Protein AF-A0A7K0LNY4-F1 (afdb_monomer_lite)

Structure (mmCIF, N/CA/C/O backbone):
data_AF-A0A7K0LNY4-F1
#
_entry.id   AF-A0A7K0LNY4-F1
#
loop_
_atom_site.group_PDB
_atom_site.id
_atom_site.type_symbol
_atom_site.label_atom_id
_atom_site.label_alt_id
_atom_site.label_comp_id
_atom_site.label_asym_id
_atom_site.label_entity_id
_atom_site.label_seq_id
_atom_site.pdbx_PDB_ins_code
_atom_site.Cartn_x
_atom_site.Cartn_y
_atom_site.Cartn_z
_atom_site.occupancy
_atom_site.B_iso_or_equiv
_atom_site.auth_seq_id
_atom_site.auth_comp_id
_atom_site.auth_asym_id
_atom_site.auth_atom_id
_atom_site.pdbx_PDB_model_num
ATOM 1 N N . MET A 1 1 ? 20.617 36.635 -4.696 1.00 41.81 1 MET A N 1
ATOM 2 C CA . MET A 1 1 ? 22.077 36.586 -4.424 1.00 41.81 1 MET A CA 1
ATOM 3 C C . MET A 1 1 ? 22.384 35.857 -3.123 1.00 41.81 1 MET A C 1
ATOM 5 O O . MET A 1 1 ? 22.746 34.709 -3.227 1.00 41.81 1 MET A O 1
ATOM 9 N N . ALA A 1 2 ? 22.179 36.406 -1.915 1.00 36.38 2 ALA A N 1
ATOM 10 C CA . ALA A 1 2 ? 22.476 35.639 -0.683 1.00 36.38 2 ALA A CA 1
ATOM 11 C C . ALA A 1 2 ? 21.431 34.554 -0.308 1.00 36.38 2 ALA A C 1
ATOM 13 O O . ALA A 1 2 ? 21.711 33.734 0.564 1.00 36.38 2 ALA A O 1
ATOM 14 N N . SER A 1 3 ? 20.233 34.570 -0.914 1.00 35.06 3 SER A N 1
ATOM 15 C CA . SER A 1 3 ? 19.216 33.512 -0.770 1.00 35.06 3 SER A CA 1
ATOM 16 C C . SER A 1 3 ? 19.394 32.392 -1.799 1.00 35.06 3 SER A C 1
ATOM 18 O O . SER A 1 3 ? 19.397 31.241 -1.390 1.00 35.06 3 SER A O 1
ATOM 20 N N . ASP A 1 4 ? 19.642 32.727 -3.074 1.00 43.00 4 ASP A N 1
ATOM 21 C CA . ASP A 1 4 ? 19.879 31.738 -4.147 1.00 43.00 4 ASP A CA 1
ATOM 22 C C . ASP A 1 4 ? 21.088 30.845 -3.851 1.00 43.00 4 ASP A C 1
ATOM 24 O O . ASP A 1 4 ? 21.010 29.633 -4.004 1.00 43.00 4 ASP A O 1
ATOM 28 N N . ASP A 1 5 ? 22.189 31.426 -3.355 1.00 40.75 5 ASP A N 1
ATOM 29 C CA . ASP A 1 5 ? 23.404 30.658 -3.050 1.00 40.75 5 ASP A CA 1
ATOM 30 C C . ASP A 1 5 ? 23.178 29.640 -1.910 1.00 40.75 5 ASP A C 1
ATOM 32 O O . ASP A 1 5 ? 23.828 28.603 -1.878 1.00 40.75 5 ASP A O 1
ATOM 36 N N . ARG A 1 6 ? 22.234 29.897 -0.984 1.00 42.84 6 ARG A N 1
ATOM 37 C CA . ARG A 1 6 ? 21.871 28.941 0.084 1.00 42.84 6 ARG A CA 1
ATOM 38 C C . ARG A 1 6 ? 20.938 27.833 -0.394 1.00 42.84 6 ARG A C 1
ATOM 40 O O . ARG A 1 6 ? 21.000 26.738 0.150 1.00 42.84 6 ARG A O 1
ATOM 47 N N . GLU A 1 7 ? 20.061 28.130 -1.346 1.00 50.31 7 GLU A N 1
ATOM 48 C CA . GLU A 1 7 ? 19.108 27.167 -1.910 1.00 50.31 7 GLU A CA 1
ATOM 49 C C . GLU A 1 7 ? 19.826 26.168 -2.832 1.00 50.31 7 GLU A C 1
ATOM 51 O O . GLU A 1 7 ? 19.581 24.966 -2.757 1.00 50.31 7 GLU A O 1
ATOM 56 N N . ILE A 1 8 ? 20.802 26.651 -3.611 1.00 56.41 8 ILE A N 1
ATOM 57 C CA . ILE A 1 8 ? 21.667 25.828 -4.471 1.00 56.41 8 ILE A CA 1
ATOM 58 C C . ILE A 1 8 ? 22.581 24.908 -3.636 1.00 56.41 8 ILE A C 1
ATOM 60 O O . ILE A 1 8 ? 22.734 23.730 -3.969 1.00 56.41 8 ILE A O 1
ATOM 64 N N . ASP A 1 9 ? 23.145 25.407 -2.527 1.00 58.12 9 ASP A N 1
ATOM 65 C CA . ASP A 1 9 ? 23.963 24.598 -1.606 1.00 58.12 9 ASP A CA 1
ATOM 66 C C . ASP A 1 9 ? 23.141 23.490 -0.904 1.00 58.12 9 ASP A C 1
ATOM 68 O O . ASP A 1 9 ? 23.674 22.412 -0.628 1.00 58.12 9 ASP A O 1
ATOM 72 N N . ASP A 1 10 ? 21.847 23.717 -0.641 1.00 68.56 10 ASP A N 1
ATOM 73 C CA . ASP A 1 10 ? 20.956 22.734 -0.002 1.00 68.56 10 ASP A CA 1
ATOM 74 C C . ASP A 1 10 ? 20.487 21.647 -0.988 1.00 68.56 10 ASP A C 1
ATOM 76 O O . ASP A 1 10 ? 20.479 20.462 -0.650 1.00 68.56 10 ASP A O 1
ATOM 80 N N . ALA A 1 11 ? 20.177 22.010 -2.239 1.00 66.75 11 ALA A N 1
ATOM 81 C CA . ALA A 1 11 ? 19.796 21.054 -3.283 1.00 66.75 11 ALA A CA 1
ATOM 82 C C . ALA A 1 11 ? 20.935 20.071 -3.616 1.00 66.75 11 ALA A C 1
ATOM 84 O O . ALA A 1 11 ? 20.737 18.853 -3.614 1.00 66.75 11 ALA A O 1
ATOM 85 N N . GLY A 1 12 ? 22.160 20.582 -3.794 1.00 75.00 12 GLY A N 1
ATOM 86 C CA . GLY A 1 12 ? 23.337 19.740 -4.025 1.00 75.00 12 GLY A CA 1
ATOM 87 C C . GLY A 1 12 ? 23.631 18.789 -2.858 1.00 75.00 12 GLY A C 1
ATOM 88 O O . GLY A 1 12 ? 23.997 17.632 -3.073 1.00 75.00 12 GLY A O 1
ATOM 89 N N . ALA A 1 13 ? 23.415 19.236 -1.616 1.00 80.38 13 ALA A N 1
ATOM 90 C CA . ALA A 1 13 ? 23.579 18.397 -0.430 1.00 80.38 13 ALA A CA 1
ATOM 91 C C . ALA A 1 13 ? 22.523 17.277 -0.343 1.00 80.38 13 ALA A C 1
ATOM 93 O O . ALA A 1 13 ? 22.855 16.154 0.051 1.00 80.38 13 ALA A O 1
ATOM 94 N N . ARG A 1 14 ? 21.271 17.548 -0.741 1.00 82.31 14 ARG A N 1
ATOM 95 C CA . ARG A 1 14 ? 20.189 16.546 -0.791 1.00 82.31 14 ARG A CA 1
ATOM 96 C C . ARG A 1 14 ? 20.435 15.477 -1.853 1.00 82.31 14 ARG A C 1
ATOM 98 O O . ARG A 1 14 ? 20.262 14.289 -1.561 1.00 82.31 14 ARG A O 1
ATOM 105 N N . LEU A 1 15 ? 20.884 15.875 -3.047 1.00 87.00 15 LEU A N 1
ATOM 106 C CA . LEU A 1 15 ? 21.253 14.933 -4.106 1.00 87.00 15 LEU A CA 1
ATOM 107 C C . LEU A 1 15 ? 22.398 14.021 -3.643 1.00 87.00 15 LEU A C 1
ATOM 109 O O . LEU A 1 15 ? 22.295 12.799 -3.736 1.00 87.00 15 LEU A O 1
ATOM 113 N N . GLU A 1 16 ? 23.458 14.593 -3.067 1.00 90.62 16 GLU A N 1
ATOM 114 C CA . GLU A 1 16 ? 24.615 13.827 -2.588 1.00 90.62 16 GLU A CA 1
ATOM 115 C C . GLU A 1 16 ? 24.240 12.841 -1.466 1.00 90.62 16 GLU A C 1
ATOM 117 O O . GLU A 1 16 ? 24.718 11.700 -1.447 1.00 90.62 16 GLU A O 1
ATOM 122 N N . ALA A 1 17 ? 23.355 13.240 -0.545 1.00 89.94 17 ALA A N 1
ATOM 123 C CA . ALA A 1 17 ? 22.839 12.361 0.503 1.00 89.94 17 ALA A CA 1
ATOM 124 C C . ALA A 1 17 ? 22.029 11.191 -0.081 1.00 89.94 17 ALA A C 1
ATOM 126 O O . ALA A 1 17 ? 22.263 10.033 0.285 1.00 89.94 17 ALA A O 1
ATOM 127 N N . SER A 1 18 ? 21.137 11.481 -1.033 1.00 90.94 18 SER A N 1
ATOM 128 C CA . SER A 1 18 ? 20.302 10.482 -1.710 1.00 90.94 18 SER A CA 1
ATOM 129 C C . SER A 1 18 ? 21.157 9.486 -2.490 1.00 90.94 18 SER A C 1
ATOM 131 O O . SER A 1 18 ? 21.061 8.279 -2.273 1.00 90.94 18 SER A O 1
ATOM 133 N N . VAL A 1 19 ? 22.089 9.977 -3.311 1.00 94.00 19 VAL A N 1
ATOM 134 C CA . VAL A 1 19 ? 23.031 9.142 -4.067 1.00 94.00 19 VAL A CA 1
ATOM 135 C C . VAL A 1 19 ? 23.892 8.288 -3.142 1.00 94.00 19 VAL A C 1
ATOM 137 O O . VAL A 1 19 ? 24.138 7.123 -3.436 1.00 94.00 19 VAL A O 1
ATOM 140 N N . THR A 1 20 ? 24.348 8.828 -2.012 1.00 94.56 20 THR A N 1
ATOM 141 C CA . THR A 1 20 ? 25.154 8.065 -1.049 1.00 94.56 20 THR A CA 1
ATOM 142 C C . THR A 1 20 ? 24.354 6.925 -0.421 1.00 94.56 20 THR A C 1
ATOM 144 O O . THR A 1 20 ? 24.873 5.813 -0.293 1.00 94.56 20 THR A O 1
ATOM 147 N N . SER A 1 21 ? 23.090 7.176 -0.073 1.00 94.44 21 SER A N 1
ATOM 148 C CA . SER A 1 21 ? 22.176 6.143 0.417 1.00 94.44 21 SER A CA 1
ATOM 149 C C . SER A 1 21 ? 21.944 5.061 -0.643 1.00 94.44 21 SER A C 1
ATOM 151 O O . SER A 1 21 ? 22.197 3.883 -0.394 1.00 94.44 21 SER A O 1
ATOM 153 N N . LEU A 1 22 ? 21.577 5.459 -1.865 1.00 95.50 22 LEU A N 1
ATOM 154 C CA . LEU A 1 22 ? 21.293 4.543 -2.972 1.00 95.50 22 LEU A CA 1
ATOM 155 C C . LEU A 1 22 ? 22.524 3.736 -3.392 1.00 95.50 22 LEU A C 1
ATOM 157 O O . LEU A 1 22 ? 22.427 2.529 -3.590 1.00 95.50 22 LEU A O 1
ATOM 161 N N . ALA A 1 23 ? 23.702 4.358 -3.455 1.00 96.19 23 ALA A N 1
ATOM 162 C CA . ALA A 1 23 ? 24.944 3.662 -3.773 1.00 96.19 23 ALA A CA 1
ATOM 163 C C . ALA A 1 23 ? 25.249 2.546 -2.768 1.00 96.19 23 ALA A C 1
ATOM 165 O O . ALA A 1 23 ? 25.721 1.480 -3.158 1.00 96.19 23 ALA A O 1
ATOM 166 N N . LYS A 1 24 ? 24.936 2.759 -1.485 1.00 96.19 24 LYS A N 1
ATOM 167 C CA . LYS A 1 24 ? 25.051 1.719 -0.462 1.00 96.19 24 LYS A CA 1
ATOM 168 C C . LYS A 1 24 ? 23.997 0.626 -0.653 1.00 96.19 24 LYS A C 1
ATOM 170 O O . LYS A 1 24 ? 24.351 -0.548 -0.589 1.00 96.19 24 LYS A O 1
ATOM 175 N N . THR A 1 25 ? 22.741 1.001 -0.886 1.00 96.19 25 THR A N 1
ATOM 176 C CA . THR A 1 25 ? 21.616 0.066 -1.058 1.00 96.19 25 THR A CA 1
ATOM 177 C C . THR A 1 25 ? 21.816 -0.865 -2.252 1.00 96.19 25 THR A C 1
ATOM 179 O O . THR A 1 25 ? 21.626 -2.069 -2.124 1.00 96.19 25 THR A O 1
ATOM 182 N N . PHE A 1 26 ? 22.260 -0.323 -3.386 1.00 95.62 26 PHE A N 1
ATOM 183 C CA . PHE A 1 26 ? 22.458 -1.067 -4.633 1.00 95.62 26 PHE A CA 1
ATOM 184 C C . PHE A 1 26 ? 23.891 -1.590 -4.818 1.00 95.62 26 PHE A C 1
ATOM 186 O O . PHE A 1 26 ? 24.197 -2.190 -5.843 1.00 95.62 26 PHE A O 1
ATOM 193 N N . GLY A 1 27 ? 24.787 -1.378 -3.846 1.00 96.94 27 GLY A N 1
ATOM 194 C CA . GLY A 1 27 ? 26.163 -1.880 -3.907 1.00 96.94 27 GLY A CA 1
ATOM 195 C C . GLY A 1 27 ? 27.003 -1.284 -5.043 1.00 96.94 27 GLY A C 1
ATOM 196 O O . GLY A 1 27 ? 27.849 -1.978 -5.605 1.00 96.94 27 GLY A O 1
ATOM 197 N N . LEU A 1 28 ? 26.779 -0.012 -5.384 1.00 97.50 28 LEU A N 1
ATOM 198 C CA . LEU A 1 28 ? 27.414 0.645 -6.527 1.00 97.50 28 LEU A CA 1
ATOM 199 C C . LEU A 1 28 ? 28.915 0.874 -6.305 1.00 97.50 28 LEU A C 1
ATOM 201 O O . LEU A 1 28 ? 29.365 1.307 -5.239 1.00 97.50 28 LEU A O 1
ATOM 205 N N . THR A 1 29 ? 29.700 0.657 -7.357 1.00 97.06 29 THR A N 1
ATOM 206 C CA . THR A 1 29 ? 31.109 1.060 -7.413 1.00 97.06 29 THR A CA 1
ATOM 207 C C . THR A 1 29 ? 31.252 2.591 -7.419 1.00 97.06 29 THR A C 1
ATOM 209 O O . THR A 1 29 ? 30.303 3.301 -7.761 1.00 97.06 29 THR A O 1
ATOM 212 N N . PRO A 1 30 ? 32.439 3.150 -7.102 1.00 96.06 30 PRO A N 1
ATOM 213 C CA . PRO A 1 30 ? 32.662 4.599 -7.176 1.00 96.06 30 PRO A CA 1
ATOM 214 C C . PRO A 1 30 ? 32.329 5.202 -8.551 1.00 96.06 30 PRO A C 1
ATOM 216 O O . PRO A 1 30 ? 31.693 6.244 -8.638 1.00 96.06 30 PRO A O 1
ATOM 219 N N . ASP A 1 31 ? 32.676 4.495 -9.624 1.00 95.00 31 ASP A N 1
ATOM 220 C CA . ASP A 1 31 ? 32.402 4.900 -11.004 1.00 95.00 31 ASP A CA 1
ATOM 221 C C . ASP A 1 31 ? 30.897 4.919 -11.342 1.00 95.00 31 ASP A C 1
ATOM 223 O O . ASP A 1 31 ? 30.429 5.761 -12.117 1.00 95.00 31 ASP A O 1
ATOM 227 N N . GLU A 1 32 ? 30.133 3.971 -10.797 1.00 96.50 32 GLU A N 1
ATOM 228 C CA . GLU A 1 32 ? 28.673 3.906 -10.938 1.00 96.50 32 GLU A CA 1
ATOM 229 C C . GLU A 1 32 ? 27.991 4.972 -10.087 1.00 96.50 32 GLU A C 1
ATOM 231 O O . GLU A 1 32 ? 27.069 5.624 -10.565 1.00 96.50 32 GLU A O 1
ATOM 236 N N . ARG A 1 33 ? 28.495 5.231 -8.878 1.00 96.56 33 ARG A N 1
ATOM 237 C CA . ARG A 1 33 ? 28.048 6.349 -8.044 1.00 96.56 33 ARG A CA 1
ATOM 238 C C . ARG A 1 33 ? 28.235 7.684 -8.764 1.00 96.56 33 ARG A C 1
ATOM 240 O O . ARG A 1 33 ? 27.285 8.451 -8.845 1.00 96.56 33 ARG A O 1
ATOM 247 N N . ASP A 1 34 ? 29.405 7.940 -9.349 1.00 94.94 34 ASP A N 1
ATOM 248 C CA . ASP A 1 34 ? 29.666 9.169 -10.117 1.00 94.94 34 ASP A CA 1
ATOM 249 C C . ASP A 1 34 ? 28.743 9.290 -11.341 1.00 94.94 34 ASP A C 1
ATOM 251 O O . ASP A 1 34 ? 28.334 10.383 -11.740 1.00 94.94 34 ASP A O 1
ATOM 255 N N . THR A 1 35 ? 28.390 8.149 -11.937 1.00 95.75 35 THR A N 1
ATOM 256 C CA . THR A 1 35 ? 27.412 8.077 -13.029 1.00 95.75 35 THR A CA 1
ATOM 257 C C . THR A 1 35 ? 26.011 8.435 -12.538 1.00 95.75 35 THR A C 1
ATOM 259 O O . THR A 1 35 ? 25.326 9.213 -13.197 1.00 95.75 35 THR A O 1
ATOM 262 N N . LEU A 1 36 ? 25.613 7.929 -11.369 1.00 96.75 36 LEU A N 1
ATOM 263 C CA . LEU A 1 36 ? 24.336 8.240 -10.736 1.00 96.75 36 LEU A CA 1
ATOM 264 C C . LEU A 1 36 ? 24.234 9.727 -10.364 1.00 96.75 36 LEU A C 1
ATOM 266 O O . LEU A 1 36 ? 23.225 10.344 -10.689 1.00 96.75 36 LEU A O 1
ATOM 270 N N . VAL A 1 37 ? 25.291 10.323 -9.787 1.00 95.88 37 VAL A N 1
ATOM 271 C CA . VAL A 1 37 ? 25.357 11.777 -9.527 1.00 95.88 37 VAL A CA 1
ATOM 272 C C . VAL A 1 37 ? 25.100 12.552 -10.815 1.00 95.88 37 VAL A C 1
ATOM 274 O O . VAL A 1 37 ? 24.251 13.435 -10.845 1.00 95.88 37 VAL A O 1
ATOM 277 N N . ARG A 1 38 ? 25.810 12.207 -11.898 1.00 95.56 38 ARG A N 1
ATOM 278 C CA . ARG A 1 38 ? 25.684 12.918 -13.175 1.00 95.56 38 ARG A CA 1
ATOM 279 C C . ARG A 1 38 ? 24.269 12.838 -13.746 1.00 95.56 38 ARG A C 1
ATOM 281 O O . ARG A 1 38 ? 23.778 13.840 -14.255 1.00 95.56 38 ARG A O 1
ATOM 288 N N . ILE A 1 39 ? 23.642 11.664 -13.680 1.00 95.56 39 ILE A N 1
ATOM 289 C CA . ILE A 1 39 ? 22.267 11.470 -14.152 1.00 95.56 39 ILE A CA 1
ATOM 290 C C . ILE A 1 39 ? 21.284 12.266 -13.294 1.00 95.56 39 ILE A C 1
ATOM 292 O O . ILE A 1 39 ? 20.425 12.927 -13.865 1.00 95.56 39 ILE A O 1
ATOM 296 N N . GLY A 1 40 ? 21.450 12.264 -11.968 1.00 93.50 40 GLY A N 1
ATOM 297 C CA . GLY A 1 40 ? 20.661 13.100 -11.061 1.00 93.50 40 GLY A CA 1
ATOM 298 C C . GLY A 1 40 ? 20.769 14.584 -11.404 1.00 93.50 40 GLY A C 1
ATOM 299 O O . GLY A 1 40 ? 19.758 15.239 -11.597 1.00 93.50 40 GLY A O 1
ATOM 300 N N . THR A 1 41 ? 21.986 15.089 -11.628 1.00 94.56 41 THR A N 1
ATOM 301 C CA . THR A 1 41 ? 22.183 16.485 -12.054 1.00 94.56 41 THR A CA 1
ATOM 302 C C . THR A 1 41 ? 21.486 16.798 -13.379 1.00 94.56 41 THR A C 1
ATOM 304 O O . THR A 1 41 ? 20.887 17.855 -13.512 1.00 94.56 41 THR A O 1
ATOM 307 N N . TRP A 1 42 ? 21.533 15.899 -14.369 1.00 95.12 42 TRP A N 1
ATOM 308 C CA . TRP A 1 42 ? 20.800 16.113 -15.623 1.00 95.12 42 TRP A CA 1
ATOM 309 C C . TRP A 1 42 ? 19.285 16.061 -15.442 1.00 95.12 42 TRP A C 1
ATOM 311 O O . TRP A 1 42 ? 18.568 16.742 -16.168 1.00 95.12 42 TRP A O 1
ATOM 321 N N . HIS A 1 43 ? 18.794 15.238 -14.517 1.00 93.44 43 HIS A N 1
ATOM 322 C CA . HIS A 1 43 ? 17.377 15.186 -14.179 1.00 93.44 43 HIS A CA 1
ATOM 323 C C . HIS A 1 43 ? 16.928 16.504 -13.541 1.00 93.44 43 HIS A C 1
ATOM 325 O O . HIS A 1 43 ? 15.958 17.080 -14.027 1.00 93.44 43 HIS A O 1
ATOM 331 N N . ASP A 1 44 ? 17.694 17.043 -12.589 1.00 90.25 44 ASP A N 1
ATOM 332 C CA . ASP A 1 44 ? 17.462 18.369 -11.997 1.00 90.25 44 ASP A CA 1
ATOM 333 C C . ASP A 1 44 ? 17.512 19.482 -13.066 1.00 90.25 44 ASP A C 1
ATOM 335 O O . ASP A 1 44 ? 16.609 20.309 -13.150 1.00 90.25 44 ASP A O 1
ATOM 339 N N . GLU A 1 45 ? 18.507 19.464 -13.966 1.00 91.69 45 GLU A N 1
ATOM 340 C CA . GLU A 1 45 ? 18.611 20.428 -15.077 1.00 91.69 45 GLU A CA 1
ATOM 341 C C . GLU A 1 45 ? 17.382 20.377 -16.006 1.00 91.69 45 GLU A C 1
ATOM 343 O O . GLU A 1 45 ? 16.886 21.413 -16.456 1.00 91.69 45 GLU A O 1
ATOM 348 N N . VAL A 1 46 ? 16.858 19.180 -16.295 1.00 90.12 46 VAL A N 1
ATOM 349 C CA . VAL A 1 46 ? 15.621 19.021 -17.075 1.00 90.12 46 VAL A CA 1
ATOM 350 C C . VAL A 1 46 ? 14.429 19.602 -16.317 1.00 90.12 46 VAL A C 1
ATOM 352 O O . VAL A 1 46 ? 13.604 20.287 -16.925 1.00 90.12 46 VAL A O 1
ATOM 355 N N . GLN A 1 47 ? 14.326 19.355 -15.011 1.00 86.38 47 GLN A N 1
ATOM 356 C CA . GLN A 1 47 ? 13.254 19.907 -14.180 1.00 86.38 47 GLN A CA 1
ATOM 357 C C . GLN A 1 47 ? 13.308 21.435 -14.106 1.00 86.38 47 GLN A C 1
ATOM 359 O O . GLN A 1 47 ? 12.265 22.088 -14.193 1.00 86.38 47 GLN A O 1
ATOM 364 N N . ASP A 1 48 ? 14.500 22.023 -14.045 1.00 86.06 48 ASP A N 1
ATOM 365 C CA . ASP A 1 48 ? 14.688 23.471 -14.124 1.00 86.06 48 ASP A CA 1
ATOM 366 C C . ASP A 1 48 ? 14.225 24.018 -15.480 1.00 86.06 48 ASP A C 1
ATOM 368 O O . ASP A 1 48 ? 13.516 25.026 -15.546 1.00 86.06 48 ASP A O 1
ATOM 372 N N . LEU A 1 49 ? 14.555 23.337 -16.584 1.00 86.12 49 LEU A N 1
ATOM 373 C CA . LEU A 1 49 ? 14.089 23.712 -17.924 1.00 86.12 49 LEU A CA 1
ATOM 374 C C . LEU A 1 49 ? 12.563 23.615 -18.061 1.00 86.12 49 LEU A C 1
ATOM 376 O O . LEU A 1 49 ? 11.943 24.502 -18.662 1.00 86.12 49 LEU A O 1
ATOM 380 N N . ILE A 1 50 ? 11.951 22.576 -17.489 1.00 83.62 50 ILE A N 1
ATOM 381 C CA . ILE A 1 50 ? 10.493 22.422 -17.388 1.00 83.62 50 ILE A CA 1
ATOM 382 C C . ILE A 1 50 ? 9.910 23.591 -16.588 1.00 83.62 50 ILE A C 1
ATOM 384 O O . ILE A 1 50 ? 9.008 24.274 -17.072 1.00 83.62 50 ILE A O 1
ATOM 388 N N . SER A 1 51 ? 10.468 23.883 -15.414 1.00 81.19 51 SER A N 1
ATOM 389 C CA . SER A 1 51 ? 10.014 24.947 -14.513 1.00 81.19 51 SER A CA 1
ATOM 390 C C . SER A 1 51 ? 10.123 26.332 -15.147 1.00 81.19 51 SER A C 1
ATOM 392 O O . SER A 1 51 ? 9.193 27.132 -15.057 1.00 81.19 51 SER A O 1
ATOM 394 N N . VAL A 1 52 ? 11.213 26.621 -15.863 1.00 80.25 52 VAL A N 1
ATOM 395 C CA . VAL A 1 52 ? 11.372 27.862 -16.637 1.00 80.25 52 VAL A CA 1
ATOM 396 C C . VAL A 1 52 ? 10.337 27.936 -17.757 1.00 80.25 52 VAL A C 1
ATOM 398 O O . VAL A 1 52 ? 9.740 28.994 -17.972 1.00 80.25 52 VAL A O 1
ATOM 401 N N . SER A 1 53 ? 10.101 26.829 -18.462 1.00 75.56 53 SER A N 1
ATOM 402 C CA . SER A 1 53 ? 9.123 26.763 -19.550 1.00 75.56 53 SER A CA 1
ATOM 403 C C . SER A 1 53 ? 7.705 27.010 -19.032 1.00 75.56 53 SER A C 1
ATOM 405 O O . SER A 1 53 ? 6.991 27.847 -19.590 1.00 75.56 53 SER A O 1
ATOM 407 N N . LEU A 1 54 ? 7.324 26.365 -17.926 1.00 71.94 54 LEU A N 1
ATOM 408 C CA . LEU A 1 54 ? 6.049 26.581 -17.243 1.00 71.94 54 LEU A CA 1
ATOM 409 C C . LEU A 1 54 ? 5.954 28.006 -16.691 1.00 71.94 54 LEU A C 1
ATOM 411 O O . LEU A 1 54 ? 4.979 28.696 -16.956 1.00 71.94 54 LEU A O 1
ATOM 415 N N . GLY A 1 55 ? 6.986 28.523 -16.024 1.00 65.44 55 GLY A N 1
ATOM 416 C CA . GLY A 1 55 ? 7.018 29.899 -15.516 1.00 65.44 55 GLY A CA 1
ATOM 417 C C . GLY A 1 55 ? 6.857 30.967 -16.610 1.00 65.44 55 GLY A C 1
ATOM 418 O O . GLY A 1 55 ? 6.310 32.046 -16.362 1.00 65.44 55 GLY A O 1
ATOM 419 N N . GLN A 1 56 ? 7.277 30.677 -17.847 1.00 58.62 56 GLN A N 1
ATOM 420 C CA . GLN A 1 56 ? 7.005 31.530 -19.009 1.00 58.62 56 GLN A CA 1
ATOM 421 C C . GLN A 1 56 ? 5.536 31.468 -19.465 1.00 58.62 56 GLN A C 1
ATOM 423 O O . GLN A 1 56 ? 5.010 32.502 -19.895 1.00 58.62 56 GLN A O 1
ATOM 428 N N . ALA A 1 57 ? 4.876 30.312 -19.330 1.00 53.78 57 ALA A N 1
ATOM 429 C CA . ALA A 1 57 ? 3.456 30.097 -19.631 1.00 53.78 57 ALA A CA 1
ATOM 430 C C . ALA A 1 57 ? 2.518 30.680 -18.549 1.00 53.78 57 ALA A C 1
ATOM 432 O O . ALA A 1 57 ? 1.554 31.378 -18.871 1.00 53.78 57 ALA A O 1
ATOM 433 N N . PHE A 1 58 ? 2.871 30.530 -17.269 1.00 51.50 58 PHE A N 1
ATOM 434 C CA . PHE A 1 58 ? 2.095 30.907 -16.076 1.00 51.50 58 PHE A CA 1
ATOM 435 C C . PHE A 1 58 ? 1.951 32.421 -15.811 1.00 51.50 58 PHE A C 1
ATOM 437 O O . PHE A 1 58 ? 1.440 32.848 -14.776 1.00 51.50 58 PHE A O 1
ATOM 444 N N . ARG A 1 59 ? 2.286 33.277 -16.787 1.00 51.97 59 ARG A N 1
ATOM 445 C CA . ARG A 1 59 ? 1.760 34.658 -16.837 1.00 51.97 59 ARG A CA 1
ATOM 446 C C . ARG A 1 59 ? 0.280 34.727 -17.256 1.00 51.97 59 ARG A C 1
ATOM 448 O O . ARG A 1 59 ? -0.244 35.834 -17.404 1.00 51.97 59 ARG A O 1
ATOM 455 N N . ARG A 1 60 ? -0.400 33.588 -17.434 1.00 42.62 60 ARG A N 1
ATOM 456 C CA . ARG A 1 60 ? -1.853 33.464 -17.634 1.00 42.62 60 ARG A CA 1
ATOM 457 C C . ARG A 1 60 ? -2.386 32.210 -16.913 1.00 42.62 60 ARG A C 1
ATOM 459 O O . ARG A 1 60 ? -2.025 31.118 -17.307 1.00 42.62 60 ARG A O 1
ATOM 466 N N . ASP A 1 61 ? -3.193 32.445 -15.875 1.00 38.75 61 ASP A N 1
ATOM 467 C CA . ASP A 1 61 ? -4.126 31.586 -15.106 1.00 38.75 61 ASP A CA 1
ATOM 468 C C . ASP A 1 61 ? -3.956 30.047 -14.981 1.00 38.75 61 ASP A C 1
ATOM 470 O O . ASP A 1 61 ? -3.902 29.320 -15.966 1.00 38.75 61 ASP A O 1
ATOM 474 N N . SER A 1 62 ? -4.168 29.590 -13.731 1.00 39.19 62 SER A N 1
ATOM 475 C CA . SER A 1 62 ? -4.551 28.247 -13.219 1.00 39.19 62 SER A CA 1
ATOM 476 C C . SER A 1 62 ? -3.453 27.251 -12.805 1.00 39.19 62 SER A C 1
ATOM 478 O O . SER A 1 62 ? -2.430 27.122 -13.449 1.00 39.19 62 SER A O 1
ATOM 480 N N . SER A 1 63 ? -3.690 26.568 -11.678 1.00 42.34 63 SER A N 1
ATOM 481 C CA . SER A 1 63 ? -2.769 25.787 -10.834 1.00 42.34 63 SER A CA 1
ATOM 482 C C . SER A 1 63 ? -2.506 24.340 -11.290 1.00 42.34 63 SER A C 1
ATOM 484 O O . SER A 1 63 ? -2.483 23.439 -10.457 1.00 42.34 63 SER A O 1
ATOM 486 N N . GLY A 1 64 ? -2.325 24.101 -12.590 1.00 54.12 64 GLY A N 1
ATOM 487 C CA . GLY A 1 64 ? -2.024 22.768 -13.133 1.00 54.12 64 GLY A CA 1
ATOM 488 C C . GLY A 1 64 ? -0.935 22.811 -14.202 1.00 54.12 64 GLY A C 1
ATOM 489 O O . GLY A 1 64 ? -0.784 23.816 -14.895 1.00 54.12 64 GLY A O 1
ATOM 490 N N . ILE A 1 65 ? -0.159 21.735 -14.332 1.00 59.34 65 ILE A N 1
ATOM 491 C CA . ILE A 1 65 ? 0.856 21.605 -15.383 1.00 59.34 65 ILE A CA 1
ATOM 492 C C . ILE A 1 65 ? 0.148 21.579 -16.743 1.00 59.34 65 ILE A C 1
ATOM 494 O O . ILE A 1 65 ? -0.674 20.707 -17.011 1.00 59.34 65 ILE A O 1
ATOM 498 N N . ASP A 1 66 ? 0.469 22.533 -17.619 1.00 70.00 66 ASP A N 1
ATOM 499 C CA . ASP A 1 66 ? -0.022 22.537 -18.999 1.00 70.00 66 ASP A CA 1
ATOM 500 C C . ASP A 1 66 ? 0.757 21.486 -19.811 1.00 70.00 66 ASP A C 1
ATOM 502 O O . ASP A 1 66 ? 1.817 21.761 -20.383 1.00 70.00 66 ASP A O 1
ATOM 506 N N . ILE A 1 67 ? 0.254 20.246 -19.796 1.00 66.69 67 ILE A N 1
ATOM 507 C CA . ILE A 1 67 ? 0.852 19.092 -20.485 1.00 66.69 67 ILE A CA 1
ATOM 508 C C . ILE A 1 67 ? 0.954 19.343 -21.994 1.00 66.69 67 ILE A C 1
ATOM 510 O O . ILE A 1 67 ? 1.955 18.967 -22.606 1.00 66.69 67 ILE A O 1
ATOM 514 N N . ASP A 1 68 ? -0.028 20.015 -22.601 1.00 71.06 68 ASP A N 1
ATOM 515 C CA . ASP A 1 68 ? -0.008 20.344 -24.031 1.00 71.06 68 ASP A CA 1
ATOM 516 C C . ASP A 1 68 ? 1.138 21.314 -24.350 1.00 71.06 68 ASP A C 1
ATOM 518 O O . ASP A 1 68 ? 1.873 21.135 -25.330 1.00 71.06 68 ASP A O 1
ATOM 522 N N . TYR A 1 69 ? 1.341 22.319 -23.495 1.00 73.44 69 TYR A N 1
ATOM 523 C CA . TYR A 1 69 ? 2.467 23.239 -23.611 1.00 73.44 69 TYR A CA 1
ATOM 524 C C . TYR A 1 69 ? 3.812 22.538 -23.392 1.00 73.44 69 TYR A C 1
ATOM 526 O O . TYR A 1 69 ? 4.737 22.740 -24.184 1.00 73.44 69 TYR A O 1
ATOM 534 N N . LEU A 1 70 ? 3.931 21.693 -22.364 1.00 73.69 70 LEU A N 1
ATOM 535 C CA . LEU A 1 70 ? 5.153 20.924 -22.120 1.00 73.69 70 LEU A CA 1
ATOM 536 C C . LEU A 1 70 ? 5.488 20.004 -23.287 1.00 73.69 70 LEU A C 1
ATOM 538 O O . LEU A 1 70 ? 6.625 20.014 -23.751 1.00 73.69 70 LEU A O 1
ATOM 542 N N . THR A 1 71 ? 4.493 19.300 -23.821 1.00 77.12 71 THR A N 1
ATOM 543 C CA . THR A 1 71 ? 4.636 18.435 -24.998 1.00 77.12 71 THR A CA 1
ATOM 544 C C . THR A 1 71 ? 5.147 19.222 -26.208 1.00 77.12 71 THR A C 1
ATOM 546 O O . THR A 1 71 ? 5.985 18.736 -26.970 1.00 77.12 71 THR A O 1
ATOM 549 N N . ALA A 1 72 ? 4.696 20.469 -26.385 1.00 80.50 72 ALA A N 1
ATOM 550 C CA . ALA A 1 72 ? 5.188 21.340 -27.450 1.00 80.50 72 ALA A CA 1
ATOM 551 C C . ALA A 1 72 ? 6.650 21.786 -27.246 1.00 80.50 72 ALA A C 1
ATOM 553 O O . ALA A 1 72 ? 7.355 22.012 -28.232 1.00 80.50 72 ALA A O 1
ATOM 554 N N . GLN A 1 73 ? 7.113 21.912 -25.997 1.00 80.69 73 GLN A N 1
ATOM 555 C CA . GLN A 1 73 ? 8.500 22.271 -25.666 1.00 80.69 73 GLN A CA 1
ATOM 556 C C . GLN A 1 73 ? 9.446 21.062 -25.602 1.00 80.69 73 GLN A C 1
ATOM 558 O O . GLN A 1 73 ? 10.659 21.244 -25.739 1.00 80.69 73 GLN A O 1
ATOM 563 N N . SER A 1 74 ? 8.922 19.838 -25.454 1.00 87.50 74 SER A N 1
ATOM 564 C CA . SER A 1 74 ? 9.714 18.607 -25.333 1.00 87.50 74 SER A CA 1
ATOM 565 C C . SER A 1 74 ? 10.831 18.482 -26.374 1.00 87.50 74 SER A C 1
ATOM 567 O O . SER A 1 74 ? 11.956 18.212 -25.962 1.00 87.50 74 SER A O 1
ATOM 569 N N . PRO A 1 75 ? 10.623 18.746 -27.685 1.00 91.75 75 PRO A N 1
ATOM 570 C CA . PRO A 1 75 ? 11.697 18.612 -28.671 1.00 91.75 75 PRO A CA 1
ATOM 571 C C . PRO A 1 75 ? 12.903 19.516 -28.393 1.00 91.75 75 PRO A C 1
ATOM 573 O O . PRO A 1 75 ? 14.038 19.090 -28.583 1.00 91.75 75 PRO A O 1
ATOM 576 N N . VAL A 1 76 ? 12.667 20.743 -27.915 1.00 90.19 76 VAL A N 1
ATOM 577 C CA . VAL A 1 76 ? 13.731 21.719 -27.623 1.00 90.19 76 VAL A CA 1
ATOM 578 C C . VAL A 1 76 ? 14.515 21.302 -26.382 1.00 90.19 76 VAL A C 1
ATOM 580 O O . VAL A 1 76 ? 15.746 21.362 -26.379 1.00 90.19 76 VAL A O 1
ATOM 583 N N . ILE A 1 77 ? 13.816 20.850 -25.338 1.00 89.25 77 ILE A N 1
ATOM 584 C CA . ILE A 1 77 ? 14.447 20.355 -24.108 1.00 89.25 77 ILE A CA 1
ATOM 585 C C . ILE A 1 77 ? 15.269 19.098 -24.419 1.00 89.25 77 ILE A C 1
ATOM 587 O O . ILE A 1 77 ? 16.435 19.017 -24.041 1.00 89.25 77 ILE A O 1
ATOM 591 N N . VAL A 1 78 ? 14.703 18.155 -25.177 1.00 93.69 78 VAL A N 1
ATOM 592 C CA . VAL A 1 78 ? 15.379 16.916 -25.586 1.00 93.69 78 VAL A CA 1
ATOM 593 C C . VAL A 1 78 ? 16.620 17.205 -26.431 1.00 93.69 78 VAL A C 1
ATOM 595 O O . VAL A 1 78 ? 17.658 16.600 -26.183 1.00 93.69 78 VAL A O 1
ATOM 598 N N . GLU A 1 79 ? 16.555 18.130 -27.393 1.00 93.75 79 GLU A N 1
ATOM 599 C CA . GLU A 1 79 ? 17.717 18.530 -28.203 1.00 93.75 79 GLU A CA 1
ATOM 600 C C . GLU A 1 79 ? 18.811 19.181 -27.342 1.00 93.75 79 GLU A C 1
ATOM 602 O O . GLU A 1 79 ? 19.978 18.798 -27.426 1.00 93.75 79 GLU A O 1
ATOM 607 N N . THR A 1 80 ? 18.429 20.092 -26.443 1.00 92.50 80 THR A N 1
ATOM 608 C CA . THR A 1 80 ? 19.364 20.755 -25.519 1.00 92.50 80 THR A CA 1
ATOM 609 C C . THR A 1 80 ? 20.081 19.739 -24.629 1.00 92.50 80 THR A C 1
ATOM 611 O O . THR A 1 80 ? 21.307 19.769 -24.493 1.00 92.50 80 THR A O 1
ATOM 614 N N . MET A 1 81 ? 19.329 18.797 -24.057 1.00 94.62 81 MET A N 1
ATOM 615 C CA . MET A 1 81 ? 19.891 17.753 -23.206 1.00 94.62 81 MET A CA 1
ATOM 616 C C . MET A 1 81 ? 20.704 16.734 -23.994 1.00 94.62 81 MET A C 1
ATOM 618 O O . MET A 1 81 ? 21.741 16.287 -23.511 1.00 94.62 81 MET A O 1
ATOM 622 N N . HIS A 1 82 ? 20.298 16.391 -25.218 1.00 94.56 82 HIS A N 1
ATOM 623 C CA . HIS A 1 82 ? 21.081 15.524 -26.097 1.00 94.56 82 HIS A CA 1
ATOM 624 C C . HIS A 1 82 ? 22.493 16.084 -26.273 1.00 94.56 82 HIS A C 1
ATOM 626 O O . HIS A 1 82 ? 23.468 15.358 -26.067 1.00 94.56 82 HIS A O 1
ATOM 632 N N . ASP A 1 83 ? 22.612 17.366 -26.620 1.00 93.19 83 ASP A N 1
ATOM 633 C CA . ASP A 1 83 ? 23.904 18.019 -26.837 1.00 93.19 83 ASP A CA 1
ATOM 634 C C . ASP A 1 83 ? 24.759 18.048 -25.560 1.00 93.19 83 ASP A C 1
ATOM 636 O O . ASP A 1 83 ? 25.973 17.828 -25.622 1.00 93.19 83 ASP A O 1
ATOM 640 N N . ALA A 1 84 ? 24.134 18.247 -24.394 1.00 92.25 84 ALA A N 1
ATOM 641 C CA . ALA A 1 84 ? 24.807 18.216 -23.094 1.00 92.25 84 ALA A CA 1
ATOM 642 C C . ALA A 1 84 ? 25.299 16.807 -22.702 1.00 92.25 84 ALA A C 1
ATOM 644 O O . ALA A 1 84 ? 26.366 16.658 -22.098 1.00 92.25 84 ALA A O 1
ATOM 645 N N . ILE A 1 85 ? 24.545 15.769 -23.068 1.00 93.50 85 ILE A N 1
ATOM 646 C CA . ILE A 1 85 ? 24.808 14.367 -22.717 1.00 93.50 85 ILE A CA 1
ATOM 647 C C . ILE A 1 85 ? 25.796 13.710 -23.689 1.00 93.50 85 ILE A C 1
ATOM 649 O O . ILE A 1 85 ? 26.577 12.846 -23.282 1.00 93.50 85 ILE A O 1
ATOM 653 N N . LEU A 1 86 ? 25.804 14.112 -24.964 1.00 92.69 86 LEU A N 1
ATOM 654 C CA . LEU A 1 86 ? 26.612 13.508 -26.031 1.00 92.69 86 LEU A CA 1
ATOM 655 C C . LEU A 1 86 ? 28.102 13.296 -25.665 1.00 92.69 86 LEU A C 1
ATOM 657 O O . LEU A 1 86 ? 28.624 12.211 -25.957 1.00 92.69 86 LEU A O 1
ATOM 661 N N . PRO A 1 87 ? 28.803 14.234 -24.989 1.00 94.25 87 PRO A N 1
ATOM 662 C CA . PRO A 1 87 ? 30.193 14.039 -24.562 1.00 94.25 87 PRO A CA 1
ATOM 663 C C . PRO A 1 87 ? 30.402 12.899 -23.550 1.00 94.25 87 PRO A C 1
ATOM 665 O O . PRO A 1 87 ? 31.522 12.420 -23.391 1.00 94.25 87 PRO A O 1
ATOM 668 N N . TYR A 1 88 ? 29.341 12.444 -22.880 1.00 92.75 88 TYR A N 1
ATOM 669 C CA . TYR A 1 88 ? 29.363 11.460 -21.792 1.00 92.75 88 TYR A CA 1
ATOM 670 C C . TYR A 1 88 ? 28.880 10.069 -22.221 1.00 92.75 88 TYR A C 1
ATOM 672 O O . TYR A 1 88 ? 28.538 9.226 -21.390 1.00 92.75 88 TYR A O 1
ATOM 680 N N . ARG A 1 89 ? 28.886 9.782 -23.526 1.00 90.44 89 ARG A N 1
ATOM 681 C CA . ARG A 1 89 ? 28.456 8.495 -24.092 1.00 90.44 89 ARG A CA 1
ATOM 682 C C . ARG A 1 89 ? 29.069 7.264 -23.413 1.00 90.44 89 ARG A C 1
ATOM 684 O O . ARG A 1 89 ? 28.380 6.261 -23.223 1.00 90.44 89 ARG A O 1
ATOM 691 N N . ASP A 1 90 ? 30.354 7.317 -23.071 1.00 88.44 90 ASP A N 1
ATOM 692 C CA . ASP A 1 90 ? 31.044 6.184 -22.445 1.00 88.44 90 ASP A CA 1
ATOM 693 C C . ASP A 1 90 ? 30.533 5.917 -21.023 1.00 88.44 90 ASP A C 1
ATOM 695 O O . ASP A 1 90 ? 30.354 4.754 -20.644 1.00 88.44 90 ASP A O 1
ATOM 699 N N . LEU A 1 91 ? 30.222 6.988 -20.281 1.00 91.50 91 LEU A N 1
ATOM 700 C CA . LEU A 1 91 ? 29.627 6.944 -18.944 1.00 91.50 91 LEU A CA 1
ATOM 701 C C . LEU A 1 91 ? 28.233 6.312 -18.993 1.00 91.50 91 LEU A C 1
ATOM 703 O O . LEU A 1 91 ? 27.960 5.392 -18.223 1.00 91.50 91 LEU A O 1
ATOM 707 N N . LEU A 1 92 ? 27.403 6.687 -19.973 1.00 93.12 92 LEU A N 1
ATOM 708 C CA . LEU A 1 92 ? 26.092 6.057 -20.186 1.00 93.12 92 LEU A CA 1
ATOM 709 C C . LEU A 1 92 ? 26.185 4.552 -20.452 1.00 93.12 92 LEU A C 1
ATOM 711 O O . LEU A 1 92 ? 25.234 3.813 -20.223 1.00 93.12 92 LEU A O 1
ATOM 715 N N . GLY A 1 93 ? 27.335 4.061 -20.915 1.00 94.12 93 GLY A N 1
ATOM 716 C CA . GLY A 1 93 ? 27.549 2.633 -21.087 1.00 94.12 93 GLY A CA 1
ATOM 717 C C . GLY A 1 93 ? 27.484 1.821 -19.795 1.00 94.12 93 GLY A C 1
ATOM 718 O O . GLY A 1 93 ? 27.320 0.607 -19.908 1.00 94.12 93 GLY A O 1
ATOM 719 N N . ARG A 1 94 ? 27.612 2.450 -18.619 1.00 95.69 94 ARG A N 1
ATOM 720 C CA . ARG A 1 94 ? 27.463 1.800 -17.307 1.00 95.69 94 ARG A CA 1
ATOM 721 C C . ARG A 1 94 ? 26.007 1.542 -16.927 1.00 95.69 94 ARG A C 1
ATOM 723 O O . ARG A 1 94 ? 25.767 0.640 -16.142 1.00 95.69 94 ARG A O 1
ATOM 730 N N . LEU A 1 95 ? 25.043 2.219 -17.562 1.00 95.94 95 LEU A N 1
ATOM 731 C CA . LEU A 1 95 ? 23.619 1.885 -17.416 1.00 95.94 95 LEU A CA 1
ATOM 732 C C . LEU A 1 95 ? 23.313 0.447 -17.856 1.00 95.94 95 LEU A C 1
ATOM 734 O O . LEU A 1 95 ? 22.312 -0.114 -17.464 1.00 95.94 95 LEU A O 1
ATOM 738 N N . GLY A 1 96 ? 24.197 -0.214 -18.607 1.00 95.12 96 GLY A N 1
ATOM 739 C CA . GLY A 1 96 ? 24.088 -1.659 -18.826 1.00 95.12 96 GLY A CA 1
ATOM 740 C C . GLY A 1 96 ? 24.262 -2.526 -17.566 1.00 95.12 96 GLY A C 1
ATOM 741 O O . GLY A 1 96 ? 24.290 -3.739 -17.710 1.00 95.12 96 GLY A O 1
ATOM 742 N N . GLN A 1 97 ? 24.440 -1.949 -16.372 1.00 96.50 97 GLN A N 1
ATOM 743 C CA . GLN A 1 97 ? 24.360 -2.647 -15.084 1.00 96.50 97 GLN A CA 1
ATOM 744 C C . GLN A 1 97 ? 22.975 -2.422 -14.462 1.00 96.50 97 GLN A C 1
ATOM 746 O O . GLN A 1 97 ? 22.479 -1.288 -14.421 1.00 96.50 97 GLN A O 1
ATOM 751 N N . ALA A 1 98 ? 22.342 -3.502 -14.008 1.00 96.62 98 ALA A N 1
ATOM 752 C CA . ALA A 1 98 ? 20.969 -3.472 -13.512 1.00 96.62 98 ALA A CA 1
ATOM 753 C C . ALA A 1 98 ? 20.858 -2.655 -12.221 1.00 96.62 98 ALA A C 1
ATOM 755 O O . ALA A 1 98 ? 19.966 -1.822 -12.099 1.00 96.62 98 ALA A O 1
ATOM 756 N N . GLU A 1 99 ? 21.824 -2.811 -11.320 1.00 97.44 99 GLU A N 1
ATOM 757 C CA . GLU A 1 99 ? 21.896 -2.147 -10.019 1.00 97.44 99 GLU A CA 1
ATOM 758 C C . GLU A 1 99 ? 21.971 -0.624 -10.167 1.00 97.44 99 GLU A C 1
ATOM 760 O O . GLU A 1 99 ? 21.249 0.111 -9.495 1.00 97.44 99 GLU A O 1
ATOM 765 N N . LEU A 1 100 ? 22.796 -0.133 -11.099 1.00 97.81 100 LEU A N 1
ATOM 766 C CA . LEU A 1 100 ? 22.874 1.297 -11.402 1.00 97.81 100 LEU A CA 1
ATOM 767 C C . LEU A 1 100 ? 21.565 1.812 -12.013 1.00 97.81 100 LEU A C 1
ATOM 769 O O . LEU A 1 100 ? 21.134 2.916 -11.695 1.00 97.81 100 LEU A O 1
ATOM 773 N N . THR A 1 101 ? 20.931 1.030 -12.887 1.00 97.81 101 THR A N 1
ATOM 774 C CA . THR A 1 101 ? 19.670 1.437 -13.520 1.00 97.81 101 THR A CA 1
ATOM 775 C C . THR A 1 101 ? 18.528 1.501 -12.507 1.00 97.81 101 THR A C 1
ATOM 777 O O . THR A 1 101 ? 17.783 2.477 -12.513 1.00 97.81 101 THR A O 1
ATOM 780 N N . GLU A 1 102 ? 18.421 0.527 -11.599 1.00 96.94 102 GLU A N 1
ATOM 781 C CA . GLU A 1 102 ? 17.476 0.587 -10.476 1.00 96.94 102 GLU A CA 1
ATOM 782 C C . GLU A 1 102 ? 17.746 1.789 -9.574 1.00 96.94 102 GLU A C 1
ATOM 784 O O . GLU A 1 102 ? 16.810 2.474 -9.170 1.00 96.94 102 GLU A O 1
ATOM 789 N N . ALA A 1 103 ? 19.016 2.107 -9.311 1.00 96.69 103 ALA A N 1
ATOM 790 C CA . ALA A 1 103 ? 19.364 3.287 -8.531 1.00 96.69 103 ALA A CA 1
ATOM 791 C C . ALA A 1 103 ? 18.934 4.593 -9.222 1.00 96.69 103 ALA A C 1
ATOM 793 O O . ALA A 1 103 ? 18.487 5.510 -8.540 1.00 96.69 103 ALA A O 1
ATOM 794 N N . VAL A 1 104 ? 19.008 4.678 -10.559 1.00 96.56 104 VAL A N 1
ATOM 795 C CA . VAL A 1 104 ? 18.458 5.814 -11.326 1.00 96.56 104 VAL A CA 1
ATOM 796 C C . VAL A 1 104 ? 16.945 5.895 -11.159 1.00 96.56 104 VAL A C 1
ATOM 798 O O . VAL A 1 104 ? 16.414 6.981 -10.944 1.00 96.56 104 VAL A O 1
ATOM 801 N N . VAL A 1 105 ? 16.242 4.763 -11.214 1.00 94.62 105 VAL A N 1
ATOM 802 C CA . VAL A 1 105 ? 14.794 4.754 -10.988 1.00 94.62 105 VAL A CA 1
ATOM 803 C C . VAL A 1 105 ? 14.453 5.206 -9.570 1.00 94.62 105 VAL A C 1
ATOM 805 O O . VAL A 1 105 ? 13.589 6.057 -9.403 1.00 94.62 105 VAL A O 1
ATOM 808 N N . ALA A 1 106 ? 15.139 4.687 -8.554 1.00 91.75 106 ALA A N 1
ATOM 809 C CA . ALA A 1 106 ? 14.917 5.085 -7.169 1.00 91.75 106 ALA A CA 1
ATOM 810 C C . ALA A 1 106 ? 15.241 6.568 -6.927 1.00 91.75 106 ALA A C 1
ATOM 812 O O . ALA A 1 106 ? 14.552 7.217 -6.149 1.00 91.75 106 ALA A O 1
ATOM 813 N N . LEU A 1 107 ? 16.254 7.110 -7.611 1.00 91.94 107 LEU A N 1
ATOM 814 C CA . LEU A 1 107 ? 16.615 8.522 -7.524 1.00 91.94 107 LEU A CA 1
ATOM 815 C C . LEU A 1 107 ? 15.563 9.431 -8.172 1.00 91.94 107 LEU A C 1
ATOM 817 O O . LEU A 1 107 ? 15.196 10.442 -7.589 1.00 91.94 107 LEU A O 1
ATOM 821 N N . CYS A 1 108 ? 15.097 9.081 -9.372 1.00 90.25 108 CYS A N 1
ATOM 822 C CA . CYS A 1 108 ? 14.247 9.958 -10.179 1.00 90.25 108 CYS A CA 1
ATOM 823 C C . CYS A 1 108 ? 12.741 9.723 -9.985 1.00 90.25 108 CYS A C 1
ATOM 825 O O . CYS A 1 108 ? 11.953 10.611 -10.294 1.00 90.25 108 CYS A O 1
ATOM 827 N N . LEU A 1 109 ? 12.335 8.525 -9.544 1.00 86.94 109 LEU A N 1
ATOM 828 C CA . LEU A 1 109 ? 10.935 8.090 -9.405 1.00 86.94 109 LEU A CA 1
ATOM 829 C C . LEU A 1 109 ? 10.587 7.554 -7.999 1.00 86.94 109 LEU A C 1
ATOM 831 O O . LEU A 1 109 ? 9.450 7.117 -7.791 1.00 86.94 109 LEU A O 1
ATOM 835 N N . GLY A 1 110 ? 11.534 7.541 -7.052 1.00 75.38 110 GLY A N 1
ATOM 836 C CA . GLY A 1 110 ? 11.315 7.059 -5.683 1.00 75.38 110 GLY A CA 1
ATOM 837 C C . GLY A 1 110 ? 10.762 8.127 -4.732 1.00 75.38 110 GLY A C 1
ATOM 838 O O . GLY A 1 110 ? 11.130 9.290 -4.825 1.00 75.38 110 GLY A O 1
ATOM 839 N N . GLY A 1 111 ? 9.915 7.717 -3.781 1.00 66.56 111 GLY A N 1
ATOM 840 C CA . GLY A 1 111 ? 9.249 8.620 -2.827 1.00 66.56 111 GLY A CA 1
ATOM 841 C C . GLY A 1 111 ? 7.990 9.294 -3.390 1.00 66.56 111 GLY A C 1
ATOM 842 O O . GLY A 1 111 ? 7.408 8.803 -4.366 1.00 66.56 111 GLY A O 1
ATOM 843 N N . ASP A 1 112 ? 7.601 10.415 -2.774 1.00 63.00 112 ASP A N 1
ATOM 844 C CA . ASP A 1 112 ? 6.472 11.279 -3.164 1.00 63.00 112 ASP A CA 1
ATOM 845 C C . ASP A 1 112 ? 6.859 12.132 -4.382 1.00 63.00 112 ASP A C 1
ATOM 847 O O . ASP A 1 112 ? 7.045 13.346 -4.310 1.00 63.00 112 ASP A O 1
ATOM 851 N N . VAL A 1 113 ? 7.099 11.457 -5.504 1.00 67.62 113 VAL A N 1
ATOM 852 C CA . VAL A 1 113 ? 7.550 12.093 -6.743 1.00 67.62 113 VAL A CA 1
ATOM 853 C C . VAL A 1 113 ? 6.379 12.763 -7.443 1.00 67.62 113 VAL A C 1
ATOM 855 O O . VAL A 1 113 ? 5.361 12.126 -7.709 1.00 67.62 113 VAL A O 1
ATOM 858 N N . ASP A 1 114 ? 6.555 14.035 -7.780 1.00 72.62 114 ASP A N 1
ATOM 859 C CA . ASP A 1 114 ? 5.584 14.832 -8.512 1.00 72.62 114 ASP A CA 1
ATOM 860 C C . ASP A 1 114 ? 5.619 14.549 -10.030 1.00 72.62 114 ASP A C 1
ATOM 862 O O . ASP A 1 114 ? 6.601 14.052 -10.592 1.00 72.62 114 ASP A O 1
ATOM 866 N N . GLU A 1 115 ? 4.529 14.869 -10.731 1.00 74.81 115 GLU A N 1
ATOM 867 C CA . GLU A 1 115 ? 4.428 14.694 -12.189 1.00 74.81 115 GLU A CA 1
ATOM 868 C C . GLU A 1 115 ? 5.600 15.321 -12.990 1.00 74.81 115 GLU A C 1
ATOM 870 O O . GLU A 1 115 ? 6.092 14.666 -13.919 1.00 74.81 115 GLU A O 1
ATOM 875 N N . PRO A 1 116 ? 6.115 16.530 -12.655 1.00 80.19 116 PRO A N 1
ATOM 876 C CA . PRO A 1 116 ? 7.288 17.117 -13.305 1.00 80.19 116 PRO A CA 1
ATOM 877 C C . PRO A 1 116 ? 8.527 16.230 -13.260 1.00 80.19 116 PRO A C 1
ATOM 879 O O . PRO A 1 116 ? 9.249 16.147 -14.254 1.00 80.19 116 PRO A O 1
ATOM 882 N N . SER A 1 117 ? 8.775 15.550 -12.142 1.00 83.06 117 SER A N 1
ATOM 883 C CA . SER A 1 117 ? 9.931 14.671 -11.994 1.00 83.06 117 SER A CA 1
ATOM 884 C C . SER A 1 117 ? 9.826 13.442 -12.898 1.00 83.06 117 SER A C 1
ATOM 886 O O . SER A 1 117 ? 10.796 13.083 -13.578 1.00 83.06 117 SER A O 1
ATOM 888 N N . VAL A 1 118 ? 8.640 12.834 -12.995 1.00 88.38 118 VAL A N 1
ATOM 889 C CA . VAL A 1 118 ? 8.391 11.703 -13.907 1.00 88.38 118 VAL A CA 1
ATOM 890 C C . VAL A 1 118 ? 8.578 12.135 -15.364 1.00 88.38 118 VAL A C 1
ATOM 892 O O . VAL A 1 118 ? 9.269 11.462 -16.138 1.00 88.38 118 VAL A O 1
ATOM 895 N N . PHE A 1 119 ? 8.028 13.295 -15.731 1.00 88.00 119 PHE A N 1
ATOM 896 C CA . PHE A 1 119 ? 8.182 13.872 -17.065 1.00 88.00 119 PHE A CA 1
ATOM 897 C C . PHE A 1 119 ? 9.638 14.249 -17.371 1.00 88.00 119 PHE A C 1
ATOM 899 O O . PHE A 1 119 ? 10.136 14.001 -18.469 1.00 88.00 119 PHE A O 1
ATOM 906 N N . GLY A 1 120 ? 10.370 14.772 -16.388 1.00 90.88 120 GLY A N 1
ATOM 907 C CA . GLY A 1 120 ? 11.789 15.079 -16.522 1.00 90.88 120 GLY A CA 1
ATOM 908 C C . GLY A 1 120 ? 12.617 13.840 -16.859 1.00 90.88 120 GLY A C 1
ATOM 909 O O . GLY A 1 120 ? 13.452 13.877 -17.766 1.00 90.88 120 GLY A O 1
ATOM 910 N N . LEU A 1 121 ? 12.334 12.703 -16.210 1.00 94.62 121 LEU A N 1
ATOM 911 C CA . LEU A 1 121 ? 12.994 11.445 -16.556 1.00 94.62 121 LEU A CA 1
ATOM 912 C C . LEU A 1 121 ? 12.604 10.974 -17.964 1.00 94.62 121 LEU A C 1
ATOM 914 O O . LEU A 1 121 ? 13.468 10.480 -18.688 1.00 94.62 121 LEU A O 1
ATOM 918 N N . GLN A 1 122 ? 11.349 11.162 -18.390 1.00 94.88 122 GLN A N 1
ATOM 919 C CA . GLN A 1 122 ? 10.932 10.855 -19.762 1.00 94.88 122 GLN A CA 1
ATOM 920 C C . GLN A 1 122 ? 11.797 11.592 -20.792 1.00 94.88 122 GLN A C 1
ATOM 922 O O . GLN A 1 122 ? 12.365 10.960 -21.688 1.00 94.88 122 GLN A O 1
ATOM 927 N N . LEU A 1 123 ? 11.930 12.914 -20.653 1.00 94.81 123 LEU A N 1
ATOM 928 C CA . LEU A 1 123 ? 12.713 13.733 -21.582 1.00 94.81 123 LEU A CA 1
ATOM 929 C C . LEU A 1 123 ? 14.195 13.356 -21.547 1.00 94.81 123 LEU A C 1
ATOM 931 O O . LEU A 1 123 ? 14.846 13.290 -22.590 1.00 94.81 123 LEU A O 1
ATOM 935 N N . LEU A 1 124 ? 14.726 13.045 -20.363 1.00 95.62 124 LEU A N 1
ATOM 936 C CA . LEU A 1 124 ? 16.104 12.593 -20.210 1.00 95.62 124 LEU A CA 1
ATOM 937 C C . LEU A 1 124 ? 16.346 11.246 -20.916 1.00 95.62 124 LEU A C 1
ATOM 939 O O . LEU A 1 124 ? 17.353 11.078 -21.611 1.00 95.62 124 LEU A O 1
ATOM 943 N N . VAL A 1 125 ? 15.409 10.299 -20.794 1.00 96.75 125 VAL A N 1
ATOM 944 C CA . VAL A 1 125 ? 15.423 9.004 -21.499 1.00 96.75 125 VAL A CA 1
ATOM 945 C C . VAL A 1 125 ? 15.375 9.207 -23.018 1.00 96.75 125 VAL A C 1
ATOM 947 O O . VAL A 1 125 ? 16.118 8.554 -23.758 1.00 96.75 125 VAL A O 1
ATOM 950 N N . GLU A 1 126 ? 14.546 10.131 -23.503 1.00 95.88 126 GLU A N 1
ATOM 951 C CA . GLU A 1 126 ? 14.472 10.489 -24.923 1.00 95.88 126 GLU A CA 1
ATOM 952 C C . GLU A 1 126 ? 15.772 11.123 -25.434 1.00 95.88 126 GLU A C 1
ATOM 954 O O . GLU A 1 126 ? 16.254 10.737 -26.503 1.00 95.88 126 GLU A O 1
ATOM 959 N N . ALA A 1 127 ? 16.388 12.012 -24.652 1.00 96.00 127 ALA A N 1
ATOM 960 C CA . ALA A 1 127 ? 17.655 12.658 -24.987 1.00 96.00 127 ALA A CA 1
ATOM 961 C C . ALA A 1 127 ? 18.833 11.671 -25.040 1.00 96.00 127 ALA A C 1
ATOM 963 O O . ALA A 1 127 ? 19.673 11.757 -25.938 1.00 96.00 127 ALA A O 1
ATOM 964 N N . MET A 1 128 ? 18.893 10.694 -24.125 1.00 95.00 128 MET A N 1
ATOM 965 C CA . MET A 1 128 ? 19.986 9.710 -24.093 1.00 95.00 128 MET A CA 1
ATOM 966 C C . MET A 1 128 ? 19.832 8.583 -25.129 1.00 95.00 128 MET A C 1
ATOM 968 O O . MET A 1 128 ? 20.831 8.015 -25.580 1.00 95.00 128 MET A O 1
ATOM 972 N N . SER A 1 129 ? 18.602 8.246 -25.532 1.00 94.81 129 SER A N 1
ATOM 973 C CA . SER A 1 129 ? 18.307 7.092 -26.399 1.00 94.81 129 SER A CA 1
ATOM 974 C C . SER A 1 129 ? 19.139 7.026 -27.702 1.00 94.81 129 SER A C 1
ATOM 976 O O . SER A 1 129 ? 19.639 5.944 -28.034 1.00 94.81 129 SER A O 1
ATOM 978 N N . PRO A 1 130 ? 19.390 8.137 -28.429 1.00 94.94 130 PRO A N 1
ATOM 979 C CA . PRO A 1 130 ? 20.195 8.118 -29.653 1.00 94.94 130 PRO A CA 1
ATOM 980 C C . PRO A 1 130 ? 21.692 7.884 -29.412 1.00 94.94 130 PRO A C 1
ATOM 982 O O . PRO A 1 130 ? 22.392 7.413 -30.314 1.00 94.94 130 PRO A O 1
ATOM 985 N N . VAL A 1 131 ? 22.198 8.229 -28.224 1.00 94.31 131 VAL A N 1
ATOM 986 C CA . VAL A 1 131 ? 23.640 8.270 -27.934 1.00 94.31 131 VAL A CA 1
ATOM 987 C C . VAL A 1 131 ? 24.125 7.065 -27.131 1.00 94.31 131 VAL A C 1
ATOM 989 O O . VAL A 1 131 ? 25.299 6.693 -27.261 1.00 94.31 131 VAL A O 1
ATOM 992 N N . VAL A 1 132 ? 23.247 6.399 -26.368 1.00 94.75 132 VAL A N 1
ATOM 993 C CA . VAL A 1 132 ? 23.627 5.237 -25.550 1.00 94.75 132 VAL A CA 1
ATOM 994 C C . VAL A 1 132 ? 24.297 4.128 -26.380 1.00 94.75 132 VAL A C 1
ATOM 996 O O . VAL A 1 132 ? 23.854 3.781 -27.485 1.00 94.75 132 VAL A O 1
ATOM 999 N N . PRO A 1 133 ? 25.389 3.522 -25.878 1.00 95.19 133 PRO A N 1
ATOM 1000 C CA . PRO A 1 133 ? 25.991 2.366 -26.530 1.00 95.19 133 PRO A CA 1
ATOM 1001 C C . PRO A 1 133 ? 25.051 1.155 -26.467 1.00 95.19 133 PRO A C 1
ATOM 1003 O O . PRO A 1 133 ? 24.192 1.056 -25.596 1.00 95.19 133 PRO A O 1
ATOM 1006 N N . HIS A 1 134 ? 25.245 0.189 -27.371 1.00 93.44 134 HIS A N 1
ATOM 1007 C CA . HIS A 1 134 ? 24.350 -0.969 -27.510 1.00 93.44 134 HIS A CA 1
ATOM 1008 C C . HIS A 1 134 ? 24.103 -1.719 -26.188 1.00 93.44 134 HIS A C 1
ATOM 1010 O O . HIS A 1 134 ? 22.961 -2.047 -25.891 1.00 93.44 134 HIS A O 1
ATOM 1016 N N . ARG A 1 135 ? 25.151 -1.897 -25.368 1.00 91.81 135 ARG A N 1
ATOM 1017 C CA . ARG A 1 135 ? 25.082 -2.570 -24.057 1.00 91.81 135 ARG A CA 1
ATOM 1018 C C . ARG A 1 135 ? 24.162 -1.895 -23.030 1.00 91.81 135 ARG A C 1
ATOM 1020 O O . ARG A 1 135 ? 23.768 -2.543 -22.079 1.00 91.81 135 ARG A O 1
ATOM 1027 N N . ALA A 1 136 ? 23.848 -0.613 -23.208 1.00 95.81 136 ALA A N 1
ATOM 1028 C CA . ALA A 1 136 ? 23.002 0.165 -22.302 1.00 95.81 136 ALA A CA 1
ATOM 1029 C C . ALA A 1 136 ? 21.587 0.401 -22.861 1.00 95.81 136 ALA A C 1
ATOM 1031 O O . ALA A 1 136 ? 20.769 1.050 -22.220 1.00 95.81 136 ALA A O 1
ATOM 1032 N N . ARG A 1 137 ? 21.264 -0.121 -24.055 1.00 97.00 137 ARG A N 1
ATOM 1033 C CA . ARG A 1 137 ? 19.924 0.045 -24.645 1.00 97.00 137 ARG A CA 1
ATOM 1034 C C . ARG A 1 137 ? 18.833 -0.665 -23.852 1.00 97.00 137 ARG A C 1
ATOM 1036 O O . ARG A 1 137 ? 17.720 -0.157 -23.804 1.00 97.00 137 ARG A O 1
ATOM 1043 N N . VAL A 1 138 ? 19.166 -1.792 -23.219 1.00 98.06 138 VAL A N 1
ATOM 1044 C CA . VAL A 1 138 ? 18.262 -2.485 -22.291 1.00 98.06 138 VAL A CA 1
ATOM 1045 C C . VAL A 1 138 ? 17.787 -1.545 -21.183 1.00 98.06 138 VAL A C 1
ATOM 1047 O O . VAL A 1 138 ? 16.588 -1.452 -20.945 1.00 98.06 138 VAL A O 1
ATOM 1050 N N . ALA A 1 139 ? 18.700 -0.774 -20.591 1.00 97.69 139 ALA A N 1
ATOM 1051 C CA . ALA A 1 139 ? 18.380 0.164 -19.527 1.00 97.69 139 ALA A CA 1
ATOM 1052 C C . ALA A 1 139 ? 17.506 1.324 -20.005 1.00 97.69 139 ALA A C 1
ATOM 1054 O O . ALA A 1 139 ? 16.584 1.708 -19.304 1.00 97.69 139 ALA A O 1
ATOM 1055 N N . VAL A 1 140 ? 17.725 1.846 -21.216 1.00 97.75 140 VAL A N 1
ATOM 1056 C CA . VAL A 1 140 ? 16.871 2.910 -21.776 1.00 97.75 140 VAL A CA 1
ATOM 1057 C C . VAL A 1 140 ? 15.433 2.435 -21.986 1.00 97.75 140 VAL A C 1
ATOM 1059 O O . VAL A 1 140 ? 14.501 3.148 -21.624 1.00 97.75 140 VAL A O 1
ATOM 1062 N N . GLU A 1 141 ? 15.232 1.239 -22.546 1.00 98.50 141 GLU A N 1
ATOM 1063 C CA . GLU A 1 141 ? 13.879 0.682 -22.698 1.00 98.50 141 GLU A CA 1
ATOM 1064 C C . GLU A 1 141 ? 13.262 0.329 -21.338 1.00 98.50 141 GLU A C 1
ATOM 1066 O O . GLU A 1 141 ? 12.074 0.553 -21.129 1.00 98.50 141 GLU A O 1
ATOM 1071 N N . TYR A 1 142 ? 14.066 -0.143 -20.385 1.00 98.50 142 TYR A N 1
ATOM 1072 C CA . TYR A 1 142 ? 13.611 -0.389 -19.022 1.00 98.50 142 TYR A CA 1
ATOM 1073 C C . TYR A 1 142 ? 13.161 0.901 -18.312 1.00 98.50 142 TYR A C 1
ATOM 1075 O O . TYR A 1 142 ? 12.054 0.952 -17.782 1.00 98.50 142 TYR A O 1
ATOM 1083 N N . LEU A 1 143 ? 13.961 1.973 -18.366 1.00 98.12 143 LEU A N 1
ATOM 1084 C CA . LEU A 1 143 ? 13.604 3.288 -17.825 1.00 98.12 143 LEU A CA 1
ATOM 1085 C C . LEU A 1 143 ? 12.341 3.839 -18.495 1.00 98.12 143 LEU A C 1
ATOM 1087 O O . LEU A 1 143 ? 11.469 4.360 -17.808 1.00 98.12 143 LEU A O 1
ATOM 1091 N N . ARG A 1 144 ? 12.193 3.663 -19.817 1.00 97.88 144 ARG A N 1
ATOM 1092 C CA . ARG A 1 144 ? 10.961 4.020 -20.537 1.00 97.88 144 ARG A CA 1
ATOM 1093 C C . ARG A 1 144 ? 9.750 3.263 -19.987 1.00 97.88 144 ARG A C 1
ATOM 1095 O O . ARG A 1 144 ? 8.691 3.863 -19.839 1.00 97.88 144 ARG A O 1
ATOM 1102 N N . GLY A 1 145 ? 9.909 1.980 -19.662 1.00 97.00 145 GLY A N 1
ATOM 1103 C CA . GLY A 1 145 ? 8.860 1.181 -19.033 1.00 97.00 145 GLY A CA 1
ATOM 1104 C C . GLY A 1 145 ? 8.491 1.681 -17.640 1.00 97.00 145 GLY A C 1
ATOM 1105 O O . GLY A 1 145 ? 7.311 1.842 -17.355 1.00 97.00 145 GLY A O 1
ATOM 1106 N N . ARG A 1 146 ? 9.481 2.019 -16.806 1.00 95.31 146 ARG A N 1
ATOM 1107 C CA . ARG A 1 146 ? 9.250 2.590 -15.466 1.00 95.31 146 ARG A CA 1
ATOM 1108 C C . ARG A 1 146 ? 8.581 3.962 -15.511 1.00 95.31 146 ARG A C 1
ATOM 1110 O O . ARG A 1 146 ? 7.706 4.230 -14.699 1.00 95.31 146 ARG A O 1
ATOM 1117 N N . VAL A 1 147 ? 8.953 4.806 -16.471 1.00 94.12 147 VAL A N 1
ATOM 1118 C CA . VAL A 1 147 ? 8.284 6.091 -16.716 1.00 94.12 147 VAL A CA 1
ATOM 1119 C C . VAL A 1 147 ? 6.833 5.870 -17.145 1.00 94.12 147 VAL A C 1
ATOM 1121 O O . VAL A 1 147 ? 5.939 6.471 -16.564 1.00 94.12 147 VAL A O 1
ATOM 1124 N N . ALA A 1 148 ? 6.586 4.986 -18.117 1.00 93.25 148 ALA A N 1
ATOM 1125 C CA . ALA A 1 148 ? 5.232 4.685 -18.582 1.00 93.25 148 ALA A CA 1
ATOM 1126 C C . ALA A 1 148 ? 4.347 4.123 -17.460 1.00 93.25 148 ALA A C 1
ATOM 1128 O O . ALA A 1 148 ? 3.195 4.526 -17.332 1.00 93.25 148 ALA A O 1
ATOM 1129 N N . ASP A 1 149 ? 4.905 3.246 -16.625 1.00 90.62 149 ASP A N 1
ATOM 1130 C CA . ASP A 1 149 ? 4.241 2.705 -15.441 1.00 90.62 149 ASP A CA 1
ATOM 1131 C C . ASP A 1 149 ? 3.837 3.816 -14.466 1.00 90.62 149 ASP A C 1
ATOM 1133 O O . ASP A 1 149 ? 2.685 3.891 -14.047 1.00 90.62 149 ASP A O 1
ATOM 1137 N N . ARG A 1 150 ? 4.761 4.744 -14.188 1.00 87.25 150 ARG A N 1
ATOM 1138 C CA . ARG A 1 150 ? 4.531 5.874 -13.282 1.00 87.25 150 ARG A CA 1
ATOM 1139 C C . ARG A 1 150 ? 3.549 6.911 -13.829 1.00 87.25 150 ARG A C 1
ATOM 1141 O O . ARG A 1 150 ? 2.899 7.585 -13.045 1.00 87.25 150 ARG A O 1
ATOM 1148 N N . MET A 1 151 ? 3.426 7.012 -15.151 1.00 86.38 151 MET A N 1
ATOM 1149 C CA . MET A 1 151 ? 2.408 7.816 -15.841 1.00 86.38 151 MET A CA 1
ATOM 1150 C C . MET A 1 151 ? 1.063 7.090 -15.988 1.00 86.38 151 MET A C 1
ATOM 1152 O O . MET A 1 151 ? 0.170 7.580 -16.678 1.00 86.38 151 MET A O 1
ATOM 1156 N N . GLY A 1 152 ? 0.925 5.895 -15.410 1.00 87.62 152 GLY A N 1
ATOM 1157 C CA . GLY A 1 152 ? -0.323 5.148 -15.441 1.00 87.62 152 GLY A CA 1
ATOM 1158 C C . GLY A 1 152 ? -0.597 4.398 -16.746 1.00 87.62 152 GLY A C 1
ATOM 1159 O O . GLY A 1 152 ? -1.706 3.915 -16.949 1.00 87.62 152 GLY A O 1
ATOM 1160 N N . SER A 1 153 ? 0.380 4.251 -17.647 1.00 91.06 153 SER A N 1
ATOM 1161 C CA . SER A 1 153 ? 0.216 3.477 -18.886 1.00 91.06 153 SER A CA 1
ATOM 1162 C C . SER A 1 153 ? 0.817 2.076 -18.760 1.00 91.06 153 SER A C 1
ATOM 1164 O O . SER A 1 153 ? 1.932 1.799 -19.214 1.00 91.06 153 SER A O 1
ATOM 1166 N N . GLY A 1 154 ? 0.051 1.143 -18.183 1.00 91.62 154 GLY A N 1
ATOM 1167 C CA . GLY A 1 154 ? 0.487 -0.251 -18.032 1.00 91.62 154 GLY A CA 1
ATOM 1168 C C . GLY A 1 154 ? 0.784 -0.971 -19.360 1.00 91.62 154 GLY A C 1
ATOM 1169 O O . GLY A 1 154 ? 1.671 -1.823 -19.422 1.00 91.62 154 GLY A O 1
ATOM 1170 N N . LEU A 1 155 ? 0.089 -0.614 -20.447 1.00 94.56 155 LEU A N 1
ATOM 1171 C CA . LEU A 1 155 ? 0.309 -1.197 -21.781 1.00 94.56 155 LEU A CA 1
ATOM 1172 C C . LEU A 1 155 ? 1.623 -0.729 -22.422 1.00 94.56 155 LEU A C 1
ATOM 1174 O O . LEU A 1 155 ? 2.342 -1.529 -23.035 1.00 94.56 155 LEU A O 1
ATOM 1178 N N . ASP A 1 156 ? 1.947 0.558 -22.284 1.00 96.12 156 ASP A N 1
ATOM 1179 C CA . ASP A 1 156 ? 3.209 1.096 -22.792 1.00 96.12 156 ASP A CA 1
ATOM 1180 C C . ASP A 1 156 ? 4.385 0.601 -21.948 1.00 96.12 156 ASP A C 1
ATOM 1182 O O . ASP A 1 156 ? 5.435 0.267 -22.506 1.00 96.12 156 ASP A O 1
ATOM 1186 N N . ALA A 1 157 ? 4.184 0.461 -20.632 1.00 96.38 157 ALA A N 1
ATOM 1187 C CA . ALA A 1 157 ? 5.147 -0.156 -19.730 1.00 96.38 157 ALA A CA 1
ATOM 1188 C C . ALA A 1 157 ? 5.476 -1.594 -20.161 1.00 96.38 157 ALA A C 1
ATOM 1190 O O . ALA A 1 157 ? 6.645 -1.913 -20.388 1.00 96.38 157 ALA A O 1
ATOM 1191 N N . GLU A 1 158 ? 4.457 -2.437 -20.381 1.00 97.06 158 GLU A N 1
ATOM 1192 C CA . GLU A 1 158 ? 4.644 -3.812 -20.866 1.00 97.06 158 GLU A CA 1
ATOM 1193 C C . GLU A 1 158 ? 5.443 -3.840 -22.175 1.00 97.06 158 GLU A C 1
ATOM 1195 O O . GLU A 1 158 ? 6.432 -4.566 -22.298 1.00 97.06 158 GLU A O 1
ATOM 1200 N N . THR A 1 159 ? 5.064 -2.993 -23.136 1.00 98.12 159 THR A N 1
ATOM 1201 C CA . THR A 1 159 ? 5.739 -2.902 -24.437 1.00 98.12 159 THR A CA 1
ATOM 1202 C C . THR A 1 159 ? 7.214 -2.518 -24.290 1.00 98.12 159 THR A C 1
ATOM 1204 O O . THR A 1 159 ? 8.075 -3.072 -24.980 1.00 98.12 159 THR A O 1
ATOM 1207 N N . ALA A 1 160 ? 7.527 -1.566 -23.413 1.00 98.38 160 ALA A N 1
ATOM 1208 C CA . ALA A 1 160 ? 8.890 -1.110 -23.177 1.00 98.38 160 ALA A CA 1
ATOM 1209 C C . ALA A 1 160 ? 9.740 -2.184 -22.474 1.00 98.38 160 ALA A C 1
ATOM 1211 O O . ALA A 1 160 ? 10.863 -2.455 -22.906 1.00 98.38 160 ALA A O 1
ATOM 1212 N N . PHE A 1 161 ? 9.198 -2.885 -21.474 1.00 98.56 161 PHE A N 1
ATOM 1213 C CA . PHE A 1 161 ? 9.910 -3.993 -20.833 1.00 98.56 161 PHE A CA 1
ATOM 1214 C C . PHE A 1 161 ? 10.141 -5.173 -21.790 1.00 98.56 161 PHE A C 1
ATOM 1216 O O . PHE A 1 161 ? 11.220 -5.770 -21.783 1.00 98.56 161 PHE A O 1
ATOM 1223 N N . GLU A 1 162 ? 9.195 -5.483 -22.684 1.00 98.38 162 GLU A N 1
ATOM 1224 C CA . GLU A 1 162 ? 9.412 -6.487 -23.735 1.00 98.38 162 GLU A CA 1
ATOM 1225 C C . GLU A 1 162 ? 10.548 -6.084 -24.690 1.00 98.38 162 GLU A C 1
ATOM 1227 O O . GLU A 1 162 ? 11.358 -6.929 -25.086 1.00 98.38 162 GLU A O 1
ATOM 1232 N N . ARG A 1 163 ? 10.664 -4.792 -25.030 1.00 98.38 163 ARG A N 1
ATOM 1233 C CA . ARG A 1 163 ? 11.792 -4.270 -25.820 1.00 98.38 163 ARG A CA 1
ATOM 1234 C C . ARG A 1 163 ? 13.110 -4.332 -25.058 1.00 98.38 163 ARG A C 1
ATOM 1236 O O . ARG A 1 163 ? 14.125 -4.666 -25.669 1.00 98.38 163 ARG A O 1
ATOM 1243 N N . ALA A 1 164 ? 13.109 -4.073 -23.751 1.00 98.38 164 ALA A N 1
ATOM 1244 C CA . ALA A 1 164 ? 14.289 -4.252 -22.911 1.00 98.38 164 ALA A CA 1
ATOM 1245 C C . ALA A 1 164 ? 14.787 -5.708 -22.985 1.00 98.38 164 ALA A C 1
ATOM 1247 O O . ALA A 1 164 ? 15.953 -5.945 -23.313 1.00 98.38 164 ALA A O 1
ATOM 1248 N N . LEU A 1 165 ? 13.887 -6.689 -22.833 1.00 98.00 165 LEU A N 1
ATOM 1249 C CA . LEU A 1 165 ? 14.227 -8.113 -22.953 1.00 98.00 165 LEU A CA 1
ATOM 1250 C C . LEU A 1 165 ? 14.644 -8.550 -24.365 1.00 98.00 165 LEU A C 1
ATOM 1252 O O . LEU A 1 165 ? 15.298 -9.583 -24.519 1.00 98.00 165 LEU A O 1
ATOM 1256 N N . ALA A 1 166 ? 14.297 -7.786 -25.403 1.00 97.69 166 ALA A N 1
ATOM 1257 C CA . ALA A 1 166 ? 14.810 -8.021 -26.750 1.00 97.69 166 ALA A CA 1
ATOM 1258 C C . ALA A 1 166 ? 16.302 -7.658 -26.883 1.00 97.69 166 ALA A C 1
ATOM 1260 O O . ALA A 1 166 ? 16.984 -8.220 -27.743 1.00 97.69 166 ALA A O 1
ATOM 1261 N N . PHE A 1 167 ? 16.813 -6.745 -26.047 1.00 97.19 167 PHE A N 1
ATOM 1262 C CA . PHE A 1 167 ? 18.241 -6.424 -25.962 1.00 97.19 167 PHE A CA 1
ATOM 1263 C C . PHE A 1 167 ? 18.989 -7.357 -25.007 1.00 97.19 167 PHE A C 1
ATOM 1265 O O . PHE A 1 167 ? 20.069 -7.827 -25.360 1.00 97.19 167 PHE A O 1
ATOM 1272 N N . ASP A 1 168 ? 18.413 -7.646 -23.840 1.00 97.31 168 ASP A N 1
ATOM 1273 C CA . ASP A 1 168 ? 18.959 -8.610 -22.884 1.00 97.31 168 ASP A CA 1
ATOM 1274 C C . ASP A 1 168 ? 17.849 -9.501 -22.294 1.00 97.31 168 ASP A C 1
ATOM 1276 O O . ASP A 1 168 ? 17.117 -9.084 -21.392 1.00 97.31 168 ASP A O 1
ATOM 1280 N N . PRO A 1 169 ? 17.728 -10.760 -22.756 1.00 96.88 169 PRO A N 1
ATOM 1281 C CA . PRO A 1 169 ? 16.705 -11.689 -22.280 1.00 96.88 169 PRO A CA 1
ATOM 1282 C C . PRO A 1 169 ? 16.830 -12.114 -20.811 1.00 96.88 169 PRO A C 1
ATOM 1284 O O . PRO A 1 169 ? 15.956 -12.853 -20.342 1.00 96.88 169 PRO A O 1
ATOM 1287 N N . GLN A 1 170 ? 17.923 -11.767 -20.127 1.00 95.94 170 GLN A N 1
ATOM 1288 C CA . GLN A 1 170 ? 18.193 -12.101 -18.724 1.00 95.94 170 GLN A CA 1
ATOM 1289 C C . GLN A 1 170 ? 18.188 -10.862 -17.818 1.00 95.94 170 GLN A C 1
ATOM 1291 O O . GLN A 1 170 ? 18.582 -10.962 -16.660 1.00 95.94 170 GLN A O 1
ATOM 1296 N N . TRP A 1 171 ? 17.727 -9.709 -18.315 1.00 97.50 171 TRP A N 1
ATOM 1297 C CA . TRP A 1 171 ? 17.628 -8.492 -17.514 1.00 97.50 171 TRP A CA 1
ATOM 1298 C C . TRP A 1 171 ? 16.571 -8.637 -16.413 1.00 97.50 171 TRP A C 1
ATOM 1300 O O . TRP A 1 171 ? 15.376 -8.453 -16.658 1.00 97.50 171 TRP A O 1
ATOM 1310 N N . VAL A 1 172 ? 17.024 -8.985 -15.205 1.00 97.56 172 VAL A N 1
ATOM 1311 C CA . VAL A 1 172 ? 16.177 -9.349 -14.057 1.00 97.56 172 VAL A CA 1
ATOM 1312 C C . VAL A 1 172 ? 15.100 -8.303 -13.751 1.00 97.56 172 VAL A C 1
ATOM 1314 O O . VAL A 1 172 ? 13.936 -8.701 -13.733 1.00 97.56 172 VAL A O 1
ATOM 1317 N N . PRO A 1 173 ? 15.394 -6.988 -13.665 1.00 97.19 173 PRO A N 1
ATOM 1318 C CA . PRO A 1 173 ? 14.347 -6.008 -13.376 1.00 97.19 173 PRO A CA 1
ATOM 1319 C C . PRO A 1 173 ? 13.194 -6.029 -14.389 1.00 97.19 173 PRO A C 1
ATOM 1321 O O . PRO A 1 173 ? 12.024 -5.980 -14.026 1.00 97.19 173 PRO A O 1
ATOM 1324 N N . ALA A 1 174 ? 13.488 -6.179 -15.685 1.00 98.19 174 ALA A N 1
ATOM 1325 C CA . ALA A 1 174 ? 12.441 -6.236 -16.707 1.00 98.19 174 ALA A CA 1
ATOM 1326 C C . ALA A 1 174 ? 11.636 -7.545 -16.638 1.00 98.19 174 ALA A C 1
ATOM 1328 O O . ALA A 1 174 ? 10.455 -7.550 -16.984 1.00 98.19 174 ALA A O 1
ATOM 1329 N N . LEU A 1 175 ? 12.251 -8.651 -16.200 1.00 98.56 175 LEU A N 1
ATOM 1330 C CA . LEU A 1 175 ? 11.551 -9.918 -15.972 1.00 98.56 175 LEU A CA 1
ATOM 1331 C C . LEU A 1 175 ? 10.557 -9.805 -14.815 1.00 98.56 175 LEU A C 1
ATOM 1333 O O . LEU A 1 175 ? 9.419 -10.242 -14.970 1.00 98.56 175 LEU A O 1
ATOM 1337 N N . GLU A 1 176 ? 10.970 -9.206 -13.699 1.00 97.00 176 GLU A N 1
ATOM 1338 C CA . GLU A 1 176 ? 10.130 -9.006 -12.513 1.00 97.00 176 GLU A CA 1
ATOM 1339 C C . GLU A 1 176 ? 8.945 -8.085 -12.819 1.00 97.00 176 GLU A C 1
ATOM 1341 O O . GLU A 1 176 ? 7.796 -8.456 -12.574 1.00 97.00 176 GLU A O 1
ATOM 1346 N N . TRP A 1 177 ? 9.188 -6.947 -13.476 1.00 96.44 177 TRP A N 1
ATOM 1347 C CA . TRP A 1 177 ? 8.114 -6.039 -13.886 1.00 96.44 177 TRP A CA 1
ATOM 1348 C C . TRP A 1 177 ? 7.148 -6.681 -14.887 1.00 96.44 177 TRP A C 1
ATOM 1350 O O . TRP A 1 177 ? 5.933 -6.560 -14.743 1.00 96.44 177 TRP A O 1
ATOM 1360 N N . LEU A 1 178 ? 7.639 -7.442 -15.872 1.00 98.00 178 LEU A N 1
ATOM 1361 C CA . LEU A 1 178 ? 6.750 -8.191 -16.768 1.00 98.00 178 LEU A CA 1
ATOM 1362 C C . LEU A 1 178 ? 5.986 -9.306 -16.050 1.00 98.00 178 LEU A C 1
ATOM 1364 O O . LEU A 1 178 ? 4.897 -9.661 -16.500 1.00 98.00 178 LEU A O 1
ATOM 1368 N N . ALA A 1 179 ? 6.531 -9.880 -14.974 1.00 97.44 179 ALA A N 1
ATOM 1369 C CA . ALA A 1 179 ? 5.816 -10.856 -14.163 1.00 97.44 179 ALA A CA 1
ATOM 1370 C C . ALA A 1 179 ? 4.660 -10.197 -13.400 1.00 97.44 179 ALA A C 1
ATOM 1372 O O . ALA A 1 179 ? 3.563 -10.754 -13.392 1.00 97.44 179 ALA A O 1
ATOM 1373 N N . ALA A 1 180 ? 4.871 -9.001 -12.841 1.00 94.94 180 ALA A N 1
ATOM 1374 C CA . ALA A 1 180 ? 3.821 -8.205 -12.206 1.00 94.94 180 ALA A CA 1
ATOM 1375 C C . ALA A 1 180 ? 2.707 -7.827 -13.202 1.00 94.94 180 ALA A C 1
ATOM 1377 O O . ALA A 1 180 ? 1.531 -8.069 -12.938 1.00 94.94 180 ALA A O 1
ATOM 1378 N N . LEU A 1 181 ? 3.064 -7.364 -14.405 1.00 95.38 181 LEU A N 1
ATOM 1379 C CA . LEU A 1 181 ? 2.079 -7.044 -15.448 1.00 95.38 181 LEU A CA 1
ATOM 1380 C C . LEU A 1 181 ? 1.355 -8.295 -15.972 1.00 95.38 181 LEU A C 1
ATOM 1382 O O . LEU A 1 181 ? 0.157 -8.260 -16.245 1.00 95.38 181 LEU A O 1
ATOM 1386 N N . ALA A 1 182 ? 2.045 -9.435 -16.086 1.00 95.56 182 ALA A N 1
ATOM 1387 C CA . ALA A 1 182 ? 1.405 -10.707 -16.421 1.00 95.56 182 ALA A CA 1
ATOM 1388 C C . ALA A 1 182 ? 0.445 -11.176 -15.312 1.00 95.56 182 ALA A C 1
ATOM 1390 O O . ALA A 1 182 ? -0.617 -11.724 -15.614 1.00 95.56 182 ALA A O 1
ATOM 1391 N N . ASN A 1 183 ? 0.786 -10.927 -14.044 1.00 94.81 183 ASN A N 1
ATOM 1392 C CA . ASN A 1 183 ? -0.105 -11.130 -12.907 1.00 94.81 183 ASN A CA 1
ATOM 1393 C C . ASN A 1 183 ? -1.360 -10.247 -13.028 1.00 94.81 183 ASN A C 1
ATOM 1395 O O . ASN A 1 183 ? -2.463 -10.786 -12.942 1.00 94.81 183 ASN A O 1
ATOM 1399 N N . ASP A 1 184 ? -1.225 -8.956 -13.354 1.00 94.62 184 ASP A N 1
ATOM 1400 C CA . ASP A 1 184 ? -2.374 -8.072 -13.612 1.00 94.62 184 ASP A CA 1
ATOM 1401 C C . ASP A 1 184 ? -3.286 -8.631 -14.712 1.00 94.62 184 ASP A C 1
ATOM 1403 O O . ASP A 1 184 ? -4.492 -8.793 -14.512 1.00 94.62 184 ASP A O 1
ATOM 1407 N N . ARG A 1 185 ? -2.696 -9.081 -15.826 1.00 93.31 185 ARG A N 1
ATOM 1408 C CA . ARG A 1 185 ? -3.409 -9.725 -16.947 1.00 93.31 185 ARG A CA 1
ATOM 1409 C C . ARG A 1 185 ? -4.122 -11.034 -16.602 1.00 93.31 185 ARG A C 1
ATOM 1411 O O . ARG A 1 185 ? -4.849 -11.572 -17.438 1.00 93.31 185 ARG A O 1
ATOM 1418 N N . GLY A 1 186 ? -3.898 -11.585 -15.412 1.00 90.44 186 GLY A N 1
ATOM 1419 C CA . GLY A 1 186 ? -4.411 -12.896 -15.038 1.00 90.44 186 GLY A CA 1
ATOM 1420 C C . GLY A 1 186 ? -3.681 -14.051 -15.735 1.00 90.44 186 GLY A C 1
ATOM 1421 O O . GLY A 1 186 ? -4.231 -15.143 -15.845 1.00 90.44 186 GLY A O 1
ATOM 1422 N N . ASP A 1 187 ? -2.450 -13.850 -16.214 1.00 89.69 187 ASP A N 1
ATOM 1423 C CA . ASP A 1 187 ? -1.631 -14.884 -16.859 1.00 89.69 187 ASP A CA 1
ATOM 1424 C C . ASP A 1 187 ? -0.608 -15.463 -15.867 1.00 89.69 187 ASP A C 1
ATOM 1426 O O . ASP A 1 187 ? 0.585 -15.146 -15.893 1.00 89.69 187 ASP A O 1
ATOM 1430 N N . ALA A 1 188 ? -1.091 -16.326 -14.965 1.00 91.12 188 ALA A N 1
ATOM 1431 C CA . ALA A 1 188 ? -0.262 -16.930 -13.921 1.00 91.12 188 ALA A CA 1
ATOM 1432 C C . ALA A 1 188 ? 0.889 -17.774 -14.492 1.00 91.12 188 ALA A C 1
ATOM 1434 O O . ALA A 1 188 ? 1.982 -17.786 -13.931 1.00 91.12 188 ALA A O 1
ATOM 1435 N N . ASP A 1 189 ? 0.673 -18.458 -15.620 1.00 89.38 189 ASP A N 1
ATOM 1436 C CA . ASP A 1 189 ? 1.706 -19.274 -16.263 1.00 89.38 189 ASP A CA 1
ATOM 1437 C C . ASP A 1 189 ? 2.844 -18.411 -16.817 1.00 89.38 189 ASP A C 1
ATOM 1439 O O . ASP A 1 189 ? 4.021 -18.732 -16.616 1.00 89.38 189 ASP A O 1
ATOM 1443 N N . ARG A 1 190 ? 2.514 -17.302 -17.492 1.00 93.31 190 ARG A N 1
ATOM 1444 C CA . ARG A 1 190 ? 3.520 -16.350 -17.967 1.00 93.31 190 ARG A CA 1
ATOM 1445 C C . ARG A 1 190 ? 4.247 -15.687 -16.802 1.00 93.31 190 ARG A C 1
ATOM 1447 O O . ARG A 1 190 ? 5.472 -15.605 -16.857 1.00 93.31 190 ARG A O 1
ATOM 1454 N N . ALA A 1 191 ? 3.522 -15.246 -15.774 1.00 95.75 191 ALA A N 1
ATOM 1455 C CA . ALA A 1 191 ? 4.113 -14.617 -14.598 1.00 95.75 191 ALA A CA 1
ATOM 1456 C C . ALA A 1 191 ? 5.114 -15.559 -13.909 1.00 95.75 191 ALA A C 1
ATOM 1458 O O . ALA A 1 191 ? 6.278 -15.200 -13.754 1.00 95.75 191 ALA A O 1
ATOM 1459 N N . LEU A 1 192 ? 4.721 -16.806 -13.621 1.00 94.94 192 LEU A N 1
ATOM 1460 C CA . LEU A 1 192 ? 5.614 -17.820 -13.044 1.00 94.94 192 LEU A CA 1
ATOM 1461 C C . LEU A 1 192 ? 6.833 -18.095 -13.931 1.00 94.94 192 LEU A C 1
ATOM 1463 O O . LEU A 1 192 ? 7.953 -18.133 -13.436 1.00 94.94 192 LEU A O 1
ATOM 1467 N N . SER A 1 193 ? 6.646 -18.214 -15.250 1.00 95.94 193 SER A N 1
ATOM 1468 C CA . SER A 1 193 ? 7.769 -18.420 -16.172 1.00 95.94 193 SER A CA 1
ATOM 1469 C C . SER A 1 193 ? 8.759 -17.249 -16.189 1.00 95.94 193 SER A C 1
ATOM 1471 O O . SER A 1 193 ? 9.936 -17.463 -16.491 1.00 95.94 193 SER A O 1
ATOM 1473 N N . LEU A 1 194 ? 8.300 -16.020 -15.953 1.00 98.19 194 LEU A N 1
ATOM 1474 C CA . LEU A 1 194 ? 9.156 -14.837 -15.862 1.00 98.19 194 LEU A CA 1
ATOM 1475 C C . LEU A 1 194 ? 9.889 -14.793 -14.518 1.00 98.19 194 LEU A C 1
ATOM 1477 O O . LEU A 1 194 ? 11.097 -14.573 -14.522 1.00 98.19 194 LEU A O 1
ATOM 1481 N N . LEU A 1 195 ? 9.202 -15.104 -13.413 1.00 97.62 195 LEU A N 1
ATOM 1482 C CA . LEU A 1 195 ? 9.803 -15.235 -12.079 1.00 97.62 195 LEU A CA 1
ATOM 1483 C C . LEU A 1 195 ? 10.882 -16.329 -12.042 1.00 97.62 195 LEU A C 1
ATOM 1485 O O . LEU A 1 195 ? 11.983 -16.088 -11.550 1.00 97.62 195 LEU A O 1
ATOM 1489 N N . ASP A 1 196 ? 10.623 -17.491 -12.652 1.00 97.06 196 ASP A N 1
ATOM 1490 C CA . ASP A 1 196 ? 11.606 -18.576 -12.782 1.00 97.06 196 ASP A CA 1
ATOM 1491 C C . ASP A 1 196 ? 12.878 -18.096 -13.509 1.00 97.06 196 ASP A C 1
ATOM 1493 O O . ASP A 1 196 ? 13.998 -18.429 -13.124 1.00 97.06 196 ASP A O 1
ATOM 1497 N N . ARG A 1 197 ? 12.720 -17.292 -14.571 1.00 97.62 197 ARG A N 1
ATOM 1498 C CA . ARG A 1 197 ? 13.845 -16.719 -15.330 1.00 97.62 197 ARG A CA 1
ATOM 1499 C C . ARG A 1 197 ? 14.577 -15.622 -14.563 1.00 97.62 197 ARG A C 1
ATOM 1501 O O . ARG A 1 197 ? 15.777 -15.474 -14.764 1.00 97.62 197 ARG A O 1
ATOM 1508 N N . ALA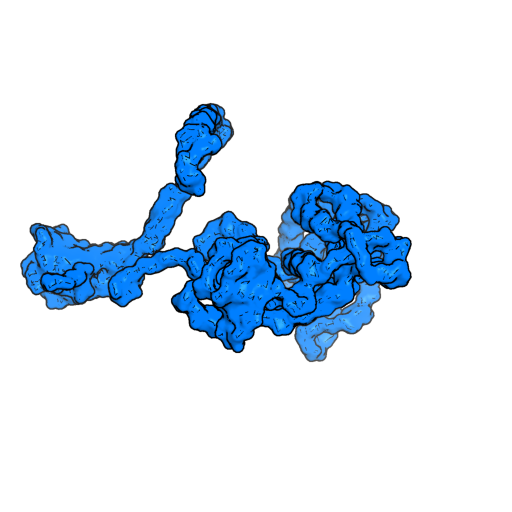 A 1 198 ? 13.864 -14.863 -13.735 1.00 97.38 198 ALA A N 1
ATOM 1509 C CA . ALA A 1 198 ? 14.441 -13.871 -12.834 1.00 97.38 198 ALA A CA 1
ATOM 1510 C C . ALA A 1 198 ? 15.203 -14.524 -11.665 1.00 97.38 198 ALA A C 1
ATOM 1512 O O . ALA A 1 198 ? 15.976 -13.856 -10.988 1.00 97.38 198 ALA A O 1
ATOM 1513 N N . GLY A 1 199 ? 15.029 -15.834 -11.447 1.00 96.69 199 GLY A N 1
ATOM 1514 C CA . GLY A 1 199 ? 15.644 -16.556 -10.335 1.00 96.69 199 GLY A CA 1
ATOM 1515 C C . GLY A 1 199 ? 14.921 -16.343 -9.004 1.00 96.69 199 GLY A C 1
ATOM 1516 O O . GLY A 1 199 ? 15.505 -16.600 -7.951 1.00 96.69 199 GLY A O 1
ATOM 1517 N N . VAL A 1 200 ? 13.664 -15.889 -9.042 1.00 96.00 200 VAL A N 1
ATOM 1518 C CA . VAL A 1 200 ? 12.835 -15.699 -7.848 1.00 96.00 200 VAL A CA 1
ATOM 1519 C C . VAL A 1 200 ? 12.551 -17.057 -7.206 1.00 96.00 200 VAL A C 1
ATOM 1521 O O . VAL A 1 200 ? 12.215 -18.034 -7.879 1.00 96.00 200 VAL A O 1
ATOM 1524 N N . SER A 1 201 ? 12.717 -17.128 -5.884 1.00 94.75 201 SER A N 1
ATOM 1525 C CA . SER A 1 201 ? 12.521 -18.363 -5.126 1.00 94.75 201 SER A CA 1
ATOM 1526 C C . SER A 1 201 ? 11.060 -18.828 -5.183 1.00 94.75 201 SER A C 1
ATOM 1528 O O . SER A 1 201 ? 10.161 -18.003 -5.036 1.00 94.75 201 SER A O 1
ATOM 1530 N N . PRO A 1 202 ? 10.785 -20.143 -5.252 1.00 91.38 202 PRO A N 1
ATOM 1531 C CA . PRO A 1 202 ? 9.433 -20.675 -5.069 1.00 91.38 202 PRO A CA 1
ATOM 1532 C C . PRO A 1 202 ? 8.798 -20.356 -3.707 1.00 91.38 202 PRO A C 1
ATOM 1534 O O . PRO A 1 202 ? 7.592 -20.535 -3.535 1.00 91.38 202 PRO A O 1
ATOM 1537 N N . ASP A 1 203 ? 9.602 -19.923 -2.731 1.00 91.12 203 ASP A N 1
ATOM 1538 C CA . ASP A 1 203 ? 9.129 -19.478 -1.420 1.00 91.12 203 ASP A CA 1
ATOM 1539 C C . ASP A 1 203 ? 8.658 -18.020 -1.391 1.00 91.12 203 ASP A C 1
ATOM 1541 O O . ASP A 1 203 ? 8.042 -17.606 -0.406 1.00 91.12 203 ASP A O 1
ATOM 1545 N N . ASP A 1 204 ? 8.912 -17.269 -2.465 1.00 93.31 204 ASP A N 1
ATOM 1546 C CA . ASP A 1 204 ? 8.435 -15.904 -2.638 1.00 93.31 204 ASP A CA 1
ATOM 1547 C C . ASP A 1 204 ? 6.898 -15.827 -2.574 1.00 93.31 204 ASP A C 1
ATOM 1549 O O . ASP A 1 204 ? 6.177 -16.724 -3.034 1.00 93.31 204 ASP A O 1
ATOM 1553 N N . GLY A 1 205 ? 6.388 -14.748 -1.975 1.00 89.31 205 GLY A N 1
ATOM 1554 C CA . GLY A 1 205 ? 4.958 -14.561 -1.735 1.00 89.31 205 GLY A CA 1
ATOM 1555 C C . GLY A 1 205 ? 4.136 -14.531 -3.023 1.00 89.31 205 GLY A C 1
ATOM 1556 O O . GLY A 1 205 ? 3.112 -15.221 -3.113 1.00 89.31 205 GLY A O 1
ATOM 1557 N N . LEU A 1 206 ? 4.607 -13.799 -4.037 1.00 90.56 206 LEU A N 1
ATOM 1558 C CA . LEU A 1 206 ? 3.946 -13.712 -5.337 1.00 90.56 206 LEU A CA 1
ATOM 1559 C C . LEU A 1 206 ? 3.992 -15.069 -6.044 1.00 90.56 206 LEU A C 1
ATOM 1561 O O . LEU A 1 206 ? 2.969 -15.531 -6.553 1.00 90.56 206 LEU A O 1
ATOM 1565 N N . TYR A 1 207 ? 5.135 -15.759 -6.003 1.00 93.88 207 TYR A N 1
ATOM 1566 C CA . TYR A 1 207 ? 5.277 -17.089 -6.601 1.00 93.88 207 TYR A CA 1
ATOM 1567 C C . TYR A 1 207 ? 4.271 -18.092 -6.016 1.00 93.88 207 TYR A C 1
ATOM 1569 O O . TYR A 1 207 ? 3.493 -18.714 -6.748 1.00 93.88 207 TYR A O 1
ATOM 1577 N N . ARG A 1 208 ? 4.232 -18.229 -4.682 1.00 92.06 208 ARG A N 1
ATOM 1578 C CA . ARG A 1 208 ? 3.308 -19.142 -3.984 1.00 92.06 208 ARG A CA 1
ATOM 1579 C C . ARG A 1 208 ? 1.846 -18.821 -4.268 1.00 92.06 208 ARG A C 1
ATOM 1581 O O . ARG A 1 208 ? 1.019 -19.732 -4.335 1.00 92.06 208 ARG A O 1
ATOM 1588 N N . MET A 1 209 ? 1.519 -17.539 -4.401 1.00 91.44 209 MET A N 1
ATOM 1589 C CA . MET A 1 209 ? 0.173 -17.081 -4.721 1.00 91.44 209 MET A CA 1
ATOM 1590 C C . MET A 1 209 ? -0.216 -17.465 -6.156 1.00 91.44 209 MET A C 1
ATOM 1592 O O . MET A 1 209 ? -1.236 -18.129 -6.342 1.00 91.44 209 MET A O 1
ATOM 1596 N N . LEU A 1 210 ? 0.627 -17.171 -7.148 1.00 91.69 210 LEU A N 1
ATOM 1597 C CA . LEU A 1 210 ? 0.376 -17.474 -8.563 1.00 91.69 210 LEU A CA 1
ATOM 1598 C C . LEU A 1 210 ? 0.222 -18.972 -8.850 1.00 91.69 210 LEU A C 1
ATOM 1600 O O . LEU A 1 210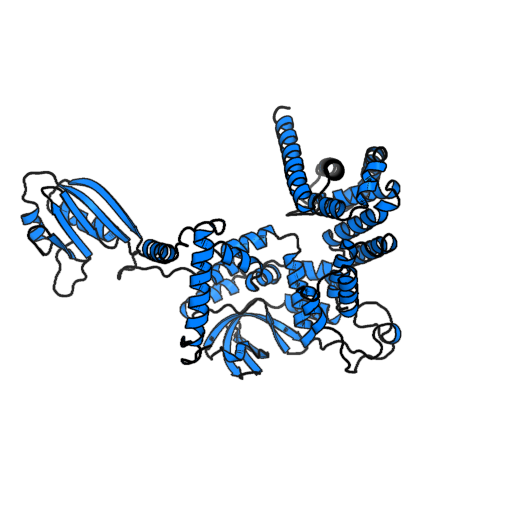 ? -0.583 -19.358 -9.699 1.00 91.69 210 LEU A O 1
ATOM 1604 N N . VAL A 1 211 ? 0.930 -19.839 -8.117 1.00 89.69 211 VAL A N 1
ATOM 1605 C CA . VAL A 1 211 ? 0.766 -21.300 -8.231 1.00 89.69 211 VAL A CA 1
ATOM 1606 C C . VAL A 1 211 ? -0.687 -21.731 -7.987 1.00 89.69 211 VAL A C 1
ATOM 1608 O O . VAL A 1 211 ? -1.168 -22.638 -8.668 1.00 89.69 211 VAL A O 1
ATOM 1611 N N . LYS A 1 212 ? -1.407 -21.069 -7.069 1.00 86.06 212 LYS A N 1
ATOM 1612 C CA . LYS A 1 212 ? -2.817 -21.374 -6.756 1.00 86.06 212 LYS A CA 1
ATOM 1613 C C . LYS A 1 212 ? -3.763 -21.018 -7.902 1.00 86.06 212 LYS A C 1
ATOM 1615 O O . LYS A 1 212 ? -4.829 -21.617 -8.009 1.00 86.06 212 LYS A O 1
ATOM 1620 N N . TYR A 1 213 ? -3.367 -20.071 -8.750 1.00 86.88 213 TYR A N 1
ATOM 1621 C CA . TYR A 1 213 ? -4.184 -19.554 -9.844 1.00 86.88 213 TYR A CA 1
ATOM 1622 C C . TYR A 1 213 ? -3.808 -20.130 -11.217 1.00 86.88 213 TYR A C 1
ATOM 1624 O O . TYR A 1 213 ? -4.323 -19.679 -12.241 1.00 86.88 213 TYR A O 1
ATOM 1632 N N . ARG A 1 214 ? -2.949 -21.160 -11.265 1.00 81.88 214 ARG A N 1
ATOM 1633 C CA . ARG A 1 214 ? -2.663 -21.869 -12.519 1.00 81.88 214 ARG A CA 1
ATOM 1634 C C . ARG A 1 214 ? -3.932 -22.561 -13.044 1.00 81.88 214 ARG A C 1
ATOM 1636 O O . ARG A 1 214 ? -4.562 -23.320 -12.304 1.00 81.88 214 ARG A O 1
ATOM 1643 N N . PRO A 1 215 ? -4.296 -22.369 -14.320 1.00 66.56 215 PRO A N 1
ATOM 1644 C CA . PRO A 1 215 ? -5.476 -22.993 -14.916 1.00 66.56 215 PRO A CA 1
ATOM 1645 C C . PRO A 1 215 ? -5.397 -24.528 -14.915 1.00 66.56 215 PRO A C 1
ATOM 1647 O O . PRO A 1 215 ? -4.546 -25.123 -15.580 1.00 66.56 215 PRO A O 1
ATOM 1650 N N . GLY A 1 216 ? -6.316 -25.188 -14.204 1.00 57.00 216 GLY A N 1
ATOM 1651 C CA . GLY A 1 216 ? -6.429 -26.648 -14.131 1.00 57.00 216 GLY A CA 1
ATOM 1652 C C . GLY A 1 216 ? -7.783 -27.157 -14.637 1.00 57.00 216 GLY A C 1
ATOM 1653 O O . GLY A 1 216 ? -8.727 -27.240 -13.867 1.00 57.00 216 GLY A O 1
ATOM 1654 N N . ASN A 1 217 ? -7.857 -27.504 -15.930 1.00 51.03 217 ASN A N 1
ATOM 1655 C CA . ASN A 1 217 ? -8.897 -28.282 -16.637 1.00 51.03 217 ASN A CA 1
ATOM 1656 C C . ASN A 1 217 ? -10.338 -28.314 -16.068 1.00 51.03 217 ASN A C 1
ATOM 1658 O O . ASN A 1 217 ? -10.728 -29.301 -15.443 1.00 51.03 217 ASN A O 1
ATOM 1662 N N . VAL A 1 218 ? -11.178 -27.358 -16.469 1.00 43.25 218 VAL A N 1
ATOM 1663 C CA . VAL A 1 218 ? -12.640 -27.539 -16.660 1.00 43.25 218 VAL A CA 1
ATOM 1664 C C . VAL A 1 218 ? -12.996 -26.944 -18.066 1.00 43.25 218 VAL A C 1
ATOM 1666 O O . VAL A 1 218 ? -12.059 -26.566 -18.769 1.00 43.25 218 VAL A O 1
ATOM 1669 N N . VAL A 1 219 ? -14.241 -26.963 -18.601 1.00 47.75 219 VAL A N 1
ATOM 1670 C CA . VAL A 1 219 ? -14.600 -26.593 -20.014 1.00 47.75 219 VAL A CA 1
ATOM 1671 C C . VAL A 1 219 ? -15.831 -25.666 -20.179 1.00 47.75 219 VAL A C 1
ATOM 1673 O O . VAL A 1 219 ? -16.927 -26.060 -19.787 1.00 47.75 219 VAL A O 1
ATOM 1676 N N . SER A 1 220 ? -15.686 -24.515 -20.877 1.00 53.34 220 SER A N 1
ATOM 1677 C CA . SER A 1 220 ? -16.804 -23.612 -21.259 1.00 53.34 220 SER A CA 1
ATOM 1678 C C . SER A 1 220 ? -16.474 -22.521 -22.298 1.00 53.34 220 SER A C 1
ATOM 1680 O O . SER A 1 220 ? -17.389 -22.084 -22.993 1.00 53.34 220 SER A O 1
ATOM 1682 N N . LEU A 1 221 ? -15.210 -22.127 -22.523 1.00 59.47 221 LEU A N 1
ATOM 1683 C CA . LEU A 1 221 ? -14.858 -21.209 -23.628 1.00 59.47 221 LEU A CA 1
ATOM 1684 C C . LEU A 1 221 ? -14.673 -21.942 -24.965 1.00 59.47 221 LEU A C 1
ATOM 1686 O O . LEU A 1 221 ? -14.075 -23.025 -25.031 1.00 59.47 221 LEU A O 1
ATOM 1690 N N . GLN A 1 222 ? -15.156 -21.357 -26.070 1.00 62.25 222 GLN A N 1
ATOM 1691 C CA . GLN A 1 222 ? -15.026 -21.989 -27.379 1.00 62.25 222 GLN A CA 1
ATOM 1692 C C . GLN A 1 222 ? -13.604 -21.844 -27.920 1.00 62.25 222 GLN A C 1
ATOM 1694 O O . GLN A 1 222 ? -12.922 -20.830 -27.805 1.00 62.25 222 GLN A O 1
ATOM 1699 N N . ARG A 1 223 ? -13.155 -22.885 -28.624 1.00 68.69 223 ARG A N 1
ATOM 1700 C CA . ARG A 1 223 ? -11.792 -23.039 -29.161 1.00 68.69 223 ARG A CA 1
ATOM 1701 C C . ARG A 1 223 ? -11.255 -21.834 -29.963 1.00 68.69 223 ARG A C 1
ATOM 1703 O O . ARG A 1 223 ? -10.039 -21.717 -30.137 1.00 68.69 223 ARG A O 1
ATOM 1710 N N . ASN A 1 224 ? -12.124 -21.003 -30.534 1.00 76.38 224 ASN A N 1
ATOM 1711 C CA . ASN A 1 224 ? -11.742 -19.869 -31.377 1.00 76.38 224 ASN A CA 1
ATOM 1712 C C . ASN A 1 224 ? -11.917 -18.496 -30.709 1.00 76.38 224 ASN A C 1
ATOM 1714 O O . ASN A 1 224 ? -11.555 -17.517 -31.363 1.00 76.38 224 ASN A O 1
ATOM 1718 N N . ASP A 1 225 ? -12.416 -18.433 -29.474 1.00 76.31 225 ASP A N 1
ATOM 1719 C CA . ASP A 1 225 ? -12.612 -17.179 -28.742 1.00 76.31 225 ASP A CA 1
ATOM 1720 C C . ASP A 1 225 ? -11.257 -16.533 -28.396 1.00 76.31 225 ASP A C 1
ATOM 1722 O O . ASP A 1 225 ? -10.235 -17.244 -28.350 1.00 76.31 225 ASP A O 1
ATOM 1726 N N . PRO A 1 226 ? -11.203 -15.199 -28.200 1.00 69.12 226 PRO A N 1
ATOM 1727 C CA . PRO A 1 226 ? -10.048 -14.544 -27.596 1.00 69.12 226 PRO A CA 1
ATOM 1728 C C . PRO A 1 226 ? -9.674 -15.234 -26.285 1.00 69.12 226 PRO A C 1
ATOM 1730 O O . PRO A 1 226 ? -10.537 -15.638 -25.508 1.00 69.12 226 PRO A O 1
ATOM 1733 N N . CYS A 1 227 ? -8.380 -15.434 -26.067 1.00 68.25 227 CYS A N 1
ATOM 1734 C CA . CYS A 1 227 ? -7.903 -16.104 -24.873 1.00 68.25 227 CYS A CA 1
ATOM 1735 C C . CYS A 1 227 ? -8.156 -15.228 -23.643 1.00 68.25 227 CYS A C 1
ATOM 1737 O O . CYS A 1 227 ? -7.831 -14.043 -23.655 1.00 68.25 227 CYS A O 1
ATOM 1739 N N . TRP A 1 228 ? -8.679 -15.845 -22.585 1.00 64.38 228 TRP A N 1
ATOM 1740 C CA . TRP A 1 228 ? -9.049 -15.192 -21.327 1.00 64.38 228 TRP A CA 1
ATOM 1741 C C . TRP A 1 228 ? -7.860 -14.538 -20.597 1.00 64.38 228 TRP A C 1
ATOM 1743 O O . TRP A 1 228 ? -8.065 -13.603 -19.842 1.00 64.38 228 TRP A O 1
ATOM 1753 N N . CYS A 1 229 ? -6.618 -14.949 -20.883 1.00 61.38 229 CYS A N 1
ATOM 1754 C CA . CYS A 1 229 ? -5.388 -14.358 -20.331 1.00 61.38 229 CYS A CA 1
ATOM 1755 C C . CYS A 1 229 ? -5.016 -12.969 -20.902 1.00 61.38 229 CYS A C 1
ATOM 1757 O O . CYS A 1 229 ? -3.870 -12.541 -20.804 1.00 61.38 229 CYS A O 1
ATOM 1759 N N . GLY A 1 230 ? -5.917 -12.312 -21.641 1.00 58.50 230 GLY A N 1
ATOM 1760 C CA . GLY A 1 230 ? -5.673 -10.979 -22.206 1.00 58.50 230 GLY A CA 1
ATOM 1761 C C . GLY A 1 230 ? -4.674 -10.916 -23.374 1.00 58.50 230 GLY A C 1
ATOM 1762 O O . GLY A 1 230 ? -4.482 -9.853 -23.953 1.00 58.50 230 GLY A O 1
ATOM 1763 N N . SER A 1 231 ? -4.081 -12.038 -23.808 1.00 64.62 231 SER A N 1
ATOM 1764 C CA . SER A 1 231 ? -3.046 -12.063 -24.867 1.00 64.62 231 SER A CA 1
ATOM 1765 C C . SER A 1 231 ? -3.510 -11.657 -26.277 1.00 64.62 231 SER A C 1
ATOM 1767 O O . SER A 1 231 ? -2.704 -11.627 -27.210 1.00 64.62 231 SER A O 1
ATOM 1769 N N . GLY A 1 232 ? -4.815 -11.469 -26.494 1.00 67.12 232 GLY A N 1
ATOM 1770 C CA . GLY A 1 232 ? -5.411 -11.203 -27.811 1.00 67.12 232 GLY A CA 1
ATOM 1771 C C . GLY A 1 232 ? -5.340 -12.370 -28.816 1.00 67.12 232 GLY A C 1
ATOM 1772 O O . GLY A 1 232 ? -5.899 -12.283 -29.912 1.00 67.12 232 GLY A O 1
ATOM 1773 N N . ARG A 1 233 ? -4.684 -13.491 -28.478 1.00 77.69 233 ARG A N 1
ATOM 1774 C CA . ARG A 1 233 ? -4.602 -14.702 -29.320 1.00 77.69 233 ARG A CA 1
ATOM 1775 C C . ARG A 1 233 ? -5.858 -15.561 -29.167 1.00 77.69 233 ARG A C 1
ATOM 1777 O O . ARG A 1 233 ? -6.557 -15.481 -28.167 1.00 77.69 233 ARG A O 1
ATOM 1784 N N . LYS A 1 234 ? -6.134 -16.450 -30.132 1.00 78.00 234 LYS A N 1
ATOM 1785 C CA . LYS A 1 234 ? -7.235 -17.431 -30.006 1.00 78.00 234 LYS A CA 1
ATOM 1786 C C . LYS A 1 234 ? -6.920 -18.463 -28.922 1.00 78.00 234 LYS A C 1
ATOM 1788 O O . LYS A 1 234 ? -5.785 -18.937 -28.874 1.00 78.00 234 LYS A O 1
ATOM 1793 N N . LEU A 1 235 ? -7.923 -18.921 -28.168 1.00 73.69 235 LEU A N 1
ATOM 1794 C CA . LEU A 1 235 ? -7.781 -19.941 -27.114 1.00 73.69 235 LEU A CA 1
ATOM 1795 C C . LEU A 1 235 ? -6.987 -21.175 -27.585 1.00 73.69 235 LEU A C 1
ATOM 1797 O O . LEU A 1 235 ? -6.055 -21.627 -26.927 1.00 73.69 235 LEU A O 1
ATOM 1801 N N . LYS A 1 236 ? -7.256 -21.677 -28.800 1.00 71.56 236 LYS A N 1
ATOM 1802 C CA . LYS A 1 236 ? -6.511 -22.811 -29.391 1.00 71.56 236 LYS A CA 1
ATOM 1803 C C . LYS A 1 236 ? -5.014 -22.585 -29.637 1.00 71.56 236 LYS A C 1
ATOM 1805 O O . LYS A 1 236 ? -4.321 -23.563 -29.902 1.00 71.56 236 LYS A O 1
ATOM 1810 N N . GLN A 1 237 ? -4.567 -21.332 -29.681 1.00 77.00 237 GLN A N 1
ATOM 1811 C CA . GLN A 1 237 ? -3.186 -20.906 -29.933 1.00 77.00 237 GLN A CA 1
ATOM 1812 C C . GLN A 1 237 ? -2.474 -20.436 -28.655 1.00 77.00 237 GLN A C 1
ATOM 1814 O O . GLN A 1 237 ? -1.285 -20.137 -28.724 1.00 77.00 237 GLN A O 1
ATOM 1819 N N . CYS A 1 238 ? -3.182 -20.357 -27.524 1.00 69.94 238 CYS A N 1
ATOM 1820 C CA . CYS A 1 238 ? -2.657 -19.885 -26.247 1.00 69.94 238 CYS A CA 1
ATOM 1821 C C . CYS A 1 238 ? -2.923 -20.943 -25.160 1.00 69.94 238 CYS A C 1
ATOM 1823 O O . CYS A 1 238 ? -2.095 -21.831 -24.990 1.00 69.94 238 CYS A O 1
ATOM 1825 N N . HIS A 1 239 ? -4.110 -20.962 -24.546 1.00 66.44 239 HIS A N 1
ATOM 1826 C CA . HIS A 1 239 ? -4.484 -21.901 -23.476 1.00 66.44 239 HIS A CA 1
ATOM 1827 C C . HIS A 1 239 ? -5.393 -23.045 -23.967 1.00 66.44 239 HIS A C 1
ATOM 1829 O O . HIS A 1 239 ? -6.569 -23.156 -23.619 1.00 66.44 239 HIS A O 1
ATOM 1835 N N . ARG A 1 240 ? -4.870 -23.920 -24.837 1.00 63.28 240 ARG A N 1
ATOM 1836 C CA . ARG A 1 240 ? -5.662 -25.010 -25.437 1.00 63.28 240 ARG A CA 1
ATOM 1837 C C . ARG A 1 240 ? -6.057 -26.065 -24.391 1.00 63.28 240 ARG A C 1
ATOM 1839 O O . ARG A 1 240 ? -5.248 -26.921 -24.057 1.00 63.28 240 ARG A O 1
ATOM 1846 N N . GLY A 1 241 ? -7.337 -26.085 -24.018 1.00 57.59 241 GLY A N 1
ATOM 1847 C CA . GLY A 1 241 ? -7.911 -27.095 -23.117 1.00 57.59 241 GLY A CA 1
ATOM 1848 C C . GLY A 1 241 ? -7.904 -26.704 -21.640 1.00 57.59 241 GLY A C 1
ATOM 1849 O O . GLY A 1 241 ? -8.408 -27.477 -20.838 1.00 57.59 241 GLY A O 1
ATOM 1850 N N . ALA A 1 242 ? -7.390 -25.515 -21.312 1.00 58.16 242 ALA A N 1
ATOM 1851 C CA . ALA A 1 242 ? -7.493 -24.933 -19.986 1.00 58.16 242 ALA A CA 1
ATOM 1852 C C . ALA A 1 242 ? -8.641 -23.916 -19.951 1.00 58.16 242 ALA A C 1
ATOM 1854 O O . ALA A 1 242 ? -8.750 -23.051 -20.828 1.00 58.16 242 ALA A O 1
ATOM 1855 N N . GLU A 1 243 ? -9.493 -24.032 -18.942 1.00 61.38 243 GLU A N 1
ATOM 1856 C CA . GLU A 1 243 ? -10.488 -23.019 -18.616 1.00 61.38 243 GLU A CA 1
ATOM 1857 C C . GLU A 1 243 ? -9.930 -21.963 -17.673 1.00 61.38 243 GLU A C 1
ATOM 1859 O O . GLU A 1 243 ? -9.065 -22.285 -16.855 1.00 61.38 243 GLU A O 1
ATOM 1864 N N . PRO A 1 244 ? -10.470 -20.735 -17.730 1.00 65.06 244 PRO A N 1
ATOM 1865 C CA . PRO A 1 244 ? -10.254 -19.780 -16.665 1.00 65.06 244 PRO A CA 1
ATOM 1866 C C . PRO A 1 244 ? -10.850 -20.320 -15.365 1.00 65.06 244 PRO A C 1
ATOM 1868 O O . PRO A 1 244 ? -11.885 -20.988 -15.356 1.00 65.06 244 PRO A O 1
ATOM 1871 N N . LEU A 1 245 ? -10.211 -19.979 -14.252 1.00 78.81 245 LEU A N 1
ATOM 1872 C CA . LEU A 1 245 ? -10.827 -20.158 -12.946 1.00 78.81 245 LEU A CA 1
ATOM 1873 C C . LEU A 1 245 ? -12.127 -19.333 -12.873 1.00 78.81 245 LEU A C 1
ATOM 1875 O O . LEU A 1 245 ? -12.197 -18.255 -13.481 1.00 78.81 245 LEU A O 1
ATOM 1879 N N . PRO A 1 246 ? -13.155 -19.799 -12.140 1.00 84.62 246 PRO A N 1
ATOM 1880 C CA . PRO A 1 246 ? -14.378 -19.029 -11.933 1.00 84.62 246 PRO A CA 1
ATOM 1881 C C . PRO A 1 246 ? -14.075 -17.621 -11.417 1.00 84.62 246 PRO A C 1
ATOM 1883 O O . PRO A 1 246 ? -13.127 -17.435 -10.649 1.00 84.62 246 PRO A O 1
ATOM 1886 N N . LEU A 1 247 ? -14.888 -16.633 -11.809 1.00 88.25 247 LEU A N 1
ATOM 1887 C CA . LEU A 1 247 ? -14.706 -15.247 -11.360 1.00 88.25 247 LEU A CA 1
ATOM 1888 C C . LEU A 1 247 ? -14.716 -15.146 -9.826 1.00 88.25 247 LEU A C 1
ATOM 1890 O O . LEU A 1 247 ? -13.883 -14.449 -9.268 1.00 88.25 247 LEU A O 1
ATOM 1894 N N . THR A 1 248 ? -15.529 -15.959 -9.147 1.00 88.06 248 THR A N 1
ATOM 1895 C CA . THR A 1 248 ? -15.557 -16.066 -7.678 1.00 88.06 248 THR A CA 1
ATOM 1896 C C . THR A 1 248 ? -14.221 -16.479 -7.064 1.00 88.06 248 THR A C 1
ATOM 1898 O O . THR A 1 248 ? -13.873 -16.019 -5.983 1.00 88.06 248 THR A O 1
ATOM 1901 N N . THR A 1 249 ? -13.433 -17.309 -7.751 1.00 86.94 249 THR A N 1
ATOM 1902 C CA . THR A 1 249 ? -12.064 -17.651 -7.334 1.00 86.94 249 THR A CA 1
ATOM 1903 C C . THR A 1 249 ? -11.077 -16.541 -7.692 1.00 86.94 249 THR A C 1
ATOM 1905 O O . THR A 1 249 ? -10.167 -16.245 -6.921 1.00 86.94 249 THR A O 1
ATOM 1908 N N . ARG A 1 250 ? -11.246 -15.910 -8.859 1.00 91.88 250 ARG A N 1
ATOM 1909 C CA . ARG A 1 250 ? -10.367 -14.826 -9.319 1.00 91.88 250 ARG A CA 1
ATOM 1910 C C . ARG A 1 250 ? -10.603 -13.503 -8.600 1.00 91.88 250 ARG A C 1
ATOM 1912 O O . ARG A 1 250 ? -9.681 -12.708 -8.564 1.00 91.88 250 ARG A O 1
ATOM 1919 N N . ALA A 1 251 ? -11.750 -13.277 -7.970 1.00 94.31 251 ALA A N 1
ATOM 1920 C CA . ALA A 1 251 ? -12.014 -12.071 -7.189 1.00 94.31 251 ALA A CA 1
ATOM 1921 C C . ALA A 1 251 ? -10.998 -11.894 -6.051 1.00 94.31 251 ALA A C 1
ATOM 1923 O O . ALA A 1 251 ? -10.457 -10.808 -5.860 1.00 94.31 251 ALA A O 1
ATOM 1924 N N . SER A 1 252 ? -10.643 -12.982 -5.356 1.00 91.19 252 SER A N 1
ATOM 1925 C CA . SER A 1 252 ? -9.543 -12.951 -4.390 1.00 91.19 252 SER A CA 1
ATOM 1926 C C . SER A 1 252 ? -8.220 -12.609 -5.066 1.00 91.19 252 SER A C 1
ATOM 1928 O O . SER A 1 252 ? -7.450 -11.833 -4.517 1.00 91.19 252 SER A O 1
ATOM 1930 N N . TRP A 1 253 ? -7.938 -13.137 -6.258 1.00 94.25 253 TRP A N 1
ATOM 1931 C CA . TRP A 1 253 ? -6.729 -12.773 -7.000 1.00 94.25 253 TRP A CA 1
ATOM 1932 C C . TRP A 1 253 ? -6.714 -11.289 -7.383 1.00 94.25 253 TRP A C 1
ATOM 1934 O O . TRP A 1 253 ? -5.717 -10.621 -7.134 1.00 94.25 253 TRP A O 1
ATOM 1944 N N . LEU A 1 254 ? -7.823 -10.764 -7.910 1.00 96.38 254 LEU A N 1
ATOM 1945 C CA . LEU A 1 254 ? -8.013 -9.352 -8.234 1.00 96.38 254 LEU A CA 1
ATOM 1946 C C . LEU A 1 254 ? -7.744 -8.458 -7.021 1.00 96.38 254 LEU A C 1
ATOM 1948 O O . LEU A 1 254 ? -6.998 -7.492 -7.137 1.00 96.38 254 LEU A O 1
ATOM 1952 N N . TRP A 1 255 ? -8.248 -8.839 -5.844 1.00 95.44 255 TRP A N 1
ATOM 1953 C CA . TRP A 1 255 ? -7.934 -8.149 -4.595 1.00 95.44 255 TRP A CA 1
ATOM 1954 C C . TRP A 1 255 ? -6.428 -8.128 -4.302 1.00 95.44 255 TRP A C 1
ATOM 1956 O O . TRP A 1 255 ? -5.879 -7.078 -3.994 1.00 95.44 255 TRP A O 1
ATOM 1966 N N . HIS A 1 256 ? -5.722 -9.255 -4.450 1.00 93.62 256 HIS A N 1
ATOM 1967 C CA . HIS A 1 256 ? -4.267 -9.282 -4.238 1.00 93.62 256 HIS A CA 1
ATOM 1968 C C . HIS A 1 256 ? -3.510 -8.390 -5.235 1.00 93.62 256 HIS A C 1
ATOM 1970 O O . HIS A 1 256 ? -2.532 -7.760 -4.844 1.00 93.62 256 HIS A O 1
ATOM 1976 N N . LYS A 1 257 ? -3.952 -8.313 -6.501 1.00 95.12 257 LYS A N 1
ATOM 1977 C CA . LYS A 1 257 ? -3.364 -7.403 -7.501 1.00 95.12 257 LYS A CA 1
ATOM 1978 C C . LYS A 1 257 ? -3.540 -5.940 -7.080 1.00 95.12 257 LYS A C 1
ATOM 1980 O O . LYS A 1 257 ? -2.576 -5.181 -7.099 1.00 95.12 257 LYS A O 1
ATOM 1985 N N . ALA A 1 258 ? -4.743 -5.576 -6.634 1.00 95.00 258 ALA A N 1
ATOM 1986 C CA . ALA A 1 258 ? -5.044 -4.243 -6.122 1.00 95.00 258 ALA A CA 1
ATOM 1987 C C . ALA A 1 258 ? -4.204 -3.893 -4.881 1.00 95.00 258 ALA A C 1
ATOM 1989 O O . ALA A 1 258 ? -3.618 -2.818 -4.823 1.00 95.00 258 ALA A O 1
ATOM 1990 N N . MET A 1 259 ? -4.069 -4.808 -3.915 1.00 93.12 259 MET A N 1
ATOM 1991 C CA . MET A 1 259 ? -3.243 -4.569 -2.722 1.00 93.12 259 MET A CA 1
ATOM 1992 C C . MET A 1 259 ? -1.758 -4.406 -3.062 1.00 93.12 259 MET A C 1
ATOM 1994 O O . MET A 1 259 ? -1.108 -3.539 -2.488 1.00 93.12 259 MET A O 1
ATOM 1998 N N . ALA A 1 260 ? -1.229 -5.180 -4.017 1.00 89.75 260 ALA A N 1
ATOM 1999 C CA . ALA A 1 260 ? 0.141 -4.996 -4.496 1.00 89.75 260 ALA A CA 1
ATOM 2000 C C . ALA A 1 260 ? 0.329 -3.610 -5.138 1.00 89.75 260 ALA A C 1
ATOM 2002 O O . ALA A 1 260 ? 1.297 -2.919 -4.836 1.00 89.75 260 ALA A O 1
ATOM 2003 N N . PHE A 1 261 ? -0.636 -3.158 -5.946 1.00 90.62 261 PHE A N 1
ATOM 2004 C CA . PHE A 1 261 ? -0.623 -1.807 -6.509 1.00 90.62 261 PHE A CA 1
ATOM 2005 C C . PHE A 1 261 ? -0.622 -0.725 -5.422 1.00 90.62 261 PHE A C 1
ATOM 2007 O O . PHE A 1 261 ? 0.173 0.209 -5.502 1.00 90.62 261 PHE A O 1
ATOM 2014 N N . VAL A 1 262 ? -1.447 -0.881 -4.378 1.00 90.75 262 VAL A N 1
ATOM 2015 C CA . VAL A 1 262 ? -1.428 -0.005 -3.196 1.00 90.75 262 VAL A CA 1
ATOM 2016 C C . VAL A 1 262 ? -0.048 -0.030 -2.527 1.00 90.75 262 VAL A C 1
ATOM 2018 O O . VAL A 1 262 ? 0.520 1.013 -2.244 1.00 90.75 262 VAL A O 1
ATOM 2021 N N . GLN A 1 263 ? 0.567 -1.183 -2.305 1.00 85.38 263 GLN A N 1
ATOM 2022 C CA . GLN A 1 263 ? 1.874 -1.224 -1.636 1.00 85.38 263 GLN A CA 1
ATOM 2023 C C . GLN A 1 263 ? 3.010 -0.596 -2.467 1.00 85.38 263 GLN A C 1
ATOM 2025 O O . GLN A 1 263 ? 3.920 0.023 -1.907 1.00 85.38 263 GLN A O 1
ATOM 2030 N N . ASP A 1 264 ? 2.951 -0.717 -3.793 1.00 80.94 264 ASP A N 1
ATOM 2031 C CA . ASP A 1 264 ? 4.014 -0.257 -4.693 1.00 80.94 264 ASP A CA 1
ATOM 2032 C C . ASP A 1 264 ? 3.853 1.194 -5.180 1.00 80.94 264 ASP A C 1
ATOM 2034 O O . ASP A 1 264 ? 4.795 1.762 -5.755 1.00 80.94 264 ASP A O 1
ATOM 2038 N N . GLY A 1 265 ? 2.691 1.797 -4.928 1.00 80.56 265 GLY A N 1
ATOM 2039 C CA . GLY A 1 265 ? 2.297 3.118 -5.407 1.00 80.56 265 GLY A CA 1
ATOM 2040 C C . GLY A 1 265 ? 3.076 4.314 -4.827 1.00 80.56 265 GLY A C 1
ATOM 2041 O O . GLY A 1 265 ? 4.027 4.156 -4.056 1.00 80.56 265 GLY A O 1
ATOM 2042 N N . PRO A 1 266 ? 2.722 5.549 -5.238 1.00 76.94 266 PRO A N 1
ATOM 2043 C CA . PRO A 1 266 ? 3.308 6.786 -4.718 1.00 76.94 266 PRO A CA 1
ATOM 2044 C C . PRO A 1 266 ? 2.976 7.072 -3.253 1.00 76.94 266 PRO A C 1
ATOM 2046 O O . PRO A 1 266 ? 3.776 7.731 -2.614 1.00 76.94 266 PRO A O 1
ATOM 2049 N N . TRP A 1 267 ? 1.873 6.556 -2.715 1.00 83.50 267 TRP A N 1
ATOM 2050 C CA . TRP A 1 267 ? 1.350 6.906 -1.386 1.00 83.50 267 TRP A CA 1
ATOM 2051 C C . TRP A 1 267 ? 2.056 6.174 -0.222 1.00 83.50 267 TRP A C 1
ATOM 2053 O O . TRP A 1 267 ? 1.439 5.671 0.722 1.00 83.50 267 TRP A O 1
ATOM 2063 N N . ARG A 1 268 ? 3.382 6.017 -0.316 1.00 79.25 268 ARG A N 1
ATOM 2064 C CA . ARG A 1 268 ? 4.176 5.309 0.705 1.00 79.25 268 ARG A CA 1
ATOM 2065 C C . ARG A 1 268 ? 4.213 6.080 2.020 1.00 79.25 268 ARG A C 1
ATOM 2067 O O . ARG A 1 268 ? 4.221 5.447 3.077 1.00 79.25 268 ARG A O 1
ATOM 2074 N N . SER A 1 269 ? 4.251 7.409 1.951 1.00 83.62 269 SER A N 1
ATOM 2075 C CA . SER A 1 269 ? 4.234 8.284 3.122 1.00 83.62 269 SER A CA 1
ATOM 2076 C C . SER A 1 269 ? 2.919 8.135 3.886 1.00 83.62 269 SER A C 1
ATOM 2078 O O . SER A 1 269 ? 2.939 7.897 5.089 1.00 83.62 269 SER A O 1
ATOM 2080 N N . GLU A 1 270 ? 1.790 8.128 3.184 1.00 88.31 270 GLU A N 1
ATOM 2081 C CA . GLU A 1 270 ? 0.451 7.941 3.740 1.00 88.31 270 GLU A CA 1
ATOM 2082 C C . GLU A 1 270 ? 0.305 6.550 4.362 1.00 88.31 270 GLU A C 1
ATOM 2084 O O . GLU A 1 270 ? -0.154 6.427 5.494 1.00 88.31 270 GLU A O 1
ATOM 2089 N N . ILE A 1 271 ? 0.771 5.488 3.690 1.00 89.75 271 ILE A N 1
ATOM 2090 C CA . ILE A 1 271 ? 0.787 4.138 4.284 1.00 89.75 271 ILE A CA 1
ATOM 2091 C C . ILE A 1 271 ? 1.614 4.119 5.574 1.00 89.75 271 ILE A C 1
ATOM 2093 O O . ILE A 1 271 ? 1.213 3.479 6.547 1.00 89.75 271 ILE A O 1
ATOM 2097 N N . PHE A 1 272 ? 2.761 4.802 5.604 1.00 89.00 272 PHE A N 1
ATOM 2098 C CA . PHE A 1 272 ? 3.597 4.871 6.800 1.00 89.00 272 PHE A CA 1
ATOM 2099 C C . PHE A 1 272 ? 2.919 5.656 7.930 1.00 89.00 272 PHE A C 1
ATOM 2101 O O . PHE A 1 272 ? 2.980 5.234 9.083 1.00 89.00 272 PHE A O 1
ATOM 2108 N N . GLU A 1 273 ? 2.235 6.757 7.620 1.00 92.31 273 GLU A N 1
ATOM 2109 C CA . GLU A 1 273 ? 1.438 7.518 8.588 1.00 92.31 273 GLU A CA 1
ATOM 2110 C C . GLU A 1 273 ? 0.297 6.677 9.165 1.00 92.31 273 GLU A C 1
ATOM 2112 O O . GLU A 1 273 ? 0.129 6.611 10.385 1.00 92.31 273 GLU A O 1
ATOM 2117 N N . LEU A 1 274 ? -0.435 5.960 8.311 1.00 94.75 274 LEU A N 1
ATOM 2118 C CA . LEU A 1 274 ? -1.483 5.044 8.748 1.00 94.75 274 LEU A CA 1
ATOM 2119 C C . LEU A 1 274 ? -0.921 3.893 9.583 1.00 94.75 274 LEU A C 1
ATOM 2121 O O . LEU A 1 274 ? -1.539 3.511 10.573 1.00 94.75 274 LEU A O 1
ATOM 2125 N N . ALA A 1 275 ? 0.243 3.346 9.223 1.00 93.31 275 ALA A N 1
ATOM 2126 C CA . ALA A 1 275 ? 0.913 2.307 10.002 1.00 93.31 275 ALA A CA 1
ATOM 2127 C C . ALA A 1 275 ? 1.306 2.820 11.391 1.00 93.31 275 ALA A C 1
ATOM 2129 O O . ALA A 1 275 ? 1.027 2.145 12.381 1.00 93.31 275 ALA A O 1
ATOM 2130 N N . ALA A 1 276 ? 1.859 4.035 11.473 1.00 92.00 276 ALA A N 1
ATOM 2131 C CA . ALA A 1 276 ? 2.219 4.670 12.737 1.00 92.00 276 ALA A CA 1
ATOM 2132 C C . ALA A 1 276 ? 0.991 4.889 13.623 1.00 92.00 276 ALA A C 1
ATOM 2134 O O . ALA A 1 276 ? 1.027 4.593 14.820 1.00 92.00 276 ALA A O 1
ATOM 2135 N N . GLU A 1 277 ? -0.111 5.346 13.028 1.00 94.94 277 GLU A N 1
ATOM 2136 C CA . GLU A 1 277 ? -1.381 5.496 13.729 1.00 94.94 277 GLU A CA 1
ATOM 2137 C C . GLU A 1 277 ? -1.917 4.140 14.192 1.00 94.94 277 GLU A C 1
ATOM 2139 O O . GLU A 1 277 ? -2.272 3.977 15.359 1.00 94.94 277 GLU A O 1
ATOM 2144 N N . ARG A 1 278 ? -1.900 3.129 13.318 1.00 94.81 278 ARG A N 1
ATOM 2145 C CA . ARG A 1 278 ? -2.357 1.768 13.613 1.00 94.81 278 ARG A CA 1
ATOM 2146 C C . ARG A 1 278 ? -1.579 1.113 14.746 1.00 94.81 278 ARG A C 1
ATOM 2148 O O . ARG A 1 278 ? -2.153 0.367 15.541 1.00 94.81 278 ARG A O 1
ATOM 2155 N N . SER A 1 279 ? -0.288 1.409 14.843 1.00 93.62 279 SER A N 1
ATOM 2156 C CA . SER A 1 279 ? 0.599 0.898 15.880 1.00 93.62 279 SER A CA 1
ATOM 2157 C C . SER A 1 279 ? 0.789 1.859 17.053 1.00 93.62 279 SER A C 1
ATOM 2159 O O . SER A 1 279 ? 1.676 1.621 17.868 1.00 93.62 279 SER A O 1
ATOM 2161 N N . ARG A 1 280 ? -0.011 2.927 17.196 1.00 93.44 280 ARG A N 1
ATOM 2162 C CA . ARG A 1 280 ? 0.227 3.983 18.207 1.00 93.44 280 ARG A CA 1
ATOM 2163 C C . ARG A 1 280 ? 0.252 3.504 19.667 1.00 93.44 280 ARG A C 1
ATOM 2165 O O . ARG A 1 280 ? 0.738 4.219 20.539 1.00 93.44 280 ARG A O 1
ATOM 2172 N N . TYR A 1 281 ? -0.291 2.316 19.946 1.00 86.06 281 TYR A N 1
ATOM 2173 C CA . TYR A 1 281 ? -0.260 1.668 21.266 1.00 86.06 281 TYR A CA 1
ATOM 2174 C C . TYR A 1 281 ? 0.729 0.490 21.361 1.00 86.06 281 TYR A C 1
ATOM 2176 O O . TYR A 1 281 ? 0.818 -0.143 22.413 1.00 86.06 281 TYR A O 1
ATOM 2184 N N . GLY A 1 282 ? 1.434 0.171 20.275 1.00 83.38 282 GLY A N 1
ATOM 2185 C CA . GLY A 1 282 ? 2.443 -0.885 20.185 1.00 83.38 282 GLY A CA 1
ATOM 2186 C C . GLY A 1 282 ? 3.876 -0.342 20.188 1.00 83.38 282 GLY A C 1
ATOM 2187 O O . GLY A 1 282 ? 4.108 0.835 20.460 1.00 83.38 282 GLY A O 1
ATOM 2188 N N . GLY A 1 283 ? 4.847 -1.214 19.912 1.00 76.38 283 GLY A N 1
ATOM 2189 C CA . GLY A 1 283 ? 6.246 -0.846 19.696 1.00 76.38 283 GLY A CA 1
ATOM 2190 C C . GLY A 1 283 ? 6.675 -1.029 18.238 1.00 76.38 283 GLY A C 1
ATOM 2191 O O . GLY A 1 283 ? 5.854 -1.217 17.341 1.00 76.38 283 GLY A O 1
ATOM 2192 N N . ASP A 1 284 ? 7.990 -1.020 18.003 1.00 78.69 284 ASP A N 1
ATOM 2193 C CA . ASP A 1 284 ? 8.567 -1.110 16.652 1.00 78.69 284 ASP A CA 1
ATOM 2194 C C . ASP A 1 284 ? 8.094 -2.352 15.881 1.00 78.69 284 ASP A C 1
ATOM 2196 O O . ASP A 1 284 ? 7.882 -2.292 14.673 1.00 78.69 284 ASP A O 1
ATOM 2200 N N . ARG A 1 285 ? 7.895 -3.488 16.564 1.00 84.19 285 ARG A N 1
ATOM 2201 C CA . ARG A 1 285 ? 7.412 -4.721 15.925 1.00 84.19 285 ARG A CA 1
ATOM 2202 C C . ARG A 1 285 ? 6.001 -4.541 15.366 1.00 84.19 285 ARG A C 1
ATOM 2204 O O . ARG A 1 285 ? 5.759 -4.901 14.219 1.00 84.19 285 ARG A O 1
ATOM 2211 N N . GLU A 1 286 ? 5.095 -3.981 16.160 1.00 86.94 286 GLU A N 1
ATOM 2212 C CA . GLU A 1 286 ? 3.718 -3.710 15.753 1.00 86.94 286 GLU A CA 1
ATOM 2213 C C . GLU A 1 286 ? 3.666 -2.696 14.601 1.00 86.94 286 GLU A C 1
ATOM 2215 O O . GLU A 1 286 ? 2.834 -2.841 13.712 1.00 86.94 286 GLU A O 1
ATOM 2220 N N . MET A 1 287 ? 4.589 -1.728 14.561 1.00 87.19 287 MET A N 1
ATOM 2221 C CA . MET A 1 287 ? 4.740 -0.806 13.428 1.00 87.19 287 MET A CA 1
ATOM 2222 C C . MET A 1 287 ? 5.109 -1.540 12.129 1.00 87.19 287 MET A C 1
ATOM 2224 O O . MET A 1 287 ? 4.502 -1.307 11.085 1.00 87.19 287 MET A O 1
ATOM 2228 N N . PHE A 1 288 ? 6.072 -2.467 12.177 1.00 82.81 288 PHE A N 1
ATOM 2229 C CA . PHE A 1 288 ? 6.424 -3.272 11.001 1.00 82.81 288 PHE A CA 1
ATOM 2230 C C . PHE A 1 288 ? 5.281 -4.189 10.551 1.00 82.81 288 PHE A C 1
ATOM 2232 O O . PHE A 1 288 ? 5.067 -4.351 9.351 1.00 82.81 288 PHE A O 1
ATOM 2239 N N . GLU A 1 289 ? 4.540 -4.778 11.492 1.00 88.00 289 GLU A N 1
ATOM 2240 C CA . GLU A 1 289 ? 3.367 -5.608 11.188 1.00 88.00 289 GLU A CA 1
ATOM 2241 C C . GLU A 1 289 ? 2.229 -4.774 10.570 1.00 88.00 289 GLU A C 1
ATOM 2243 O O . GLU A 1 289 ? 1.579 -5.230 9.627 1.00 88.00 289 GLU A O 1
ATOM 2248 N N . ALA A 1 290 ? 2.038 -3.532 11.030 1.00 90.88 290 ALA A N 1
ATOM 2249 C CA . ALA A 1 290 ? 1.005 -2.627 10.532 1.00 90.88 290 ALA A CA 1
ATOM 2250 C C . ALA A 1 290 ? 1.167 -2.277 9.042 1.00 90.88 290 ALA A C 1
ATOM 2252 O O . ALA A 1 290 ? 0.166 -2.123 8.349 1.00 90.88 290 ALA A O 1
ATOM 2253 N N . LEU A 1 291 ? 2.392 -2.244 8.501 1.00 87.00 291 LEU A N 1
ATOM 2254 C CA . LEU A 1 291 ? 2.642 -1.978 7.071 1.00 87.00 291 LEU A CA 1
ATOM 2255 C C . LEU A 1 291 ? 1.981 -2.995 6.120 1.00 87.00 291 LEU A C 1
ATOM 2257 O O . LEU A 1 291 ? 1.863 -2.742 4.922 1.00 87.00 291 LEU A O 1
ATOM 2261 N N . SER A 1 292 ? 1.585 -4.162 6.631 1.00 84.38 292 SER A N 1
ATOM 2262 C CA . SER A 1 292 ? 0.853 -5.191 5.882 1.00 84.38 292 SER A CA 1
ATOM 2263 C C . SER A 1 292 ? -0.543 -5.463 6.456 1.00 84.38 292 SER A C 1
ATOM 2265 O O . SER A 1 292 ? -1.151 -6.478 6.113 1.00 84.38 292 SER A O 1
ATOM 2267 N N . ASP A 1 293 ? -1.057 -4.591 7.332 1.00 91.88 293 ASP A N 1
ATOM 2268 C CA . ASP A 1 293 ? -2.399 -4.724 7.902 1.00 91.88 293 ASP A CA 1
ATOM 2269 C C . ASP A 1 293 ? -3.458 -4.546 6.790 1.00 91.88 293 ASP A C 1
ATOM 2271 O O . ASP A 1 293 ? -3.489 -3.504 6.121 1.00 91.88 293 ASP A O 1
ATOM 2275 N N . PRO A 1 294 ? -4.348 -5.538 6.573 1.00 93.06 294 PRO A N 1
ATOM 2276 C CA . PRO A 1 294 ? -5.399 -5.460 5.562 1.00 93.06 294 PRO A CA 1
ATOM 2277 C C . PRO A 1 294 ? -6.317 -4.241 5.696 1.00 93.06 294 PRO A C 1
ATOM 2279 O O . PRO A 1 294 ? -6.821 -3.761 4.677 1.00 93.06 294 PRO A O 1
ATOM 2282 N N . LEU A 1 295 ? -6.530 -3.732 6.917 1.00 94.81 295 LEU A N 1
ATOM 2283 C CA . LEU A 1 295 ? -7.345 -2.542 7.138 1.00 94.81 295 LEU A CA 1
ATOM 2284 C C . LEU A 1 295 ? -6.732 -1.343 6.420 1.00 94.81 295 LEU A C 1
ATOM 2286 O O . LEU A 1 295 ? -7.446 -0.662 5.698 1.00 94.81 295 LEU A O 1
ATOM 2290 N N . LEU A 1 296 ? -5.426 -1.120 6.567 1.00 94.19 296 LEU A N 1
ATOM 2291 C CA . LEU A 1 296 ? -4.742 0.072 6.059 1.00 94.19 296 LEU A CA 1
ATOM 2292 C C . LEU A 1 296 ? -4.725 0.090 4.539 1.00 94.19 296 LEU A C 1
ATOM 2294 O O . LEU A 1 296 ? -5.098 1.083 3.921 1.00 94.19 296 LEU A O 1
ATOM 2298 N N . LEU A 1 297 ? -4.348 -1.040 3.940 1.00 93.69 297 LEU A N 1
ATOM 2299 C CA . LEU A 1 297 ? -4.310 -1.162 2.487 1.00 93.69 297 LEU A CA 1
ATOM 2300 C C . LEU A 1 297 ? -5.713 -1.030 1.889 1.00 93.69 297 LEU A C 1
ATOM 2302 O O . LEU A 1 297 ? -5.883 -0.372 0.868 1.00 93.69 297 LEU A O 1
ATOM 2306 N N . SER A 1 298 ? -6.732 -1.599 2.543 1.00 95.88 298 SER A N 1
ATOM 2307 C CA . SER A 1 298 ? -8.113 -1.433 2.087 1.00 95.88 298 SER A CA 1
ATOM 2308 C C . SER A 1 298 ? -8.663 -0.029 2.313 1.00 95.88 298 SER A C 1
ATOM 2310 O O . SER A 1 298 ? -9.482 0.405 1.514 1.00 95.88 298 SER A O 1
ATOM 2312 N N . ALA A 1 299 ? -8.230 0.658 3.375 1.00 96.06 299 ALA A N 1
ATOM 2313 C CA . ALA A 1 299 ? -8.613 2.033 3.668 1.00 96.06 299 ALA A CA 1
ATOM 2314 C C . ALA A 1 299 ? -8.069 2.977 2.594 1.00 96.06 299 ALA A C 1
ATOM 2316 O O . ALA A 1 299 ? -8.806 3.766 2.024 1.00 96.06 299 ALA A O 1
ATOM 2317 N N . MET A 1 300 ? -6.795 2.814 2.230 1.00 94.94 300 MET A N 1
ATOM 2318 C CA . MET A 1 300 ? -6.215 3.524 1.089 1.00 94.94 300 MET A CA 1
ATOM 2319 C C . MET A 1 300 ? -6.926 3.185 -0.223 1.00 94.94 300 MET A C 1
ATOM 2321 O O . MET A 1 300 ? -7.139 4.060 -1.053 1.00 94.94 300 MET A O 1
ATOM 2325 N N . PHE A 1 301 ? -7.296 1.918 -0.420 1.00 95.44 301 PHE A N 1
ATOM 2326 C CA . PHE A 1 301 ? -7.926 1.478 -1.660 1.00 95.44 301 PHE A CA 1
ATOM 2327 C C . PHE A 1 301 ? -9.330 2.053 -1.872 1.00 95.44 301 PHE A C 1
ATOM 2329 O O . PHE A 1 301 ? -9.632 2.475 -2.984 1.00 95.44 301 PHE A O 1
ATOM 2336 N N . ILE A 1 302 ? -10.169 2.057 -0.832 1.00 94.56 302 ILE A N 1
ATOM 2337 C CA . ILE A 1 302 ? -11.567 2.497 -0.913 1.00 94.56 302 ILE A CA 1
ATOM 2338 C C . ILE A 1 302 ? -11.695 3.958 -0.480 1.00 94.56 302 ILE A C 1
ATOM 2340 O O . ILE A 1 302 ? -11.940 4.818 -1.317 1.00 94.56 302 ILE A O 1
ATOM 2344 N N . GLU A 1 303 ? -11.470 4.260 0.800 1.00 94.94 303 GLU A N 1
ATOM 2345 C CA . GLU A 1 303 ? -11.611 5.614 1.354 1.00 94.94 303 GLU A CA 1
ATOM 2346 C C . GLU A 1 303 ? -10.554 6.600 0.822 1.00 94.94 303 GLU A C 1
ATOM 2348 O O . GLU A 1 303 ? -10.786 7.804 0.795 1.00 94.94 303 GLU A O 1
ATOM 2353 N N . GLY A 1 304 ? -9.394 6.101 0.388 1.00 93.12 304 GLY A N 1
ATOM 2354 C CA . GLY A 1 304 ? -8.346 6.896 -0.260 1.00 93.12 304 GLY A CA 1
ATOM 2355 C C . GLY A 1 304 ? -8.501 7.018 -1.779 1.00 93.12 304 GLY A C 1
ATOM 2356 O O . GLY A 1 304 ? -7.593 7.533 -2.426 1.00 93.12 304 GLY A O 1
ATOM 2357 N N . GLU A 1 305 ? -9.600 6.509 -2.351 1.00 92.25 305 GLU A N 1
ATOM 2358 C CA . GLU A 1 305 ? -9.943 6.573 -3.783 1.00 92.25 305 GLU A CA 1
ATOM 2359 C C . GLU A 1 305 ? -8.889 5.959 -4.736 1.00 92.25 305 GLU A C 1
ATOM 2361 O O . GLU A 1 305 ? -8.945 6.130 -5.956 1.00 92.25 305 GLU A O 1
ATOM 2366 N N . VAL A 1 306 ? -7.940 5.164 -4.220 1.00 93.56 306 VAL A N 1
ATOM 2367 C CA . VAL A 1 306 ? -6.897 4.514 -5.039 1.00 93.56 306 VAL A CA 1
ATOM 2368 C C . VAL A 1 306 ? -7.485 3.460 -5.990 1.00 93.56 306 VAL A C 1
ATOM 2370 O O . VAL A 1 306 ? -6.853 3.104 -6.989 1.00 93.56 306 VAL A O 1
ATOM 2373 N N . LEU A 1 307 ? -8.703 2.969 -5.739 1.00 95.00 307 LEU A N 1
ATOM 2374 C CA . LEU A 1 307 ? -9.430 2.092 -6.660 1.00 95.00 307 LEU A CA 1
ATOM 2375 C C . LEU A 1 307 ? -9.572 2.710 -8.053 1.00 95.00 307 LEU A C 1
ATOM 2377 O O . LEU A 1 307 ? -9.306 2.016 -9.040 1.00 95.00 307 LEU A O 1
ATOM 2381 N N . ASP A 1 308 ? -9.945 3.987 -8.151 1.00 92.62 308 ASP A N 1
ATOM 2382 C CA . ASP A 1 308 ? -10.128 4.663 -9.439 1.00 92.62 308 ASP A CA 1
ATOM 2383 C C . ASP A 1 308 ? -8.800 4.785 -10.193 1.00 92.62 308 ASP A C 1
ATOM 2385 O O . ASP A 1 308 ? -8.735 4.504 -11.395 1.00 92.62 308 ASP A O 1
ATOM 2389 N N . GLU A 1 309 ? -7.718 5.087 -9.475 1.00 91.06 309 GLU A N 1
ATOM 2390 C CA . GLU A 1 309 ? -6.366 5.114 -10.032 1.00 91.06 309 GLU A CA 1
ATOM 2391 C C . GLU A 1 309 ? -5.933 3.718 -10.511 1.00 91.06 309 GLU A C 1
ATOM 2393 O O . GLU A 1 309 ? -5.410 3.558 -11.616 1.00 91.06 309 GLU A O 1
ATOM 2398 N N . TYR A 1 310 ? -6.216 2.658 -9.749 1.00 94.31 310 TYR A N 1
ATOM 2399 C CA . TYR A 1 310 ? -5.947 1.283 -10.180 1.00 94.31 310 TYR A CA 1
ATOM 2400 C C . TYR A 1 310 ? -6.759 0.908 -11.431 1.00 94.31 310 TYR A C 1
ATOM 2402 O O . TYR A 1 310 ? -6.229 0.335 -12.389 1.00 94.31 310 TYR A O 1
ATOM 2410 N N . ALA A 1 311 ? -8.044 1.267 -11.466 1.00 94.06 311 ALA A N 1
ATOM 2411 C CA . ALA A 1 311 ? -8.919 1.019 -12.605 1.00 94.06 311 ALA A CA 1
ATOM 2412 C C . ALA A 1 311 ? -8.473 1.789 -13.858 1.00 94.06 311 ALA A C 1
ATOM 2414 O O . ALA A 1 311 ? -8.564 1.256 -14.968 1.00 94.06 311 ALA A O 1
ATOM 2415 N N . TYR A 1 312 ? -7.966 3.012 -13.699 1.00 91.31 312 TYR A N 1
ATOM 2416 C CA . TYR A 1 312 ? -7.423 3.814 -14.790 1.00 91.31 312 TYR A CA 1
ATOM 2417 C C . TYR A 1 312 ? -6.107 3.231 -15.322 1.00 91.31 312 TYR A C 1
ATOM 2419 O O . TYR A 1 312 ? -5.975 2.981 -16.523 1.00 91.31 312 TYR A O 1
ATOM 2427 N N . THR A 1 313 ? -5.159 2.950 -14.427 1.00 90.25 313 THR A N 1
ATOM 2428 C CA . THR A 1 313 ? -3.780 2.597 -14.794 1.00 90.25 313 THR A CA 1
ATOM 2429 C C . THR A 1 313 ? -3.597 1.133 -15.190 1.00 90.25 313 THR A C 1
ATOM 2431 O O . THR A 1 313 ? -2.903 0.807 -16.162 1.00 90.25 313 THR A O 1
ATOM 2434 N N . ARG A 1 314 ? -4.232 0.220 -14.448 1.00 92.81 314 ARG A N 1
ATOM 2435 C CA . ARG A 1 314 ? -4.110 -1.235 -14.622 1.00 92.81 314 ARG A CA 1
ATOM 2436 C C . ARG A 1 314 ? -5.319 -1.852 -15.299 1.00 92.81 314 ARG A C 1
ATOM 2438 O O . ARG A 1 314 ? -5.168 -2.883 -15.952 1.00 92.81 314 ARG A O 1
ATOM 2445 N N . GLY A 1 315 ? -6.486 -1.210 -15.247 1.00 94.19 315 GLY A N 1
ATOM 2446 C CA . GLY A 1 315 ? -7.703 -1.688 -15.910 1.00 94.19 315 GLY A CA 1
ATOM 2447 C C . GLY A 1 315 ? -7.529 -2.112 -17.377 1.00 94.19 315 GLY A C 1
ATOM 2448 O O . GLY A 1 315 ? -8.050 -3.166 -17.742 1.00 94.19 315 GLY A O 1
ATOM 2449 N N . PRO A 1 316 ? -6.753 -1.398 -18.222 1.00 94.62 316 PRO A N 1
ATOM 2450 C CA . PRO A 1 316 ? -6.482 -1.823 -19.601 1.00 94.62 316 PRO A CA 1
ATOM 2451 C C . PRO A 1 316 ? -5.741 -3.168 -19.747 1.00 94.62 316 PRO A C 1
ATOM 2453 O O . PRO A 1 316 ? -5.748 -3.755 -20.833 1.00 94.62 316 PRO A O 1
ATOM 2456 N N . LEU A 1 317 ? -5.075 -3.649 -18.692 1.00 93.62 317 LEU A N 1
ATOM 2457 C CA . LEU A 1 317 ? -4.402 -4.952 -18.653 1.00 93.62 317 LEU A CA 1
ATOM 2458 C C . LEU A 1 317 ? -5.323 -6.074 -18.166 1.00 93.62 317 LEU A C 1
ATOM 2460 O O . LEU A 1 317 ? -5.143 -7.216 -18.599 1.00 93.62 317 LEU A O 1
ATOM 2464 N N . LEU A 1 318 ? -6.278 -5.761 -17.287 1.00 95.00 318 LEU A N 1
ATOM 2465 C CA . LE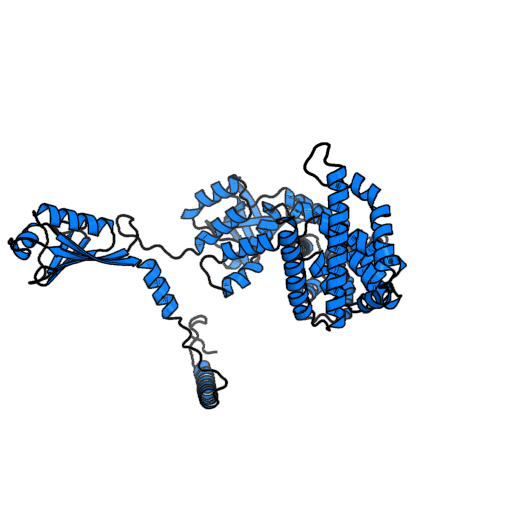U A 1 318 ? -7.118 -6.749 -16.613 1.00 95.00 318 LEU A CA 1
ATOM 2466 C C . LEU A 1 318 ? -7.999 -7.544 -17.597 1.00 95.00 318 LEU A C 1
ATOM 2468 O O . LEU A 1 318 ? -8.435 -7.016 -18.629 1.00 95.00 318 LEU A O 1
ATOM 2472 N N . PRO A 1 319 ? -8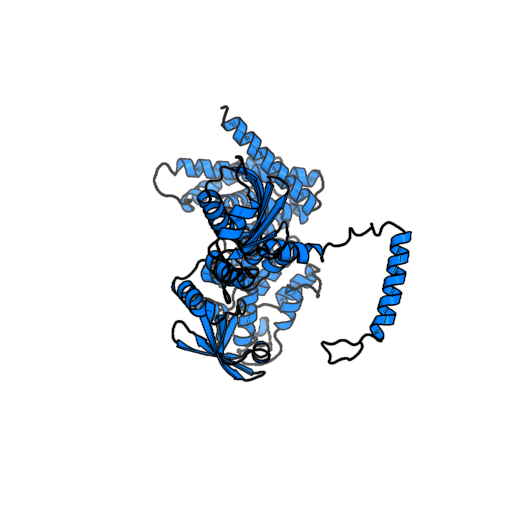.333 -8.809 -17.274 1.00 92.62 319 PRO A N 1
ATOM 2473 C CA . PRO A 1 319 ? -9.444 -9.509 -17.909 1.00 92.62 319 PRO A CA 1
ATOM 2474 C C . PRO A 1 319 ? -10.735 -8.679 -17.851 1.00 92.62 319 PRO A C 1
ATOM 2476 O O . PRO A 1 319 ? -11.019 -8.016 -16.856 1.00 92.62 319 PRO A O 1
ATOM 2479 N N . ALA A 1 320 ? -11.539 -8.717 -18.917 1.00 90.38 320 ALA A N 1
ATOM 2480 C CA . ALA A 1 320 ? -12.704 -7.837 -19.049 1.00 90.38 320 ALA A CA 1
ATOM 2481 C C . ALA A 1 320 ? -13.754 -8.030 -17.938 1.00 90.38 320 ALA A C 1
ATOM 2483 O O . ALA A 1 320 ? -14.367 -7.057 -17.511 1.00 90.38 320 ALA A O 1
ATOM 2484 N N . ASP A 1 321 ? -13.937 -9.265 -17.467 1.00 91.25 321 ASP A N 1
ATOM 2485 C CA . ASP A 1 321 ? -14.861 -9.589 -16.376 1.00 91.25 321 ASP A CA 1
ATOM 2486 C C . ASP A 1 321 ? -14.316 -9.190 -14.994 1.00 91.25 321 ASP A C 1
ATOM 2488 O O . ASP A 1 321 ? -15.083 -8.784 -14.129 1.00 91.25 321 ASP A O 1
ATOM 2492 N N . GLU A 1 322 ? -12.995 -9.223 -14.797 1.00 95.00 322 GLU A N 1
ATOM 2493 C CA . GLU A 1 322 ? -12.337 -8.650 -13.617 1.00 95.00 322 GLU A CA 1
ATOM 2494 C C . GLU A 1 322 ? -12.440 -7.126 -13.593 1.00 95.00 322 GLU A C 1
ATOM 2496 O O . GLU A 1 322 ? -12.669 -6.561 -12.531 1.00 95.00 322 GLU A O 1
ATOM 2501 N N . LEU A 1 323 ? -12.320 -6.451 -14.740 1.00 95.12 323 LEU A N 1
ATOM 2502 C CA . LEU A 1 323 ? -12.510 -5.001 -14.811 1.00 95.12 323 LEU A CA 1
ATOM 2503 C C . LEU A 1 323 ? -13.964 -4.598 -14.523 1.00 95.12 323 LEU A C 1
ATOM 2505 O O . LEU A 1 323 ? -14.207 -3.580 -13.880 1.00 95.12 323 LEU A O 1
ATOM 2509 N N . GLU A 1 324 ? -14.938 -5.375 -15.000 1.00 94.38 324 GLU A N 1
ATOM 2510 C CA . GLU A 1 324 ? -16.350 -5.166 -14.663 1.00 94.38 324 GLU A CA 1
ATOM 2511 C C . GLU A 1 324 ? -16.600 -5.380 -13.165 1.00 94.38 324 GLU A C 1
ATOM 2513 O O . GLU A 1 324 ? -17.233 -4.539 -12.526 1.00 94.38 324 GLU A O 1
ATOM 2518 N N . LEU A 1 325 ? -16.023 -6.438 -12.586 1.00 95.69 325 LEU A N 1
ATOM 2519 C CA . LEU A 1 325 ? -16.082 -6.691 -11.148 1.00 95.69 325 LEU A CA 1
ATOM 2520 C C . LEU A 1 325 ? -15.439 -5.556 -10.339 1.00 95.69 325 LEU A C 1
ATOM 2522 O O . LEU A 1 325 ? -16.063 -5.049 -9.412 1.00 95.69 325 LEU A O 1
ATOM 2526 N N . LEU A 1 326 ? -14.239 -5.110 -10.719 1.00 96.00 326 LEU A N 1
ATOM 2527 C CA . LEU A 1 326 ? -13.534 -4.001 -10.072 1.00 96.00 326 LEU A CA 1
ATOM 2528 C C . LEU A 1 326 ? -14.386 -2.727 -10.057 1.00 96.00 326 LEU A C 1
ATOM 2530 O O . LEU A 1 326 ? -14.474 -2.056 -9.038 1.00 96.00 326 LEU A O 1
ATOM 2534 N N . ARG A 1 327 ? -15.056 -2.410 -11.171 1.00 94.25 327 ARG A N 1
ATOM 2535 C CA . ARG A 1 327 ? -15.950 -1.245 -11.251 1.00 94.25 327 ARG A CA 1
ATOM 2536 C C . ARG A 1 327 ? -17.151 -1.365 -10.321 1.00 94.25 327 ARG A C 1
ATOM 2538 O O . ARG A 1 327 ? -17.559 -0.359 -9.760 1.00 94.25 327 ARG A O 1
ATOM 2545 N N . SER A 1 328 ? -17.688 -2.572 -10.133 1.00 94.19 328 SER A N 1
ATOM 2546 C CA . SER A 1 328 ? -18.777 -2.790 -9.172 1.00 94.19 328 SER A CA 1
ATOM 2547 C C . SER A 1 328 ? -18.343 -2.580 -7.719 1.00 94.19 328 SER A C 1
ATOM 2549 O O . SER A 1 328 ? -19.175 -2.258 -6.880 1.00 94.19 328 SER A O 1
ATOM 2551 N N . TRP A 1 329 ? -17.048 -2.726 -7.408 1.00 95.62 329 TRP A N 1
ATOM 2552 C CA . TRP A 1 329 ? -16.528 -2.446 -6.066 1.00 95.62 329 TRP A CA 1
ATOM 2553 C C . TRP A 1 329 ? -16.537 -0.954 -5.733 1.00 95.62 329 TRP A C 1
ATOM 2555 O O . TRP A 1 329 ? -16.638 -0.619 -4.561 1.00 95.62 329 TRP A O 1
ATOM 2565 N N . ASN A 1 330 ? -16.507 -0.073 -6.739 1.00 90.19 330 ASN A N 1
ATOM 2566 C CA . ASN A 1 330 ? -16.566 1.378 -6.536 1.00 90.19 330 ASN A CA 1
ATOM 2567 C C . ASN A 1 330 ? -17.939 1.870 -6.042 1.00 90.19 330 ASN A C 1
ATOM 2569 O O . ASN A 1 330 ? -18.091 3.019 -5.653 1.00 90.19 330 ASN A O 1
ATOM 2573 N N . GLU A 1 331 ? -18.963 1.015 -6.102 1.00 89.19 331 GLU A N 1
ATOM 2574 C CA . GLU A 1 331 ? -20.314 1.323 -5.623 1.00 89.19 331 GLU A CA 1
ATOM 2575 C C . GLU A 1 331 ? -20.546 0.839 -4.180 1.00 89.19 331 GLU A C 1
ATOM 2577 O O . GLU A 1 331 ? -21.658 0.963 -3.668 1.00 89.19 331 GLU A O 1
ATOM 2582 N N . VAL A 1 332 ? -19.533 0.239 -3.541 1.00 91.31 332 VAL A N 1
ATOM 2583 C CA . VAL A 1 332 ? -19.657 -0.385 -2.221 1.00 91.31 332 VAL A CA 1
ATOM 2584 C C . VAL A 1 332 ? -18.867 0.393 -1.177 1.00 91.31 332 VAL A C 1
ATOM 2586 O O . VAL A 1 332 ? -17.638 0.396 -1.186 1.00 91.31 332 VAL A O 1
ATOM 2589 N N . ASP A 1 333 ? -19.590 0.942 -0.208 1.00 93.06 333 ASP A N 1
ATOM 2590 C CA . ASP A 1 333 ? -19.003 1.558 0.976 1.00 93.06 333 ASP A CA 1
ATOM 2591 C C . ASP A 1 333 ? -18.667 0.521 2.055 1.00 93.06 333 ASP A C 1
ATOM 2593 O O . ASP A 1 333 ? -19.255 -0.567 2.159 1.00 93.06 333 ASP A O 1
ATOM 2597 N N . ARG A 1 334 ? -17.728 0.878 2.932 1.00 95.88 334 ARG A N 1
ATOM 2598 C CA . ARG A 1 334 ? -17.410 0.070 4.108 1.00 95.88 334 ARG A CA 1
ATOM 2599 C C . ARG A 1 334 ? -18.573 0.058 5.092 1.00 95.88 334 ARG A C 1
ATOM 2601 O O . ARG A 1 334 ? -19.085 1.092 5.507 1.00 95.88 334 ARG A O 1
ATOM 2608 N N . GLY A 1 335 ? -18.952 -1.143 5.523 1.00 96.44 335 GLY A N 1
ATOM 2609 C CA . GLY A 1 335 ? -20.105 -1.342 6.396 1.00 96.44 335 GLY A CA 1
ATOM 2610 C C . GLY A 1 335 ? -19.729 -1.757 7.815 1.00 96.44 335 GLY A C 1
ATOM 2611 O O . GLY A 1 335 ? -18.678 -2.357 8.059 1.00 96.44 335 GLY A O 1
ATOM 2612 N N . LEU A 1 336 ? -20.647 -1.494 8.748 1.00 98.12 336 LEU A N 1
ATOM 2613 C CA . LEU A 1 336 ? -20.690 -2.142 10.056 1.00 98.12 336 LEU A CA 1
ATOM 2614 C C . LEU A 1 336 ? -21.697 -3.287 9.987 1.00 98.12 336 LEU A C 1
ATOM 2616 O O . LEU A 1 336 ? -22.884 -3.054 9.778 1.00 98.12 336 LEU A O 1
ATOM 2620 N N . TYR A 1 337 ? -21.245 -4.511 10.215 1.00 98.25 337 TYR A N 1
ATOM 2621 C CA . TYR A 1 337 ? -22.044 -5.717 10.047 1.00 98.25 337 TYR A CA 1
ATOM 2622 C C . TYR A 1 337 ? -22.346 -6.382 11.384 1.00 98.25 337 TYR A C 1
ATOM 2624 O O . TYR A 1 337 ? -21.475 -6.499 12.244 1.00 98.25 337 TYR A O 1
ATOM 2632 N N . GLU A 1 338 ? -23.585 -6.845 11.542 1.00 98.44 338 GLU A N 1
ATOM 2633 C CA . GLU A 1 338 ? -24.025 -7.713 12.633 1.00 98.44 338 GLU A CA 1
ATOM 2634 C C . GLU A 1 338 ? -24.253 -9.131 12.108 1.00 98.44 338 GLU A C 1
ATOM 2636 O O . GLU A 1 338 ? -24.987 -9.325 11.137 1.00 98.44 338 GLU A O 1
ATOM 2641 N N . VAL A 1 339 ? -23.662 -10.133 12.759 1.00 98.38 339 VAL A N 1
ATOM 2642 C CA . VAL A 1 339 ? -23.911 -11.546 12.439 1.00 98.38 339 VAL A CA 1
ATOM 2643 C C . VAL A 1 339 ? -25.297 -11.949 12.942 1.00 98.38 339 VAL A C 1
ATOM 2645 O O . VAL A 1 339 ? -25.515 -12.034 14.150 1.00 98.38 339 VAL A O 1
ATOM 2648 N N . GLU A 1 340 ? -26.230 -12.242 12.036 1.00 98.31 340 GLU A N 1
ATOM 2649 C CA . GLU A 1 340 ? -27.573 -12.728 12.392 1.00 98.31 340 GLU A CA 1
ATOM 2650 C C . GLU A 1 340 ? -27.633 -14.264 12.427 1.00 98.31 340 GLU A C 1
ATOM 2652 O O . GLU A 1 340 ? -28.274 -14.833 13.313 1.00 98.31 340 GLU A O 1
ATOM 2657 N N . GLU A 1 341 ? -26.923 -14.946 11.520 1.00 98.31 341 GLU A N 1
ATOM 2658 C CA . GLU A 1 341 ? -26.821 -16.411 11.499 1.00 98.31 341 GLU A CA 1
ATOM 2659 C C . GLU A 1 341 ? -25.389 -16.879 11.213 1.00 98.31 341 GLU A C 1
ATOM 2661 O O . GLU A 1 341 ? -24.679 -16.301 10.388 1.00 98.31 341 GLU A O 1
ATOM 2666 N N . VAL A 1 342 ? -24.986 -17.976 11.862 1.00 97.94 342 VAL A N 1
ATOM 2667 C CA . VAL A 1 342 ? -23.693 -18.639 11.641 1.00 97.94 342 VAL A CA 1
ATOM 2668 C C . VAL A 1 342 ? -23.933 -20.029 11.063 1.00 97.94 342 VAL A C 1
ATOM 2670 O O . VAL A 1 342 ? -24.497 -20.895 11.736 1.00 97.94 342 VAL A O 1
ATOM 2673 N N . HIS A 1 343 ? -23.446 -20.255 9.845 1.00 96.25 343 HIS A N 1
ATOM 2674 C CA . HIS A 1 343 ? -23.445 -21.553 9.175 1.00 96.25 343 HIS A CA 1
ATOM 2675 C C . HIS A 1 343 ? -22.010 -22.093 9.224 1.00 96.25 343 HIS A C 1
ATOM 2677 O O . HIS A 1 343 ? -21.168 -21.733 8.403 1.00 96.25 343 HIS A O 1
ATOM 2683 N N . ARG A 1 344 ? -21.687 -22.881 10.263 1.00 93.62 344 ARG A N 1
ATOM 2684 C CA . ARG A 1 344 ? -20.308 -23.352 10.518 1.00 93.62 344 ARG A CA 1
ATOM 2685 C C . ARG A 1 344 ? -19.726 -24.079 9.304 1.00 93.62 344 ARG A C 1
ATOM 2687 O O . ARG A 1 344 ? -20.383 -24.949 8.746 1.00 93.62 344 ARG A O 1
ATOM 2694 N N . ASP A 1 345 ? -18.474 -23.756 8.981 1.00 92.50 345 ASP A N 1
ATOM 2695 C CA . ASP A 1 345 ? -17.716 -24.248 7.823 1.00 92.50 345 ASP A CA 1
ATOM 2696 C C . ASP A 1 345 ? -18.336 -23.899 6.452 1.00 92.50 345 ASP A C 1
ATOM 2698 O O . ASP A 1 345 ? -17.885 -24.409 5.427 1.00 92.50 345 ASP A O 1
ATOM 2702 N N . GLU A 1 346 ? -19.329 -23.004 6.415 1.00 92.69 346 GLU A N 1
ATOM 2703 C CA . GLU A 1 346 ? -20.017 -22.580 5.190 1.00 92.69 346 GLU A CA 1
ATOM 2704 C C . GLU A 1 346 ? -19.989 -21.056 5.016 1.00 92.69 346 GLU A C 1
ATOM 2706 O O . GLU A 1 346 ? -19.546 -20.568 3.977 1.00 92.69 346 GLU A O 1
ATOM 2711 N N . GLY A 1 347 ? -20.431 -20.292 6.019 1.00 94.81 347 GLY A N 1
ATOM 2712 C CA . GLY A 1 347 ? -20.463 -18.834 5.946 1.00 94.81 347 GLY A CA 1
ATOM 2713 C C . GLY A 1 347 ? -21.325 -18.147 7.000 1.00 94.81 347 GLY A C 1
ATOM 2714 O O . GLY A 1 347 ? -21.742 -18.742 7.997 1.00 94.81 347 GLY A O 1
ATOM 2715 N N . LEU A 1 348 ? -21.573 -16.859 6.775 1.00 97.75 348 LEU A N 1
ATOM 2716 C CA . LEU A 1 348 ? -22.270 -15.969 7.701 1.00 97.75 348 LEU A CA 1
ATOM 2717 C C . LEU A 1 348 ? -23.422 -15.262 6.991 1.00 97.75 348 LEU A C 1
ATOM 2719 O O . LEU A 1 348 ? -23.236 -14.726 5.900 1.00 97.75 348 LEU A O 1
ATOM 2723 N N . LEU A 1 349 ? -24.593 -15.210 7.630 1.00 98.19 349 LEU A N 1
ATOM 2724 C CA . LEU A 1 349 ? -25.617 -14.232 7.269 1.00 98.19 349 LEU A CA 1
ATOM 2725 C C . LEU A 1 349 ? -25.376 -12.983 8.108 1.00 98.19 349 LEU A C 1
ATOM 2727 O O . LEU A 1 349 ? -25.505 -13.020 9.337 1.00 98.19 349 LEU A O 1
ATOM 2731 N N . VAL A 1 350 ? -25.035 -11.889 7.443 1.00 98.31 350 VAL A N 1
ATOM 2732 C CA . VAL A 1 350 ? -24.750 -10.616 8.098 1.00 98.31 350 VAL A CA 1
ATOM 2733 C C . VAL A 1 350 ? -25.734 -9.553 7.655 1.00 98.31 350 VAL A C 1
ATOM 2735 O O . VAL A 1 350 ? -26.207 -9.555 6.518 1.00 98.31 350 VAL A O 1
ATOM 2738 N N . ARG A 1 351 ? -26.047 -8.641 8.571 1.00 98.31 351 ARG A N 1
ATOM 2739 C CA . ARG A 1 351 ? -26.848 -7.457 8.295 1.00 98.31 351 ARG A CA 1
ATOM 2740 C C . ARG A 1 351 ? -25.973 -6.219 8.404 1.00 98.31 351 ARG A C 1
ATOM 2742 O O . ARG A 1 351 ? -25.383 -6.002 9.462 1.00 98.31 351 ARG A O 1
ATOM 2749 N N . ASN A 1 352 ? -25.932 -5.398 7.361 1.00 97.56 352 ASN A N 1
ATOM 2750 C CA . ASN A 1 352 ? -25.350 -4.068 7.455 1.00 97.56 352 ASN A CA 1
ATOM 2751 C C . ASN A 1 352 ? -26.230 -3.216 8.383 1.00 97.56 352 ASN A C 1
ATOM 2753 O O . ASN A 1 352 ? -27.455 -3.143 8.265 1.00 97.56 352 ASN A O 1
ATOM 2757 N N . VAL A 1 353 ? -25.611 -2.649 9.409 1.00 97.06 353 VAL A N 1
ATOM 2758 C CA . VAL A 1 353 ? -26.289 -1.907 10.466 1.00 97.06 353 VAL A CA 1
ATOM 2759 C C . VAL A 1 353 ? -26.716 -0.517 9.987 1.00 97.06 353 VAL A C 1
ATOM 2761 O O . VAL A 1 353 ? -27.661 0.028 10.558 1.00 97.06 353 VAL A O 1
ATOM 2764 N N . LEU A 1 354 ? -26.065 0.028 8.954 1.00 94.12 354 LEU A N 1
ATOM 2765 C CA . LEU A 1 354 ? -26.347 1.361 8.420 1.00 94.12 354 LEU A CA 1
ATOM 2766 C C . LEU A 1 354 ? -27.646 1.382 7.601 1.00 94.12 354 LEU A C 1
ATOM 2768 O O . LEU A 1 354 ? -28.534 2.188 7.871 1.00 94.12 354 LEU A O 1
ATOM 2772 N N . ASP A 1 355 ? -27.792 0.463 6.648 1.00 93.69 355 ASP A N 1
ATOM 2773 C CA . ASP A 1 355 ? -28.926 0.414 5.708 1.00 93.69 355 ASP A CA 1
ATOM 2774 C C . ASP A 1 355 ? -29.934 -0.720 6.005 1.00 93.69 355 ASP A C 1
ATOM 2776 O O . ASP A 1 355 ? -31.077 -0.689 5.542 1.00 93.69 355 ASP A O 1
ATOM 2780 N N . GLY A 1 356 ? -29.552 -1.705 6.824 1.00 95.56 356 GLY A N 1
ATOM 2781 C CA . GLY A 1 356 ? -30.359 -2.881 7.141 1.00 95.56 356 GLY A CA 1
ATOM 2782 C C . GLY A 1 356 ? -30.316 -4.002 6.095 1.00 95.56 356 GLY A C 1
ATOM 2783 O O . GLY A 1 356 ? -31.048 -4.986 6.264 1.00 95.56 356 GLY A O 1
ATOM 2784 N N . GLU A 1 357 ? -29.501 -3.887 5.043 1.00 95.88 357 GLU A N 1
ATOM 2785 C CA . GLU A 1 357 ? -29.337 -4.914 4.014 1.00 95.88 357 GLU A CA 1
ATOM 2786 C C . GLU A 1 357 ? -28.757 -6.201 4.609 1.00 95.88 357 GLU A C 1
ATOM 2788 O O . GLU A 1 357 ? -27.939 -6.176 5.529 1.00 95.88 357 GLU A O 1
ATOM 2793 N N . ARG A 1 358 ? -29.210 -7.353 4.102 1.00 97.62 358 ARG A N 1
ATOM 2794 C CA . ARG A 1 358 ? -28.747 -8.674 4.534 1.00 97.62 358 ARG A CA 1
ATOM 2795 C C . ARG A 1 358 ? -28.052 -9.387 3.398 1.00 97.62 358 ARG A C 1
ATOM 2797 O O . ARG A 1 358 ? -28.631 -9.546 2.326 1.00 97.62 358 ARG A O 1
ATOM 2804 N N . VAL A 1 359 ? -26.878 -9.919 3.690 1.00 96.50 359 VAL A N 1
ATOM 2805 C CA . VAL A 1 359 ? -26.055 -10.632 2.723 1.00 96.50 359 VAL A CA 1
ATOM 2806 C C . VAL A 1 359 ? -25.497 -11.900 3.352 1.00 96.50 359 VAL A C 1
ATOM 2808 O O . VAL A 1 359 ? -25.068 -11.914 4.506 1.00 96.50 359 VAL A O 1
ATOM 2811 N N . PHE A 1 360 ? -25.553 -12.995 2.597 1.00 97.25 360 PHE A N 1
ATOM 2812 C CA . PHE A 1 360 ? -24.865 -14.223 2.966 1.00 97.25 360 PHE A CA 1
ATOM 2813 C C . PHE A 1 360 ? -23.474 -14.214 2.338 1.00 97.25 360 PHE A C 1
ATOM 2815 O O . PHE A 1 360 ? -23.345 -14.109 1.118 1.00 97.25 360 PHE A O 1
ATOM 2822 N N . VAL A 1 361 ? -22.448 -14.343 3.172 1.00 96.44 361 VAL A N 1
ATOM 2823 C CA . VAL A 1 361 ? -21.046 -14.343 2.754 1.00 96.44 361 VAL A CA 1
ATOM 2824 C C . VAL A 1 361 ? -20.457 -15.732 3.012 1.00 96.44 361 VAL A C 1
ATOM 2826 O O . VAL A 1 361 ? -20.360 -16.135 4.178 1.00 96.44 361 VAL A O 1
ATOM 2829 N N . PRO A 1 362 ? -20.079 -16.488 1.961 1.00 92.31 362 PRO A N 1
ATOM 2830 C CA . PRO A 1 362 ? -19.370 -17.755 2.105 1.00 92.31 362 PRO A CA 1
ATOM 2831 C C . PRO A 1 362 ? -17.979 -17.531 2.717 1.00 92.31 362 PRO A C 1
ATOM 2833 O O . PRO A 1 362 ? -17.031 -17.163 2.030 1.00 92.31 362 PRO A O 1
ATOM 2836 N N . GLU A 1 363 ? -17.868 -17.743 4.026 1.00 88.88 363 GLU A N 1
ATOM 2837 C CA . GLU A 1 363 ? -16.660 -17.508 4.820 1.00 88.88 363 GLU A CA 1
ATOM 2838 C C . GLU A 1 363 ? -16.423 -18.690 5.767 1.00 88.88 363 GLU A C 1
ATOM 2840 O O . GLU A 1 363 ? -16.914 -18.747 6.899 1.00 88.88 363 GLU A O 1
ATOM 2845 N N . VAL A 1 364 ? -15.680 -19.680 5.274 1.00 86.88 364 VAL A N 1
ATOM 2846 C CA . VAL A 1 364 ? -15.478 -20.961 5.961 1.00 86.88 364 VAL A CA 1
ATOM 2847 C C . VAL A 1 364 ? -14.678 -20.785 7.249 1.00 86.88 364 VAL A C 1
ATOM 2849 O O . VAL A 1 364 ? -15.079 -21.314 8.285 1.00 86.88 364 VAL A O 1
ATOM 2852 N N . LEU A 1 365 ? -13.559 -20.054 7.213 1.00 84.56 365 LEU A N 1
ATOM 2853 C CA . LEU A 1 365 ? -12.672 -19.932 8.372 1.00 84.56 365 LEU A CA 1
ATOM 2854 C C . LEU A 1 365 ? -13.284 -19.008 9.422 1.00 84.56 365 LEU A C 1
ATOM 2856 O O . LEU A 1 365 ? -13.376 -19.395 10.587 1.00 84.56 365 LEU A O 1
ATOM 2860 N N . GLY A 1 366 ? -13.784 -17.845 9.005 1.00 83.50 366 GLY A N 1
ATOM 2861 C CA . GLY A 1 366 ? -14.429 -16.885 9.899 1.00 83.50 366 GLY A CA 1
ATOM 2862 C C . GLY A 1 366 ? -15.688 -17.437 10.577 1.00 83.50 366 GLY A C 1
ATOM 2863 O O . GLY A 1 366 ? -15.967 -17.080 11.722 1.00 83.50 366 GLY A O 1
ATOM 2864 N N . SER A 1 367 ? -16.415 -18.375 9.952 1.00 88.31 367 SER A N 1
ATOM 2865 C CA . SER A 1 367 ? -17.601 -19.002 10.567 1.00 88.31 367 SER A CA 1
ATOM 2866 C C . SER A 1 367 ? -17.308 -19.847 11.816 1.00 88.31 367 SER A C 1
ATOM 2868 O O . SER A 1 367 ? -18.229 -20.157 12.576 1.00 88.31 367 SER A O 1
ATOM 2870 N N . ARG A 1 368 ? -16.049 -20.243 12.050 1.00 90.31 368 ARG A N 1
ATOM 2871 C CA . ARG A 1 368 ? -15.676 -21.124 13.172 1.00 90.31 368 ARG A CA 1
ATOM 2872 C C . ARG A 1 368 ? -15.672 -20.409 14.517 1.00 90.31 368 ARG A C 1
ATOM 2874 O O . ARG A 1 368 ? -16.096 -21.008 15.509 1.00 90.31 368 ARG A O 1
ATOM 2881 N N . ASP A 1 369 ? -15.246 -19.149 14.502 1.00 88.81 369 ASP A N 1
ATOM 2882 C CA . ASP A 1 369 ? -15.061 -18.305 15.687 1.00 88.81 369 ASP A CA 1
ATOM 2883 C C . ASP A 1 369 ? -16.108 -17.178 15.788 1.00 88.81 369 ASP A C 1
ATOM 2885 O O . ASP A 1 369 ? -16.197 -16.491 16.806 1.00 88.81 369 ASP A O 1
ATOM 2889 N N . SER A 1 370 ? -16.950 -17.020 14.763 1.00 93.19 370 SER A N 1
ATOM 2890 C CA . SER A 1 370 ? -18.074 -16.078 14.765 1.00 93.19 370 SER A CA 1
ATOM 2891 C C . SER A 1 370 ? -19.246 -16.560 15.625 1.00 93.19 370 SER A C 1
ATOM 2893 O O . SER A 1 370 ? -19.519 -17.756 15.755 1.00 93.19 370 SER A O 1
ATOM 2895 N N . TYR A 1 371 ? -20.002 -15.609 16.171 1.00 95.19 371 TYR A N 1
ATOM 2896 C CA . TYR A 1 371 ? -21.222 -15.867 16.934 1.00 95.19 371 TYR A CA 1
ATOM 2897 C C . TYR A 1 371 ? -22.306 -14.838 16.604 1.00 95.19 371 TYR A C 1
ATOM 2899 O O . TYR A 1 371 ? -22.019 -13.715 16.196 1.00 95.19 371 TYR A O 1
ATOM 2907 N N . VAL A 1 372 ? -23.569 -15.223 16.796 1.00 97.25 372 VAL A N 1
ATOM 2908 C CA . VAL A 1 372 ? -24.722 -14.342 16.558 1.00 97.25 372 VAL A CA 1
ATOM 2909 C C . VAL A 1 372 ? -24.642 -13.105 17.460 1.00 97.25 372 VAL A C 1
ATOM 2911 O O . VAL A 1 372 ? -24.416 -13.227 18.665 1.00 97.25 372 VAL A O 1
ATOM 2914 N N . GLY A 1 373 ? -24.845 -11.925 16.875 1.00 95.38 373 GLY A N 1
ATOM 2915 C CA . GLY A 1 373 ? -24.725 -10.621 17.528 1.00 95.38 373 GLY A CA 1
ATOM 2916 C C . GLY A 1 373 ? -23.307 -10.041 17.536 1.00 95.38 373 GLY A C 1
ATOM 2917 O O . GLY A 1 373 ? -23.113 -8.938 18.049 1.00 95.38 373 GLY A O 1
ATOM 2918 N N . MET A 1 374 ? -22.314 -10.749 16.985 1.00 96.56 374 MET A N 1
ATOM 2919 C CA . MET A 1 374 ? -20.986 -10.183 16.747 1.00 96.56 374 MET A CA 1
ATOM 2920 C C . MET A 1 374 ? -21.094 -8.991 15.789 1.00 96.56 374 MET A C 1
ATOM 2922 O O . MET A 1 374 ? -21.757 -9.090 14.756 1.00 96.56 374 MET A O 1
ATOM 2926 N N . LEU A 1 375 ? -20.428 -7.887 16.138 1.00 97.75 375 LEU A N 1
ATOM 2927 C CA . LEU A 1 375 ? -20.325 -6.683 15.318 1.00 97.75 375 LEU A CA 1
ATOM 2928 C C . LEU A 1 375 ? -18.902 -6.521 14.794 1.00 97.75 375 LEU A C 1
ATOM 2930 O O . LEU A 1 375 ? -17.941 -6.697 15.548 1.00 97.75 375 LEU A O 1
ATOM 2934 N N . PHE A 1 376 ? -18.765 -6.146 13.528 1.00 97.19 376 PHE A N 1
ATOM 2935 C CA . PHE A 1 376 ? -17.467 -5.853 12.931 1.00 97.19 376 PHE A CA 1
ATOM 2936 C C . PHE A 1 376 ? -17.579 -4.907 11.736 1.00 97.19 376 PHE A C 1
ATOM 2938 O O . PHE A 1 376 ? -18.600 -4.866 11.055 1.00 97.19 376 PHE A O 1
ATOM 2945 N N . VAL A 1 377 ? -16.510 -4.166 11.471 1.00 97.69 377 VAL A N 1
ATOM 2946 C CA . VAL A 1 377 ? -16.341 -3.361 10.261 1.00 97.69 377 VAL A CA 1
ATOM 2947 C C . VAL A 1 377 ? -15.597 -4.186 9.214 1.00 97.69 377 VAL A C 1
ATOM 2949 O O . VAL A 1 377 ? -14.609 -4.848 9.533 1.00 97.69 377 VAL A O 1
ATOM 2952 N N . SER A 1 378 ? -16.081 -4.186 7.973 1.00 96.12 378 SER A N 1
ATOM 2953 C CA . SER A 1 378 ? -15.427 -4.868 6.847 1.00 96.12 378 SER A CA 1
ATOM 2954 C C . SER A 1 378 ? -15.940 -4.330 5.508 1.00 96.12 378 SER A C 1
ATOM 2956 O O . SER A 1 378 ? -16.919 -3.582 5.466 1.00 96.12 378 SER A O 1
ATOM 2958 N N . LEU A 1 379 ? -15.294 -4.725 4.413 1.00 95.94 379 LEU A N 1
ATOM 2959 C CA . LEU A 1 379 ? -15.811 -4.549 3.058 1.00 95.94 379 LEU A CA 1
ATOM 2960 C C . LEU A 1 379 ? -16.483 -5.850 2.621 1.00 95.94 379 LEU A C 1
ATOM 2962 O O . LEU A 1 379 ? -15.828 -6.892 2.570 1.00 95.94 379 LEU A O 1
ATOM 2966 N N . VAL A 1 380 ? -17.776 -5.796 2.294 1.00 96.31 380 VAL A N 1
ATOM 2967 C CA . VAL A 1 380 ? -18.493 -6.930 1.696 1.00 96.31 380 VAL A CA 1
ATOM 2968 C C . VAL A 1 380 ? -18.647 -6.667 0.210 1.00 96.31 380 VAL A C 1
ATOM 2970 O O . VAL A 1 380 ? -19.594 -6.022 -0.226 1.00 96.31 380 VAL A O 1
ATOM 2973 N N . LEU A 1 381 ? -17.685 -7.152 -0.569 1.00 95.81 381 LEU A N 1
ATOM 2974 C CA . LEU A 1 381 ? -17.629 -6.889 -2.003 1.00 95.81 381 LEU A CA 1
ATOM 2975 C C . LEU A 1 381 ? -18.263 -8.039 -2.791 1.00 95.81 381 LEU A C 1
ATOM 2977 O O . LEU A 1 381 ? -18.111 -9.205 -2.400 1.00 95.81 381 LEU A O 1
ATOM 2981 N N . PRO A 1 382 ? -18.933 -7.759 -3.922 1.00 95.38 382 PRO A N 1
ATOM 2982 C CA . PRO A 1 382 ? -19.333 -8.807 -4.849 1.00 95.38 382 PRO A CA 1
ATOM 2983 C C . PRO A 1 382 ? -18.089 -9.526 -5.392 1.00 95.38 382 PRO A C 1
ATOM 2985 O O . PRO A 1 382 ? -17.064 -8.911 -5.670 1.00 95.38 382 PRO A O 1
ATOM 2988 N N . VAL A 1 383 ? -18.167 -10.843 -5.569 1.00 94.25 383 VAL A N 1
ATOM 2989 C CA . VAL A 1 383 ? -17.093 -11.677 -6.154 1.00 94.25 383 VAL A CA 1
ATOM 2990 C C . VAL A 1 383 ? -17.531 -12.376 -7.445 1.00 94.25 383 VAL A C 1
ATOM 2992 O O . VAL A 1 383 ? -16.800 -13.169 -8.031 1.00 94.25 383 VAL A O 1
ATOM 2995 N N . GLY A 1 384 ? -18.751 -12.103 -7.888 1.00 87.12 384 GLY A N 1
ATOM 2996 C CA . GLY A 1 384 ? -19.409 -12.707 -9.036 1.00 87.12 384 GLY A CA 1
ATOM 2997 C C . GLY A 1 384 ? -20.921 -12.610 -8.865 1.00 87.12 384 GLY A C 1
ATOM 2998 O O . GLY A 1 384 ? -21.407 -11.920 -7.968 1.00 87.12 384 GLY A O 1
ATOM 2999 N N . ASP A 1 385 ? -21.669 -13.331 -9.696 1.00 83.56 385 ASP A N 1
ATOM 3000 C CA . ASP A 1 385 ? -23.132 -13.273 -9.692 1.00 83.56 385 ASP A CA 1
ATOM 3001 C C . ASP A 1 385 ? -23.714 -13.604 -8.308 1.00 83.56 385 ASP A C 1
ATOM 3003 O O . ASP A 1 385 ? -23.629 -14.741 -7.834 1.00 83.56 385 ASP A O 1
ATOM 3007 N N . ALA A 1 386 ? -24.307 -12.591 -7.665 1.00 83.56 386 ALA A N 1
ATOM 3008 C CA . ALA A 1 386 ? -24.983 -12.676 -6.367 1.00 83.56 386 ALA A CA 1
ATOM 3009 C C . ALA A 1 386 ? -24.167 -13.371 -5.252 1.00 83.56 386 ALA A C 1
ATOM 3011 O O . ALA A 1 386 ? -24.741 -13.942 -4.325 1.00 83.56 386 ALA A O 1
ATOM 3012 N N . THR A 1 387 ? -22.836 -13.344 -5.350 1.00 92.50 387 THR A N 1
ATOM 3013 C CA . THR A 1 387 ? -21.915 -13.927 -4.367 1.00 92.50 387 THR A CA 1
ATOM 3014 C C . THR A 1 387 ? -21.023 -12.824 -3.826 1.00 92.50 387 THR A C 1
ATOM 3016 O O . THR A 1 387 ? -20.553 -11.991 -4.597 1.00 92.50 387 THR A O 1
ATOM 3019 N N . PHE A 1 388 ? -20.753 -12.845 -2.524 1.00 95.50 388 PHE A N 1
ATOM 3020 C CA . PHE A 1 388 ? -20.000 -11.803 -1.830 1.00 95.50 388 PHE A CA 1
ATOM 3021 C C . PHE A 1 388 ? -18.832 -12.392 -1.038 1.00 95.50 388 PHE A C 1
ATOM 3023 O O . PHE A 1 388 ? -18.833 -13.585 -0.733 1.00 95.50 388 PHE A O 1
ATOM 3030 N N . GLY A 1 389 ? -17.847 -11.564 -0.700 1.00 95.00 389 GLY A N 1
ATOM 3031 C CA . GLY A 1 389 ? -16.701 -11.925 0.136 1.00 95.00 389 GLY A CA 1
ATOM 3032 C C . GLY A 1 389 ? -16.338 -10.801 1.102 1.00 95.00 389 GLY A C 1
ATOM 3033 O O . GLY A 1 389 ? -16.604 -9.636 0.811 1.00 95.00 389 GLY A O 1
ATOM 3034 N N . PHE A 1 390 ? -15.722 -11.151 2.234 1.00 95.12 390 PHE A N 1
ATOM 3035 C CA . PHE A 1 390 ? -15.098 -10.168 3.122 1.00 95.12 390 PHE A CA 1
ATOM 3036 C C . PHE A 1 390 ? -13.707 -9.798 2.607 1.00 95.12 390 PHE A C 1
ATOM 3038 O O . PHE A 1 390 ? -12.890 -10.675 2.318 1.00 95.12 390 PHE A O 1
ATOM 3045 N N . PHE A 1 391 ? -13.426 -8.501 2.537 1.00 94.50 391 PHE A N 1
ATOM 3046 C CA . PHE A 1 391 ? -12.143 -7.951 2.113 1.00 94.50 391 PHE A CA 1
ATOM 3047 C C . PHE A 1 391 ? -11.672 -6.856 3.073 1.00 94.50 391 PHE A C 1
ATOM 3049 O O . PHE A 1 391 ? -12.452 -6.300 3.845 1.00 94.50 391 PHE A O 1
ATOM 3056 N N . GLY A 1 392 ? -10.370 -6.563 3.047 1.00 89.25 392 GLY A N 1
ATOM 3057 C CA . GLY A 1 392 ? -9.789 -5.500 3.875 1.00 89.25 392 GLY A CA 1
ATOM 3058 C C . GLY A 1 392 ? -9.765 -5.773 5.379 1.00 89.25 392 GLY A C 1
ATOM 3059 O O . GLY A 1 392 ? -9.638 -4.845 6.169 1.00 89.25 392 GLY A O 1
ATOM 3060 N N . GLY A 1 393 ? -9.882 -7.042 5.778 1.00 88.00 393 GLY A N 1
ATOM 3061 C CA . GLY A 1 393 ? -9.925 -7.446 7.180 1.00 88.00 393 GLY A CA 1
ATOM 3062 C C . GLY A 1 393 ? -11.331 -7.413 7.785 1.00 88.00 393 GLY A C 1
ATOM 3063 O O . GLY A 1 393 ? -12.294 -6.912 7.202 1.00 88.00 393 GLY A O 1
ATOM 3064 N N . ILE A 1 394 ? -11.445 -8.009 8.969 1.00 92.25 394 ILE A N 1
ATOM 3065 C CA . ILE A 1 394 ? -12.666 -8.050 9.774 1.00 92.25 394 ILE A CA 1
ATOM 3066 C C . ILE A 1 394 ? -12.310 -7.401 11.104 1.00 92.25 394 ILE A C 1
ATOM 3068 O O . ILE A 1 394 ? -11.611 -8.003 11.916 1.00 92.25 394 ILE A O 1
ATOM 3072 N N . GLU A 1 395 ? -12.768 -6.171 11.310 1.00 95.31 395 GLU A N 1
ATOM 3073 C CA . GLU A 1 395 ? -12.397 -5.342 12.454 1.00 95.31 395 GLU A CA 1
ATOM 3074 C C . GLU A 1 395 ? -13.480 -5.422 13.539 1.00 95.31 395 GLU A C 1
ATOM 3076 O O . GLU A 1 395 ? -14.547 -4.828 13.373 1.00 95.31 395 GLU A O 1
ATOM 3081 N N . PRO A 1 396 ? -13.266 -6.135 14.662 1.00 94.62 396 PRO A N 1
ATOM 3082 C CA . PRO A 1 396 ? -14.311 -6.316 15.662 1.00 94.62 396 PRO A CA 1
ATOM 3083 C C . PRO A 1 396 ? -14.706 -4.999 16.332 1.00 94.62 396 PRO A C 1
ATOM 3085 O O . PRO A 1 396 ? -13.852 -4.187 16.697 1.00 94.62 396 PRO A O 1
ATOM 3088 N N . VAL A 1 397 ? -16.007 -4.835 16.573 1.00 95.25 397 VAL A N 1
ATOM 3089 C CA . VAL A 1 397 ? -16.592 -3.670 17.241 1.00 95.25 397 VAL A CA 1
ATOM 3090 C C . VAL A 1 397 ? -17.378 -4.126 18.464 1.00 95.25 397 VAL A C 1
ATOM 3092 O O . VAL A 1 397 ? -18.192 -5.044 18.409 1.00 95.25 397 VAL A O 1
ATOM 3095 N N . SER A 1 398 ? -17.149 -3.480 19.606 1.00 91.19 398 SER A N 1
ATOM 3096 C CA . SER A 1 398 ? -17.948 -3.742 20.803 1.00 91.19 398 SER A CA 1
ATOM 3097 C C . SER A 1 398 ? -19.305 -3.039 20.708 1.00 91.19 398 SER A C 1
ATOM 3099 O O . SER A 1 398 ? -19.433 -1.970 20.110 1.00 91.19 398 SER A O 1
ATOM 3101 N N . LEU A 1 399 ? -20.322 -3.577 21.386 1.00 88.94 399 LEU A N 1
ATOM 3102 C CA . LEU A 1 399 ? -21.642 -2.936 21.468 1.00 88.94 399 LEU A CA 1
ATOM 3103 C C . LEU A 1 399 ? -21.583 -1.494 22.002 1.00 88.94 399 LEU A C 1
ATOM 3105 O O . LEU A 1 399 ? -22.411 -0.674 21.620 1.00 88.94 399 LEU A O 1
ATOM 3109 N N . GLN A 1 400 ? -20.604 -1.180 22.858 1.00 87.00 400 GLN A N 1
ATOM 3110 C CA . GLN A 1 400 ? -20.410 0.162 23.420 1.00 87.00 400 GLN A CA 1
ATOM 3111 C C . GLN A 1 400 ? -19.951 1.174 22.362 1.00 87.00 400 GLN A C 1
ATOM 3113 O O . GLN A 1 400 ? -20.303 2.346 22.448 1.00 87.00 400 GLN A O 1
ATOM 3118 N N . HIS A 1 401 ? -19.194 0.723 21.360 1.00 90.44 401 HIS A N 1
ATOM 3119 C CA . HIS A 1 401 ? -18.661 1.574 20.296 1.00 90.44 401 HIS A CA 1
ATOM 3120 C C . HIS A 1 401 ? -19.546 1.618 19.046 1.00 90.44 401 HIS A C 1
ATOM 3122 O O . HIS A 1 401 ? -19.298 2.444 18.173 1.00 90.44 401 HIS A O 1
ATOM 3128 N N . ARG A 1 402 ? -20.593 0.783 18.970 1.00 93.88 402 ARG A N 1
ATOM 3129 C CA . ARG A 1 402 ? -21.490 0.668 17.810 1.00 93.88 402 ARG A CA 1
ATOM 3130 C C . ARG A 1 402 ? -21.948 2.024 17.268 1.00 93.88 402 ARG A C 1
ATOM 3132 O O . ARG A 1 402 ? -21.733 2.296 16.098 1.00 93.88 402 ARG A O 1
ATOM 3139 N N . GLU A 1 403 ? -22.564 2.857 18.104 1.00 94.44 403 GLU A N 1
ATOM 3140 C CA . GLU A 1 403 ? -23.157 4.131 17.664 1.00 94.44 403 GLU A CA 1
ATOM 3141 C C . GLU A 1 403 ? -22.097 5.097 17.118 1.00 94.44 403 GLU A C 1
ATOM 3143 O O . GLU A 1 403 ? -22.297 5.728 16.087 1.00 94.44 403 GLU A O 1
ATOM 3148 N N . ARG A 1 404 ? -20.931 5.156 17.774 1.00 94.31 404 ARG A N 1
ATOM 3149 C CA . ARG A 1 404 ? -19.806 5.989 17.334 1.00 94.31 404 ARG A CA 1
ATOM 3150 C C . ARG A 1 404 ? -19.262 5.524 15.983 1.00 94.31 404 ARG A C 1
ATOM 3152 O O . ARG A 1 404 ? -18.999 6.355 15.125 1.00 94.31 404 ARG A O 1
ATOM 3159 N N . VAL A 1 405 ? -19.108 4.213 15.792 1.00 96.56 405 VAL A N 1
ATOM 3160 C CA . VAL A 1 405 ? -18.628 3.641 14.524 1.00 96.56 405 VAL A CA 1
ATOM 3161 C C . VAL A 1 405 ? -19.659 3.817 13.409 1.00 96.56 405 VAL A C 1
ATOM 3163 O O . VAL A 1 405 ? -19.281 4.133 12.290 1.00 96.56 405 VAL A O 1
ATOM 3166 N N . MET A 1 406 ? -20.954 3.674 13.703 1.00 96.25 406 MET A N 1
ATOM 3167 C CA . MET A 1 406 ? -22.014 3.952 12.727 1.00 96.25 406 MET A CA 1
ATOM 3168 C C . MET A 1 406 ? -21.960 5.400 12.237 1.00 96.25 406 MET A C 1
ATOM 3170 O O . MET A 1 406 ? -21.981 5.626 11.035 1.00 96.25 406 MET A O 1
ATOM 3174 N N . GLN A 1 407 ? -21.858 6.364 13.156 1.00 96.06 407 GLN A N 1
ATOM 3175 C CA . GLN A 1 407 ? -21.771 7.786 12.811 1.00 96.06 407 GLN A CA 1
ATOM 3176 C C . GLN A 1 407 ? -20.508 8.111 12.009 1.00 96.06 407 GLN A C 1
ATOM 3178 O O . GLN A 1 407 ? -20.572 8.916 11.088 1.00 96.06 407 GLN A O 1
ATOM 3183 N N . LEU A 1 408 ? -19.383 7.472 12.342 1.00 97.19 408 LEU A N 1
ATOM 3184 C CA . LEU A 1 408 ? -18.140 7.609 11.587 1.00 97.19 408 LEU A CA 1
ATOM 3185 C C . LEU A 1 408 ? -18.318 7.140 10.138 1.00 97.19 408 LEU A C 1
ATOM 3187 O O . LEU A 1 408 ? -18.010 7.889 9.221 1.00 97.19 408 LEU A O 1
ATOM 3191 N N . LEU A 1 409 ? -18.839 5.929 9.928 1.00 96.94 409 LEU A N 1
ATOM 3192 C CA . LEU A 1 409 ? -19.027 5.383 8.581 1.00 96.94 409 LEU A CA 1
ATOM 3193 C C . LEU A 1 409 ? -20.061 6.183 7.770 1.00 96.94 409 LEU A C 1
ATOM 3195 O O . LEU A 1 409 ? -19.838 6.431 6.593 1.00 96.94 409 LEU A O 1
ATOM 3199 N N . ASP A 1 410 ? -21.138 6.661 8.403 1.00 95.31 410 ASP A N 1
ATOM 3200 C CA . ASP A 1 410 ? -22.146 7.527 7.761 1.00 95.31 410 ASP A CA 1
ATOM 3201 C C . ASP A 1 410 ? -21.564 8.882 7.313 1.00 95.31 410 ASP A C 1
ATOM 3203 O O . ASP A 1 410 ? -22.060 9.497 6.370 1.00 95.31 410 ASP A O 1
ATOM 3207 N N . SER A 1 411 ? -20.484 9.347 7.955 1.00 95.31 411 SER A N 1
ATOM 3208 C CA . SER A 1 411 ? -19.771 10.561 7.541 1.00 95.31 411 SER A CA 1
ATOM 3209 C C . SER A 1 411 ? -18.794 10.374 6.377 1.00 95.31 411 SER A C 1
ATOM 3211 O O . SER A 1 411 ? -18.254 11.382 5.930 1.00 95.31 411 SER A O 1
ATOM 3213 N N . MET A 1 412 ? -18.614 9.145 5.868 1.00 93.75 412 MET A N 1
ATOM 3214 C CA . MET A 1 412 ? -17.614 8.786 4.847 1.00 93.75 412 MET A CA 1
ATOM 3215 C C . MET A 1 412 ? -16.202 9.231 5.273 1.00 93.75 412 MET A C 1
ATOM 3217 O O . MET A 1 412 ? -15.701 10.245 4.786 1.00 93.75 412 MET A O 1
ATOM 3221 N N . PRO A 1 413 ? -15.593 8.521 6.240 1.00 96.50 413 PRO A N 1
ATOM 3222 C CA . PRO A 1 413 ? -14.337 8.941 6.843 1.00 96.50 413 PRO A CA 1
ATOM 3223 C C . PRO A 1 413 ? -13.188 8.820 5.845 1.00 96.50 413 PRO A C 1
ATOM 3225 O O . PRO A 1 413 ? -13.190 7.928 4.994 1.00 96.50 413 PRO A O 1
ATOM 3228 N N . ASP A 1 414 ? -12.169 9.661 6.003 1.00 96.81 414 ASP A N 1
ATOM 3229 C CA . ASP A 1 414 ? -10.912 9.458 5.284 1.00 96.81 414 ASP A CA 1
ATOM 3230 C C . ASP A 1 414 ? -10.143 8.226 5.835 1.00 96.81 414 ASP A C 1
ATOM 3232 O O . ASP A 1 414 ? -10.493 7.678 6.897 1.00 96.81 414 ASP A O 1
ATOM 3236 N N . PRO A 1 415 ? -9.083 7.750 5.146 1.00 96.94 415 PRO A N 1
ATOM 3237 C CA . PRO A 1 415 ? -8.321 6.588 5.600 1.00 96.94 415 PRO A CA 1
ATOM 3238 C C . PRO A 1 415 ? -7.770 6.722 7.026 1.00 96.94 415 PRO A C 1
ATOM 3240 O O . PRO A 1 415 ? -7.750 5.740 7.775 1.00 96.94 415 PRO A O 1
ATOM 3243 N N . PHE A 1 416 ? -7.335 7.920 7.423 1.00 96.94 416 PHE A N 1
ATOM 3244 C CA . PHE A 1 416 ? -6.739 8.164 8.733 1.00 96.94 416 PHE A CA 1
ATOM 3245 C C . PHE A 1 416 ? -7.797 8.125 9.835 1.00 96.94 416 PHE A C 1
ATOM 3247 O O . PHE A 1 416 ? -7.603 7.451 10.849 1.00 96.94 416 PHE A O 1
ATOM 3254 N N . GLU A 1 417 ? -8.938 8.785 9.635 1.00 97.56 417 GLU A N 1
ATOM 3255 C CA . GLU A 1 417 ? -10.065 8.776 10.570 1.00 97.56 417 GLU A CA 1
ATOM 3256 C C . GLU A 1 417 ? -10.569 7.350 10.831 1.00 97.56 417 GLU A C 1
ATOM 3258 O O . GLU A 1 417 ? -10.774 6.955 11.988 1.00 97.56 417 GLU A O 1
ATOM 3263 N N . LEU A 1 418 ? -10.703 6.548 9.769 1.00 97.38 418 LEU A N 1
ATOM 3264 C CA . LEU A 1 418 ? -11.103 5.148 9.862 1.00 97.38 418 LEU A CA 1
ATOM 3265 C C . LEU A 1 418 ? -10.085 4.316 10.657 1.00 97.38 418 LEU A C 1
ATOM 3267 O O . LEU A 1 418 ? -10.455 3.623 11.614 1.00 97.38 418 LEU A O 1
ATOM 3271 N N . VAL A 1 419 ? -8.805 4.377 10.277 1.00 97.12 419 VAL A N 1
ATOM 3272 C CA . VAL A 1 419 ? -7.734 3.607 10.931 1.00 97.12 419 VAL A CA 1
ATOM 3273 C C . VAL A 1 419 ? -7.588 4.015 12.394 1.00 97.12 419 VAL A C 1
ATOM 3275 O O . VAL A 1 419 ? -7.492 3.143 13.264 1.00 97.12 419 VAL A O 1
ATOM 3278 N N . SER A 1 420 ? -7.644 5.311 12.695 1.00 95.75 420 SER A N 1
ATOM 3279 C CA . SER A 1 420 ? -7.570 5.834 14.058 1.00 95.75 420 SER A CA 1
ATOM 3280 C C . SER A 1 420 ? -8.702 5.286 14.931 1.00 95.75 420 SER A C 1
ATOM 3282 O O . SER A 1 420 ? -8.460 4.728 16.008 1.00 95.75 420 SER A O 1
ATOM 3284 N N . ALA A 1 421 ? -9.943 5.338 14.437 1.00 94.94 421 ALA A N 1
ATOM 3285 C CA . ALA A 1 421 ? -11.104 4.837 15.165 1.00 94.94 421 ALA A CA 1
ATOM 3286 C C . ALA A 1 421 ? -11.057 3.319 15.392 1.00 94.94 421 ALA A C 1
ATOM 3288 O O . ALA A 1 421 ? -11.432 2.842 16.465 1.00 94.94 421 ALA A O 1
ATOM 3289 N N . MET A 1 422 ? -10.578 2.542 14.417 1.00 95.81 422 MET A N 1
ATOM 3290 C CA . MET A 1 422 ? -10.420 1.091 14.581 1.00 95.81 422 MET A CA 1
ATOM 3291 C C . MET A 1 422 ? -9.256 0.731 15.510 1.00 95.81 422 MET A C 1
ATOM 3293 O O . MET A 1 422 ? -9.231 -0.358 16.088 1.00 95.81 422 MET A O 1
ATOM 3297 N N . THR A 1 423 ? -8.305 1.646 15.689 1.00 94.25 423 THR A N 1
ATOM 3298 C CA . THR A 1 423 ? -7.145 1.477 16.568 1.00 94.25 423 THR A CA 1
ATOM 3299 C C . THR A 1 423 ? -7.453 1.808 18.027 1.00 94.25 423 THR A C 1
ATOM 3301 O O . THR A 1 423 ? -6.841 1.212 18.914 1.00 94.25 423 THR A O 1
ATOM 3304 N N . ASP A 1 424 ? -8.464 2.644 18.313 1.00 89.69 424 ASP A N 1
ATOM 3305 C CA . ASP A 1 424 ? -8.956 2.938 19.677 1.00 89.69 424 ASP A CA 1
ATOM 3306 C C . ASP A 1 424 ? -9.198 1.663 20.509 1.00 89.69 424 ASP A C 1
ATOM 3308 O O . ASP A 1 424 ? -9.026 1.672 21.726 1.00 89.69 424 ASP A O 1
ATOM 3312 N N . ARG A 1 425 ? -9.555 0.534 19.879 1.00 86.19 425 ARG A N 1
ATOM 3313 C CA . ARG A 1 425 ? -9.785 -0.741 20.585 1.00 86.19 425 ARG A CA 1
ATOM 3314 C C . ARG A 1 425 ? -8.540 -1.312 21.269 1.00 86.19 425 ARG A C 1
ATOM 3316 O O . ARG A 1 425 ? -8.677 -2.131 22.174 1.00 86.19 425 ARG A O 1
ATOM 3323 N N . PHE A 1 426 ? -7.352 -0.925 20.809 1.00 86.94 426 PHE A N 1
ATOM 3324 C CA . PHE A 1 426 ? -6.071 -1.331 21.384 1.00 86.94 426 PHE A CA 1
ATOM 3325 C C . PHE A 1 426 ? -5.585 -0.357 22.460 1.00 86.94 426 PHE A C 1
ATOM 3327 O O . PHE A 1 426 ? -4.527 -0.583 23.048 1.00 86.94 426 PHE A O 1
ATOM 3334 N N . ALA A 1 427 ? -6.342 0.713 22.731 1.00 83.62 427 ALA A N 1
ATOM 3335 C CA . ALA A 1 427 ? -5.996 1.661 23.771 1.00 83.62 427 ALA A CA 1
ATOM 3336 C C . ALA A 1 427 ? -5.871 0.942 25.120 1.00 83.62 427 ALA A C 1
ATOM 3338 O O . ALA A 1 427 ? -6.737 0.130 25.477 1.00 83.62 427 ALA A O 1
ATOM 3339 N N . PRO A 1 428 ? -4.820 1.237 25.902 1.00 76.38 428 PRO A N 1
ATOM 3340 C CA . PRO A 1 428 ? -4.703 0.670 27.227 1.00 76.38 428 PRO A CA 1
ATOM 3341 C C . PRO A 1 428 ? -5.897 1.104 28.091 1.00 76.38 428 PRO A C 1
ATOM 3343 O O . PRO A 1 428 ? -6.380 2.236 27.968 1.00 76.38 428 PRO A O 1
ATOM 3346 N N . PRO A 1 429 ? -6.378 0.234 28.994 1.00 71.81 429 PRO A N 1
ATOM 3347 C CA . PRO A 1 429 ? -7.484 0.574 29.873 1.00 71.81 429 PRO A CA 1
ATOM 3348 C C . PRO A 1 429 ? -7.114 1.781 30.738 1.00 71.81 429 PRO A C 1
ATOM 3350 O O . PRO A 1 429 ? -6.106 1.769 31.447 1.00 71.81 429 PRO A O 1
ATOM 3353 N N . GLN A 1 430 ? -7.951 2.818 30.713 1.00 68.94 430 GLN A N 1
ATOM 3354 C CA . GLN A 1 430 ? -7.786 3.952 31.613 1.00 68.94 430 GLN A CA 1
ATOM 3355 C C . GLN A 1 430 ? -8.395 3.631 32.977 1.00 68.94 430 GLN A C 1
ATOM 3357 O O . GLN A 1 430 ? -9.584 3.330 33.096 1.00 68.94 430 GLN A O 1
ATOM 3362 N N . LEU A 1 431 ? -7.567 3.693 34.019 1.00 73.50 431 LEU A N 1
ATOM 3363 C CA . LEU A 1 431 ? -8.034 3.604 35.395 1.00 73.50 431 LEU A CA 1
ATOM 3364 C C . LEU A 1 431 ? -8.570 4.970 35.814 1.00 73.50 431 LEU A C 1
ATOM 3366 O O . LEU A 1 431 ? -7.823 5.945 35.884 1.00 73.50 431 LEU A O 1
ATOM 3370 N N . VAL A 1 432 ? -9.862 5.015 36.116 1.00 73.62 432 VAL A N 1
ATOM 3371 C CA . VAL A 1 432 ? -10.530 6.193 36.667 1.00 73.62 432 VAL A CA 1
ATOM 3372 C C . VAL A 1 432 ? -10.966 5.934 38.106 1.00 73.62 432 VAL A C 1
ATOM 3374 O O . VAL A 1 432 ? -11.207 4.792 38.510 1.00 73.62 432 VAL A O 1
ATOM 3377 N N . THR A 1 433 ? -11.056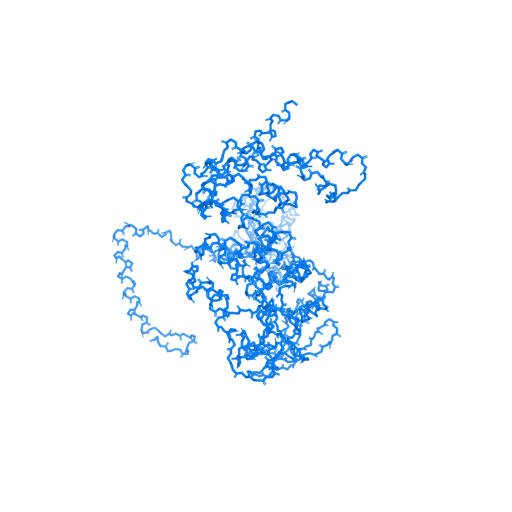 6.993 38.905 1.00 69.38 433 THR A N 1
ATOM 3378 C CA . THR A 1 433 ? -11.686 6.958 40.225 1.00 69.38 433 THR A CA 1
ATOM 3379 C C . THR A 1 433 ? 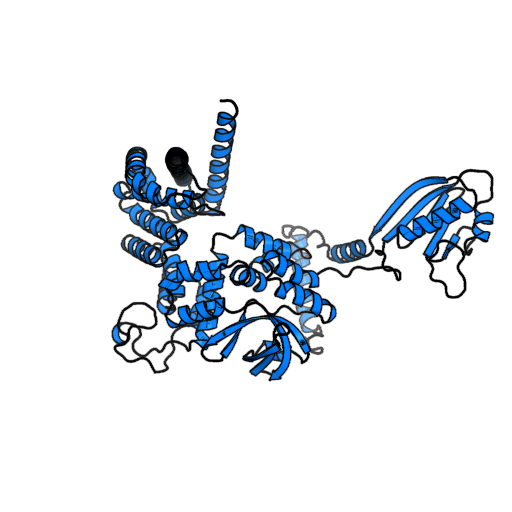-13.183 6.656 40.083 1.00 69.38 433 THR A C 1
ATOM 3381 O O . THR A 1 433 ? -13.755 6.694 38.992 1.00 69.38 433 THR A O 1
ATOM 3384 N N . LYS A 1 434 ? -13.864 6.376 41.200 1.00 69.44 434 LYS A N 1
ATOM 3385 C CA . LYS A 1 434 ? -15.323 6.160 41.211 1.00 69.44 434 LYS A CA 1
ATOM 3386 C C . LYS A 1 434 ? -16.096 7.379 40.680 1.00 69.44 434 LYS A C 1
ATOM 3388 O O . LYS A 1 434 ? -17.218 7.234 40.205 1.00 69.44 434 LYS A O 1
ATOM 3393 N N . GLU A 1 435 ? -15.500 8.562 40.771 1.00 70.50 435 GLU A N 1
ATOM 3394 C CA . GLU A 1 435 ? -16.057 9.840 40.336 1.00 70.50 435 GLU A CA 1
ATOM 3395 C C . GLU A 1 435 ? -15.707 10.182 38.876 1.00 70.50 435 GLU A C 1
ATOM 3397 O O . GLU A 1 435 ? -16.208 11.173 38.354 1.00 70.50 435 GLU A O 1
ATOM 3402 N N . GLY A 1 436 ? -14.910 9.341 38.204 1.00 67.44 436 GLY A N 1
ATOM 3403 C CA . GLY A 1 436 ? -14.543 9.494 36.795 1.00 67.44 436 GLY A CA 1
ATOM 3404 C C . GLY A 1 436 ? -13.255 10.282 36.541 1.00 67.44 436 GLY A C 1
ATOM 3405 O O . GLY A 1 436 ? -12.881 10.440 35.382 1.00 67.44 436 GLY A O 1
ATOM 3406 N N . ASP A 1 437 ? -12.557 10.742 37.584 1.00 74.31 437 ASP A N 1
ATOM 3407 C CA . ASP A 1 437 ? -11.249 11.395 37.437 1.00 74.31 437 ASP A CA 1
ATOM 3408 C C . ASP A 1 437 ? -10.174 10.370 37.056 1.00 74.31 437 ASP A C 1
ATOM 3410 O O . ASP A 1 437 ? -10.247 9.214 37.473 1.00 74.31 437 ASP A O 1
ATOM 3414 N N . ALA A 1 438 ? -9.126 10.785 36.342 1.00 74.06 438 ALA A N 1
ATOM 3415 C CA . ALA A 1 438 ? -7.953 9.937 36.132 1.00 74.06 438 ALA A CA 1
ATOM 3416 C C . ALA A 1 438 ? -7.360 9.485 37.482 1.00 74.06 438 ALA A C 1
ATOM 3418 O O . ALA A 1 438 ? -7.173 10.297 38.393 1.00 74.06 438 ALA A O 1
ATOM 3419 N N . LEU A 1 439 ? -7.076 8.186 37.624 1.00 79.56 439 LEU A N 1
ATOM 3420 C CA . LEU A 1 439 ? -6.487 7.637 38.842 1.00 79.56 439 LEU A CA 1
ATOM 3421 C C . LEU A 1 439 ? -4.992 7.989 38.912 1.00 79.56 439 LEU A C 1
ATOM 3423 O O . LEU A 1 439 ? -4.150 7.363 38.262 1.00 79.56 439 LEU A O 1
ATOM 3427 N N . GLU A 1 440 ? -4.661 8.963 39.753 1.00 85.06 440 GLU A N 1
ATOM 3428 C CA . GLU A 1 440 ? -3.303 9.467 39.952 1.00 85.06 440 GLU A CA 1
ATOM 3429 C C . GLU A 1 440 ? -2.905 9.348 41.425 1.00 85.06 440 GLU A C 1
ATOM 3431 O O . GLU A 1 440 ? -3.575 9.883 42.302 1.00 85.06 440 GLU A O 1
ATOM 3436 N N . LEU A 1 441 ? -1.795 8.681 41.736 1.00 85.38 441 LEU A N 1
ATOM 3437 C CA . LEU A 1 441 ? -1.242 8.712 43.090 1.00 85.38 441 LEU A CA 1
ATOM 3438 C C . LEU A 1 441 ? -0.537 10.051 43.294 1.00 85.38 441 LEU A C 1
ATOM 3440 O O . LEU A 1 441 ? 0.564 10.272 42.784 1.00 85.38 441 LEU A O 1
ATOM 3444 N N . CYS A 1 442 ? -1.186 10.948 44.030 1.00 88.69 442 CYS A N 1
ATOM 3445 C CA . CYS A 1 442 ? -0.642 12.253 44.371 1.00 88.69 442 CYS A CA 1
ATOM 3446 C C . CYS A 1 442 ? -0.057 12.213 45.784 1.00 88.69 442 CYS A C 1
ATOM 3448 O O . CYS A 1 442 ? -0.752 11.853 46.733 1.00 88.69 442 CYS A O 1
ATOM 3450 N N . THR A 1 443 ? 1.195 12.640 45.930 1.00 93.12 443 THR A N 1
ATOM 3451 C CA . THR A 1 443 ? 1.850 12.890 47.215 1.00 93.12 443 THR A CA 1
ATOM 3452 C C . THR A 1 443 ? 2.240 14.360 47.294 1.00 93.12 443 THR A C 1
ATOM 3454 O O . THR A 1 443 ? 3.151 14.815 46.600 1.00 93.12 443 THR A O 1
ATOM 3457 N N . THR A 1 444 ? 1.592 15.096 48.189 1.00 95.06 444 THR A N 1
ATOM 3458 C CA . THR A 1 444 ? 1.820 16.529 48.396 1.00 95.06 444 THR A CA 1
ATOM 3459 C C . THR A 1 444 ? 2.355 16.771 49.795 1.00 95.06 444 THR A C 1
ATOM 3461 O O . THR A 1 444 ? 1.716 16.434 50.787 1.00 95.06 444 THR A O 1
ATOM 3464 N N . VAL A 1 445 ? 3.533 17.383 49.897 1.00 95.25 445 VAL A N 1
ATOM 3465 C CA . VAL A 1 445 ? 4.153 17.733 51.177 1.00 95.25 445 VAL A CA 1
ATOM 3466 C C . VAL A 1 445 ? 4.045 19.233 51.382 1.00 95.25 445 VAL A C 1
ATOM 3468 O O . VAL A 1 445 ? 4.605 20.021 50.618 1.00 95.25 445 VAL A O 1
ATOM 3471 N N . ILE A 1 446 ? 3.376 19.639 52.456 1.00 95.44 446 ILE A N 1
ATOM 3472 C CA . ILE A 1 446 ? 3.240 21.042 52.853 1.00 95.44 446 ILE A CA 1
ATOM 3473 C C . ILE A 1 446 ? 3.950 21.306 54.181 1.00 95.44 446 ILE A C 1
ATOM 3475 O O . ILE A 1 446 ? 3.977 20.464 55.078 1.00 95.44 446 ILE A O 1
ATOM 3479 N N . ALA A 1 447 ? 4.515 22.502 54.335 1.00 93.75 447 ALA A N 1
ATOM 3480 C CA . ALA A 1 447 ? 5.056 22.992 55.598 1.00 93.75 447 ALA A CA 1
ATOM 3481 C C . ALA A 1 447 ? 4.069 23.977 56.229 1.00 93.75 447 ALA A C 1
ATOM 3483 O O . ALA A 1 447 ? 3.875 25.086 55.730 1.00 93.75 447 ALA A O 1
ATOM 3484 N N . VAL A 1 448 ? 3.465 23.579 57.345 1.00 90.69 448 VAL A N 1
ATOM 3485 C CA . VAL A 1 448 ? 2.428 24.355 58.029 1.00 90.69 448 VAL A CA 1
ATOM 3486 C C . VAL A 1 448 ? 3.059 25.374 58.980 1.00 90.69 448 VAL A C 1
ATOM 3488 O O . VAL A 1 448 ? 3.897 25.040 59.820 1.00 90.69 448 VAL A O 1
ATOM 3491 N N . LYS A 1 449 ? 2.616 26.630 58.936 1.00 86.31 449 LYS A N 1
ATOM 3492 C CA . LYS A 1 449 ? 3.093 27.749 59.767 1.00 86.31 449 LYS A CA 1
ATOM 3493 C C . LYS A 1 449 ? 2.161 28.023 60.957 1.00 86.31 449 LYS A C 1
ATOM 3495 O O . LYS A 1 449 ? 1.033 27.542 61.027 1.00 86.31 449 LYS A O 1
ATOM 3500 N N . GLY A 1 450 ? 2.658 28.766 61.947 1.00 79.25 450 GLY A N 1
ATOM 3501 C CA . GLY A 1 450 ? 1.890 29.188 63.128 1.00 79.25 450 GLY A CA 1
ATOM 3502 C C . GLY A 1 450 ? 2.138 28.370 64.404 1.00 79.25 450 GLY A C 1
ATOM 3503 O O . GLY A 1 450 ? 2.976 27.480 64.445 1.00 79.25 450 GLY A O 1
ATOM 3504 N N . ARG A 1 451 ? 1.430 28.705 65.493 1.00 72.31 451 ARG A N 1
ATOM 3505 C CA . ARG A 1 451 ? 1.612 28.094 66.836 1.00 72.31 451 ARG A CA 1
ATOM 3506 C C . ARG A 1 451 ? 0.492 27.133 67.254 1.00 72.31 451 ARG A C 1
ATOM 3508 O O . ARG A 1 451 ? 0.581 26.529 68.318 1.00 72.31 451 ARG A O 1
ATOM 3515 N N . LYS A 1 452 ? -0.563 27.008 66.444 1.00 79.19 452 LYS A N 1
ATOM 3516 C CA . LYS A 1 452 ? -1.666 26.066 66.684 1.00 79.19 452 LYS A CA 1
ATOM 3517 C C . LYS A 1 452 ? -1.149 24.621 66.616 1.00 79.19 452 LYS A C 1
ATOM 3519 O O . LYS A 1 452 ? -0.254 24.323 65.823 1.00 79.19 452 LYS A O 1
ATOM 3524 N N . SER A 1 453 ? -1.725 23.742 67.436 1.00 86.81 453 SER A N 1
ATOM 3525 C CA . SER A 1 453 ? -1.478 22.297 67.349 1.00 86.81 453 SER A CA 1
ATOM 3526 C C . SER A 1 453 ? -2.157 21.746 66.095 1.00 86.81 453 SER A C 1
ATOM 3528 O O . SER A 1 453 ? -3.381 21.817 65.996 1.00 86.81 453 SER A O 1
ATOM 3530 N N . ILE A 1 454 ? -1.363 21.226 65.153 1.00 87.50 454 ILE A N 1
ATOM 3531 C CA . ILE A 1 454 ? -1.847 20.657 63.882 1.00 87.50 454 ILE A CA 1
ATOM 3532 C C . ILE A 1 454 ? -2.693 19.418 64.168 1.00 87.50 454 ILE A C 1
ATOM 3534 O O . ILE A 1 454 ? -3.846 19.354 63.762 1.00 87.50 454 ILE A O 1
ATOM 3538 N N . ALA A 1 455 ? -2.163 18.509 64.987 1.00 87.81 455 ALA A N 1
ATOM 3539 C CA . ALA A 1 455 ? -2.818 17.262 65.349 1.00 87.81 455 ALA A CA 1
ATOM 3540 C C . ALA A 1 455 ? -4.225 17.473 65.945 1.00 87.81 455 ALA A C 1
ATOM 3542 O O . ALA A 1 455 ? -5.183 16.846 65.513 1.00 87.81 455 ALA A O 1
ATOM 3543 N N . ARG A 1 456 ? -4.375 18.430 66.874 1.00 87.88 456 ARG A N 1
ATOM 3544 C CA . ARG A 1 456 ? -5.679 18.735 67.496 1.00 87.88 456 ARG A CA 1
ATOM 3545 C C . ARG A 1 456 ? -6.677 19.356 66.516 1.00 87.88 456 ARG A C 1
ATOM 3547 O O . ARG A 1 456 ? -7.878 19.197 66.693 1.00 87.88 456 ARG A O 1
ATOM 3554 N N . ALA A 1 457 ? -6.194 20.120 65.539 1.00 87.69 457 ALA A N 1
ATOM 3555 C CA . ALA A 1 457 ? -7.051 20.692 64.510 1.00 87.69 457 ALA A CA 1
ATOM 3556 C C . ALA A 1 457 ? -7.481 19.620 63.499 1.00 87.69 457 ALA A C 1
ATOM 3558 O O . ALA A 1 457 ? -8.651 19.579 63.129 1.00 87.69 457 ALA A O 1
ATOM 3559 N N . PHE A 1 458 ? -6.575 18.711 63.130 1.00 90.56 458 PHE A N 1
ATOM 3560 C CA . PHE A 1 458 ? -6.876 17.590 62.242 1.00 90.56 458 PHE A CA 1
ATOM 3561 C C . PHE A 1 458 ? -7.896 16.633 62.856 1.00 90.56 458 PHE A C 1
ATOM 3563 O O . PHE A 1 458 ? -8.816 16.231 62.159 1.00 90.56 458 PHE A O 1
ATOM 3570 N N . ASP A 1 459 ? -7.847 16.394 64.170 1.00 88.94 459 ASP A N 1
ATOM 3571 C CA . ASP A 1 459 ? -8.857 15.592 64.884 1.00 88.94 459 ASP A CA 1
ATOM 3572 C C . ASP A 1 459 ? -10.297 16.129 64.752 1.00 88.94 459 ASP A C 1
ATOM 3574 O O . ASP A 1 459 ? -11.248 15.406 65.037 1.00 88.94 459 ASP A O 1
ATOM 3578 N N . SER A 1 460 ? -10.477 17.396 64.353 1.00 86.50 460 SER A N 1
ATOM 3579 C CA . SER A 1 460 ? -11.805 17.990 64.152 1.00 86.50 460 SER A CA 1
ATOM 3580 C C . SER A 1 460 ? -12.361 17.853 62.734 1.00 86.50 460 SER A C 1
ATOM 3582 O O . SER A 1 460 ? -13.549 18.097 62.548 1.00 86.50 460 SER A O 1
ATOM 3584 N N . GLN A 1 461 ? -11.526 17.503 61.750 1.00 87.19 461 GLN A N 1
ATOM 3585 C CA . GLN A 1 461 ? -11.896 17.463 60.325 1.00 87.19 461 GLN A CA 1
ATOM 3586 C C . GLN A 1 461 ? -11.479 16.171 59.616 1.00 87.19 461 GLN A C 1
ATOM 3588 O O . GLN A 1 461 ? -11.959 15.896 58.528 1.00 87.19 461 GLN A O 1
ATOM 3593 N N . PHE A 1 462 ? -10.621 15.358 60.226 1.00 88.75 462 PHE A N 1
ATOM 3594 C CA . PHE A 1 462 ? -10.137 14.099 59.677 1.00 88.75 462 PHE A CA 1
ATOM 3595 C C . PHE A 1 462 ? -10.246 12.998 60.725 1.00 88.75 462 PHE A C 1
ATOM 3597 O O . PHE A 1 462 ? -10.148 13.238 61.932 1.00 88.75 462 PHE A O 1
ATOM 3604 N N . ARG A 1 463 ? -10.404 11.756 60.270 1.00 88.31 463 ARG A N 1
ATOM 3605 C CA . ARG A 1 463 ? -10.458 10.607 61.172 1.00 88.31 463 ARG A CA 1
ATOM 3606 C C . ARG A 1 463 ? -9.039 10.190 61.541 1.00 88.31 463 ARG A C 1
ATOM 3608 O O . ARG A 1 463 ? -8.293 9.748 60.674 1.00 88.31 463 ARG A O 1
ATOM 3615 N N . ARG A 1 464 ? -8.671 10.307 62.816 1.00 89.56 464 ARG A N 1
ATOM 3616 C CA . ARG A 1 464 ? -7.364 9.855 63.306 1.00 89.56 464 ARG A CA 1
ATOM 3617 C C . ARG A 1 464 ? -7.239 8.331 63.216 1.00 89.56 464 ARG A C 1
ATOM 3619 O O . ARG A 1 464 ? -8.131 7.617 63.668 1.00 89.56 464 ARG A O 1
ATOM 3626 N N . GLU A 1 465 ? -6.116 7.864 62.682 1.00 87.75 465 GLU A N 1
ATOM 3627 C CA . GLU A 1 465 ? -5.764 6.442 62.580 1.00 87.75 465 GLU A CA 1
ATOM 3628 C C . GLU A 1 465 ? -4.619 6.076 63.536 1.00 87.75 465 GLU A C 1
ATOM 3630 O O . GLU A 1 465 ? -4.677 5.046 64.207 1.00 87.75 465 GLU A O 1
ATOM 3635 N N . SER A 1 466 ? -3.628 6.961 63.682 1.00 88.50 466 SER A N 1
ATOM 3636 C CA . SER A 1 466 ? -2.512 6.798 64.620 1.00 88.50 466 SER A CA 1
ATOM 3637 C C . SER A 1 466 ? -2.083 8.138 65.243 1.00 88.50 466 SER A C 1
ATOM 3639 O O . SER A 1 466 ? -2.738 9.173 65.079 1.00 88.50 466 SER A O 1
ATOM 3641 N N . ASP A 1 467 ? -0.990 8.152 66.010 1.00 84.94 467 ASP A N 1
ATOM 3642 C CA . ASP A 1 467 ? -0.479 9.381 66.640 1.00 84.94 467 ASP A CA 1
ATOM 3643 C C . ASP A 1 467 ? -0.077 10.449 65.607 1.00 84.94 467 ASP A C 1
ATOM 3645 O O . ASP A 1 467 ? -0.175 11.652 65.882 1.00 84.94 467 ASP A O 1
ATOM 3649 N N . THR A 1 468 ? 0.315 10.010 64.410 1.00 89.12 468 THR A N 1
ATOM 3650 C CA . THR A 1 468 ? 0.819 10.854 63.322 1.00 89.12 468 THR A CA 1
ATOM 3651 C C . THR A 1 468 ? 0.037 10.709 62.019 1.00 89.12 468 THR A C 1
ATOM 3653 O O . THR A 1 468 ? 0.453 11.309 61.032 1.00 89.12 468 THR A O 1
ATOM 3656 N N . GLU A 1 469 ? -1.068 9.955 61.980 1.00 90.62 469 GLU A N 1
ATOM 3657 C CA . GLU A 1 469 ? -1.811 9.681 60.740 1.00 90.62 469 GLU A CA 1
ATOM 3658 C C . GLU A 1 469 ? -3.317 9.925 60.863 1.00 90.62 469 GLU A C 1
ATOM 3660 O O . GLU A 1 469 ? -3.952 9.605 61.876 1.00 90.62 469 GLU A O 1
ATOM 3665 N N . TRP A 1 470 ? -3.887 10.468 59.787 1.00 92.31 470 TRP A N 1
ATOM 3666 C CA . TRP A 1 470 ? -5.310 10.739 59.621 1.00 92.31 470 TRP A CA 1
ATOM 3667 C C . TRP A 1 470 ? -5.794 10.308 58.239 1.00 92.31 470 TRP A C 1
ATOM 3669 O O . TRP A 1 470 ? -5.035 10.289 57.273 1.00 92.31 470 TRP A O 1
ATOM 3679 N N . ILE A 1 471 ? -7.091 10.037 58.142 1.00 89.00 471 ILE A N 1
ATOM 3680 C CA . ILE A 1 471 ? -7.785 9.688 56.905 1.00 89.00 471 ILE A CA 1
ATOM 3681 C C . ILE A 1 471 ? -8.796 10.789 56.570 1.00 89.00 471 ILE A C 1
ATOM 3683 O O . ILE A 1 471 ? -9.576 11.206 57.435 1.00 89.00 471 ILE A O 1
ATOM 3687 N N . ALA A 1 472 ? -8.795 11.217 55.308 1.00 87.06 472 ALA A N 1
ATOM 3688 C CA . ALA A 1 472 ? -9.775 12.125 54.725 1.00 87.06 472 ALA A CA 1
ATOM 3689 C C . ALA A 1 472 ? -10.839 11.356 53.928 1.00 87.06 472 ALA A C 1
ATOM 3691 O O . ALA A 1 472 ? -10.537 10.376 53.240 1.00 87.06 472 ALA A O 1
ATOM 3692 N N . GLY A 1 473 ? -12.088 11.811 54.000 1.00 82.00 473 GLY A N 1
ATOM 3693 C CA . GLY A 1 473 ? -13.180 11.338 53.149 1.00 82.00 473 GLY A CA 1
ATOM 3694 C C . GLY A 1 473 ? -13.041 11.847 51.716 1.00 82.00 473 GLY A C 1
ATOM 3695 O O . GLY A 1 473 ? -12.267 12.763 51.444 1.00 82.00 473 GLY A O 1
ATOM 3696 N N . ALA A 1 474 ? -13.800 11.269 50.785 1.00 72.81 474 ALA A N 1
ATOM 3697 C CA . ALA A 1 474 ? -13.765 11.645 49.366 1.00 72.81 474 ALA A CA 1
ATOM 3698 C C . ALA A 1 474 ? -14.072 13.133 49.098 1.00 72.81 474 ALA A C 1
ATOM 3700 O O . ALA A 1 474 ? -13.595 13.674 48.108 1.00 72.81 474 ALA A O 1
ATOM 3701 N N . ALA A 1 475 ? -14.795 13.808 50.000 1.00 74.38 475 ALA A N 1
ATOM 3702 C CA . ALA A 1 475 ? -15.055 15.250 49.947 1.00 74.38 475 ALA A CA 1
ATOM 3703 C C . ALA A 1 475 ? -13.977 16.116 50.644 1.00 74.38 475 ALA A C 1
ATOM 3705 O O . ALA A 1 475 ? -14.198 17.302 50.869 1.00 74.38 475 ALA A O 1
ATOM 3706 N N . GLY A 1 476 ? -12.839 15.535 51.045 1.00 62.56 476 GLY A N 1
ATOM 3707 C CA . GLY A 1 476 ? -11.721 16.239 51.688 1.00 62.56 476 GLY A CA 1
ATOM 3708 C C . GLY A 1 476 ? -11.809 16.395 53.211 1.00 62.56 476 GLY A C 1
ATOM 3709 O O . GLY A 1 476 ? -10.857 16.886 53.804 1.00 62.56 476 GLY A O 1
ATOM 3710 N N . GLY A 1 477 ? -12.904 15.973 53.858 1.00 68.75 477 GLY A N 1
ATOM 3711 C CA . GLY A 1 477 ? -13.165 16.164 55.298 1.00 68.75 477 GLY A CA 1
ATOM 3712 C C . GLY A 1 477 ? -13.354 14.866 56.095 1.00 68.75 477 GLY A C 1
ATOM 3713 O O . GLY A 1 477 ? -12.692 13.860 55.832 1.00 68.75 477 GLY A O 1
ATOM 3714 N N . THR A 1 478 ? -14.247 14.876 57.092 1.00 72.88 478 THR A N 1
ATOM 3715 C CA . THR A 1 478 ? -14.468 13.733 57.994 1.00 72.88 478 THR A CA 1
ATOM 3716 C C . THR A 1 478 ? -15.015 12.517 57.251 1.00 72.88 478 THR A C 1
ATOM 3718 O O . THR A 1 478 ? -15.790 12.657 56.313 1.00 72.88 478 THR A O 1
ATOM 3721 N N . VAL A 1 479 ? -14.621 11.323 57.698 1.00 69.56 479 VAL A N 1
ATOM 3722 C CA . VAL A 1 479 ? -15.102 10.038 57.168 1.00 69.56 479 VAL A CA 1
ATOM 3723 C C . VAL A 1 479 ? -16.226 9.523 58.067 1.00 69.56 479 VAL A C 1
ATOM 3725 O O . VAL A 1 479 ? -15.955 9.193 59.226 1.00 69.56 479 VAL A O 1
ATOM 3728 N N . GLU A 1 480 ? -17.456 9.435 57.558 1.00 69.38 480 GLU A N 1
ATOM 3729 C CA . GLU A 1 480 ? -18.565 8.746 58.228 1.00 69.38 480 GLU A CA 1
ATOM 3730 C C . GLU A 1 480 ? -18.620 7.250 57.857 1.00 69.38 480 GLU A C 1
ATOM 3732 O O . GLU A 1 480 ? -17.906 6.754 56.980 1.00 69.38 480 GLU A O 1
ATOM 3737 N N . GLU A 1 481 ? -19.435 6.478 58.579 1.00 54.47 481 GLU A N 1
ATOM 3738 C CA . GLU A 1 481 ? -19.579 5.038 58.353 1.00 54.47 481 GLU A CA 1
ATOM 3739 C C . GLU A 1 481 ? -20.293 4.774 57.015 1.00 54.47 481 GLU A C 1
ATOM 3741 O O . GLU A 1 481 ? -21.494 4.994 56.882 1.00 54.47 481 GLU A O 1
ATOM 3746 N N . GLY A 1 482 ? -19.535 4.306 56.017 1.00 58.12 482 GLY A N 1
ATOM 3747 C CA . GLY A 1 482 ? -20.009 4.084 54.643 1.00 58.12 482 GLY A CA 1
ATOM 3748 C C . GLY A 1 482 ? -19.388 5.017 53.599 1.00 58.12 482 GLY A C 1
ATOM 3749 O O . GLY A 1 482 ? -19.540 4.760 52.403 1.00 58.12 482 GLY A O 1
ATOM 3750 N N . ASP A 1 483 ? -18.645 6.042 54.026 1.00 66.56 483 ASP A N 1
ATOM 3751 C CA . ASP A 1 483 ? -17.970 6.966 53.118 1.00 66.56 483 ASP A CA 1
ATOM 3752 C C . ASP A 1 483 ? -16.738 6.341 52.460 1.00 66.56 483 ASP A C 1
ATOM 3754 O O . ASP A 1 483 ? -15.951 5.613 53.074 1.00 66.56 483 ASP A O 1
ATOM 3758 N N . SER A 1 484 ? -16.531 6.675 51.186 1.00 68.88 484 SER A N 1
ATOM 3759 C CA . SER A 1 484 ? -15.294 6.349 50.484 1.00 68.88 484 SER A CA 1
ATOM 3760 C C . SER A 1 484 ? -14.139 7.201 51.004 1.00 68.88 484 SER A C 1
ATOM 3762 O O . SER A 1 484 ? -14.247 8.422 51.130 1.00 68.88 484 SER A O 1
ATOM 3764 N N . ILE A 1 485 ? -13.006 6.549 51.251 1.00 79.12 485 ILE A N 1
ATOM 3765 C CA . ILE A 1 485 ? -11.759 7.202 51.647 1.00 79.12 485 ILE A CA 1
ATOM 3766 C C . ILE A 1 485 ? -11.206 8.000 50.456 1.00 79.12 485 ILE A C 1
ATOM 3768 O O . ILE A 1 485 ? -11.041 7.457 49.362 1.00 79.12 485 ILE A O 1
ATOM 3772 N N . GLY A 1 486 ? -10.938 9.288 50.674 1.00 73.94 486 GLY A N 1
ATOM 3773 C CA . GLY A 1 486 ? -10.407 10.222 49.675 1.00 73.94 486 GLY A CA 1
ATOM 3774 C C . GLY A 1 486 ? -8.886 10.373 49.709 1.00 73.94 486 GLY A C 1
ATOM 3775 O O . GLY A 1 486 ? -8.277 10.665 48.680 1.00 73.94 486 GLY A O 1
ATOM 3776 N N . GLY A 1 487 ? -8.262 10.132 50.865 1.00 85.69 487 GLY A N 1
ATOM 3777 C CA . GLY A 1 487 ? -6.812 10.204 51.029 1.00 85.69 487 GLY A CA 1
ATOM 3778 C C . GLY A 1 487 ? -6.348 10.022 52.471 1.00 85.69 487 GLY A C 1
ATOM 3779 O O . GLY A 1 487 ? -7.161 9.844 53.381 1.00 85.69 487 GLY A O 1
ATOM 3780 N N . SER A 1 488 ? -5.037 10.083 52.684 1.00 90.19 488 SER A N 1
ATOM 3781 C CA . SER A 1 488 ? -4.407 10.033 54.005 1.00 90.19 488 SER A CA 1
ATOM 3782 C C . SER A 1 488 ? -3.470 11.215 54.232 1.00 90.19 488 SER A C 1
ATOM 3784 O O . SER A 1 488 ? -2.934 11.805 53.294 1.00 90.19 488 SER A O 1
ATOM 3786 N N . LEU A 1 489 ? -3.294 11.577 55.500 1.00 92.88 489 LEU A N 1
ATOM 3787 C CA . LEU A 1 489 ? -2.408 12.640 55.943 1.00 92.88 489 LEU A CA 1
ATOM 3788 C C . LEU A 1 489 ? -1.451 12.090 56.998 1.00 92.88 489 LEU A C 1
ATOM 3790 O O . LEU A 1 489 ? -1.898 11.531 57.998 1.00 92.88 489 LEU A O 1
ATOM 3794 N N . THR A 1 490 ? -0.154 12.327 56.827 1.00 94.00 490 THR A N 1
ATOM 3795 C CA . THR A 1 490 ? 0.884 11.973 57.803 1.00 94.00 490 THR A CA 1
ATOM 3796 C C . THR A 1 490 ? 1.596 13.232 58.287 1.00 94.00 490 THR A C 1
ATOM 3798 O O . THR A 1 490 ? 2.061 14.041 57.482 1.00 94.00 490 THR A O 1
ATOM 3801 N N . LEU A 1 491 ? 1.698 13.411 59.604 1.00 91.94 491 LEU A N 1
ATOM 3802 C CA . LEU A 1 491 ? 2.343 14.559 60.241 1.00 91.94 491 LEU A CA 1
ATOM 3803 C C . LEU A 1 491 ? 3.740 14.197 60.761 1.00 91.94 491 LEU A C 1
ATOM 3805 O O . LEU A 1 491 ? 3.867 13.384 61.672 1.00 91.94 491 LEU A O 1
ATOM 3809 N N . ASP A 1 492 ? 4.764 14.899 60.274 1.00 91.75 492 ASP A N 1
ATOM 3810 C CA . ASP A 1 492 ? 6.124 14.881 60.823 1.00 91.75 492 ASP A CA 1
ATOM 3811 C C . ASP A 1 492 ? 6.541 16.299 61.252 1.00 91.75 492 ASP A C 1
ATOM 3813 O O . ASP A 1 492 ? 6.844 17.185 60.443 1.00 91.75 492 ASP A O 1
ATOM 3817 N N . GLY A 1 493 ? 6.489 16.552 62.561 1.00 88.25 493 GLY A N 1
ATOM 3818 C CA . GLY A 1 493 ? 6.761 17.859 63.155 1.00 88.25 493 GLY A CA 1
ATOM 3819 C C . GLY A 1 493 ? 5.787 18.943 62.678 1.00 88.25 493 GLY A C 1
ATOM 3820 O O . GLY A 1 493 ? 4.719 19.137 63.255 1.00 88.25 493 GLY A O 1
ATOM 3821 N N . ARG A 1 494 ? 6.184 19.700 61.649 1.00 89.31 494 ARG A N 1
ATOM 3822 C CA . ARG A 1 494 ? 5.349 20.727 60.988 1.00 89.31 494 ARG A CA 1
ATOM 3823 C C . ARG A 1 494 ? 5.163 20.487 59.488 1.00 89.31 494 ARG A C 1
ATOM 3825 O O . ARG A 1 494 ? 4.667 21.372 58.789 1.00 89.31 494 ARG A O 1
ATOM 3832 N N . ARG A 1 495 ? 5.585 19.324 58.995 1.00 92.69 495 ARG A N 1
ATOM 3833 C CA . ARG A 1 495 ? 5.361 18.880 57.622 1.00 92.69 495 ARG A CA 1
ATOM 3834 C C . ARG A 1 495 ? 4.183 17.925 57.599 1.00 92.69 495 ARG A C 1
ATOM 3836 O O . ARG A 1 495 ? 4.122 17.015 58.420 1.00 92.69 495 ARG A O 1
ATOM 3843 N N . VAL A 1 496 ? 3.259 18.158 56.680 1.00 93.25 496 VAL A N 1
ATOM 3844 C CA . VAL A 1 496 ? 2.121 17.275 56.436 1.00 93.25 496 VAL A CA 1
ATOM 3845 C C . VAL A 1 496 ? 2.296 16.694 55.047 1.00 93.25 496 VAL A C 1
ATOM 3847 O O . VAL A 1 496 ? 2.417 17.447 54.082 1.00 93.25 496 VAL A O 1
ATOM 3850 N N . THR A 1 497 ? 2.338 15.372 54.970 1.00 94.25 497 THR A N 1
ATOM 3851 C CA . THR A 1 497 ? 2.326 14.619 53.716 1.00 94.25 497 THR A CA 1
ATOM 3852 C C . THR A 1 497 ? 0.897 14.183 53.453 1.00 94.25 497 THR A C 1
ATOM 3854 O O . THR A 1 497 ? 0.303 13.522 54.297 1.00 94.25 497 THR A O 1
ATOM 3857 N N . ILE A 1 498 ? 0.347 14.575 52.313 1.00 93.25 498 ILE A N 1
ATOM 3858 C CA . ILE A 1 498 ? -1.014 14.281 51.873 1.00 93.25 498 ILE A CA 1
ATOM 3859 C C . ILE A 1 498 ? -0.904 13.288 50.720 1.00 93.25 498 ILE A C 1
ATOM 3861 O O . ILE A 1 498 ? -0.243 13.592 49.731 1.00 93.25 498 ILE A O 1
ATOM 3865 N N . ASN A 1 499 ? -1.533 12.122 50.851 1.00 90.38 499 ASN A N 1
ATOM 3866 C CA . ASN A 1 499 ? -1.611 11.115 49.798 1.00 90.38 499 ASN A CA 1
ATOM 3867 C C . ASN A 1 499 ? -3.056 10.966 49.323 1.00 90.38 499 ASN A C 1
ATOM 3869 O O . ASN A 1 499 ? -3.940 10.652 50.122 1.00 90.38 499 ASN A O 1
ATOM 3873 N N . THR A 1 500 ? -3.302 11.157 48.032 1.00 88.94 500 THR A N 1
ATOM 3874 C CA . THR A 1 500 ? -4.628 11.019 47.411 1.00 88.94 500 THR A CA 1
ATOM 3875 C C . THR A 1 500 ? -4.523 10.257 46.089 1.00 88.94 500 THR A C 1
ATOM 3877 O O . THR A 1 500 ? -3.441 9.882 45.640 1.00 88.94 500 THR A O 1
ATOM 3880 N N . THR A 1 501 ? -5.681 9.978 45.496 1.00 83.88 501 THR A N 1
ATOM 3881 C CA . THR A 1 501 ? -5.845 9.213 44.246 1.00 83.88 501 THR A CA 1
ATOM 3882 C C . THR A 1 501 ? -6.263 10.084 43.050 1.00 83.88 501 THR A C 1
ATOM 3884 O O . THR A 1 501 ? -6.559 9.548 41.984 1.00 83.88 501 THR A O 1
ATOM 3887 N N . SER A 1 502 ? -6.302 11.410 43.230 1.00 85.19 502 SER A N 1
ATOM 3888 C CA . SER A 1 502 ? -6.455 12.408 42.164 1.00 85.19 502 SER A CA 1
ATOM 3889 C C . SER A 1 502 ? -6.071 13.803 42.673 1.00 85.19 502 SER A C 1
ATOM 3891 O O . SER A 1 502 ? -6.220 14.109 43.863 1.00 85.19 502 SER A O 1
ATOM 3893 N N . ARG A 1 503 ? -5.636 14.690 41.768 1.00 88.31 503 ARG A N 1
ATOM 3894 C CA . ARG A 1 503 ? -5.347 16.103 42.088 1.00 88.31 503 ARG A CA 1
ATOM 3895 C C . ARG A 1 503 ? -6.549 16.826 42.692 1.00 88.31 503 ARG A C 1
ATOM 3897 O O . ARG A 1 503 ? -6.400 17.487 43.712 1.00 88.31 503 ARG A O 1
ATOM 3904 N N . ALA A 1 504 ? -7.743 16.596 42.143 1.00 86.75 504 ALA A N 1
ATOM 3905 C CA . ALA A 1 504 ? -8.988 17.156 42.665 1.00 86.75 504 ALA A CA 1
ATOM 3906 C C . ALA A 1 504 ? -9.207 16.813 44.151 1.00 86.75 504 ALA A C 1
ATOM 3908 O O . ALA A 1 504 ? -9.625 17.659 44.938 1.00 86.75 504 ALA A O 1
ATOM 3909 N N . ARG A 1 505 ? -8.862 15.588 44.576 1.00 86.50 505 ARG A N 1
ATOM 3910 C CA . ARG A 1 505 ? -8.935 15.190 45.991 1.00 86.50 505 ARG A CA 1
ATOM 3911 C C . ARG A 1 505 ? -7.843 15.839 46.841 1.00 86.50 505 ARG A C 1
ATOM 3913 O O . ARG A 1 505 ? -8.094 16.133 48.006 1.00 86.50 505 ARG A O 1
ATOM 3920 N N . THR A 1 506 ? -6.652 16.075 46.288 1.00 89.25 506 THR A N 1
ATOM 3921 C CA . THR A 1 506 ? -5.596 16.849 46.968 1.00 89.25 506 THR A CA 1
ATOM 3922 C C . THR A 1 506 ? -6.071 18.262 47.271 1.00 89.25 506 THR A C 1
ATOM 3924 O O . THR A 1 506 ? -5.925 18.710 48.407 1.00 89.25 506 THR A O 1
ATOM 3927 N N . ASP A 1 507 ? -6.680 18.928 46.290 1.00 90.69 507 ASP A N 1
ATOM 3928 C CA . ASP A 1 507 ? -7.182 20.296 46.434 1.00 90.69 507 ASP A CA 1
ATOM 3929 C C . ASP A 1 507 ? -8.258 20.373 47.522 1.00 90.69 507 ASP A C 1
ATOM 3931 O O . ASP A 1 507 ? -8.151 21.190 48.433 1.00 90.69 507 ASP A O 1
ATOM 3935 N N . LEU A 1 508 ? -9.209 19.431 47.536 1.00 89.00 508 LEU A N 1
ATOM 3936 C CA . LEU A 1 508 ? -10.228 19.347 48.591 1.00 89.00 508 LEU A CA 1
ATOM 3937 C C . LEU A 1 508 ? -9.623 19.193 49.998 1.00 89.00 508 LEU A C 1
ATOM 3939 O O . LEU A 1 508 ? -10.104 19.797 50.956 1.00 89.00 508 LEU A O 1
ATOM 3943 N N . VAL A 1 509 ? -8.564 18.391 50.150 1.00 88.75 509 VAL A N 1
ATOM 3944 C CA . VAL A 1 509 ? -7.879 18.236 51.445 1.00 88.75 509 VAL A CA 1
ATOM 3945 C C . VAL A 1 509 ? -7.127 19.515 51.827 1.00 88.75 509 VAL A C 1
ATOM 3947 O O . VAL A 1 509 ? -7.141 19.906 52.997 1.00 88.75 509 VAL A O 1
ATOM 3950 N N . LEU A 1 510 ? -6.483 20.185 50.868 1.00 91.31 510 LEU A N 1
ATOM 3951 C CA . LEU A 1 510 ? -5.787 21.454 51.100 1.00 91.31 510 LEU A CA 1
ATOM 3952 C C . LEU A 1 510 ? -6.756 22.572 51.503 1.00 91.31 510 LEU A C 1
ATOM 3954 O O . LEU A 1 510 ? -6.459 23.291 52.460 1.00 91.31 510 LEU A O 1
ATOM 3958 N N . ASP A 1 511 ? -7.929 22.650 50.873 1.00 90.56 511 ASP A N 1
ATOM 3959 C CA . ASP A 1 511 ? -9.004 23.582 51.231 1.00 90.56 511 ASP A CA 1
ATOM 3960 C C . ASP A 1 511 ? -9.450 23.379 52.687 1.00 90.56 511 ASP A C 1
ATOM 3962 O O . ASP A 1 511 ? -9.616 24.336 53.454 1.00 90.56 511 ASP A O 1
ATOM 3966 N N . VAL A 1 512 ? -9.579 22.121 53.126 1.00 88.50 512 VAL A N 1
ATOM 3967 C CA . VAL A 1 512 ? -9.904 21.803 54.524 1.00 88.50 512 VAL A CA 1
ATOM 3968 C C . VAL A 1 512 ? -8.772 22.218 55.466 1.00 88.50 512 VAL A C 1
ATOM 3970 O O . VAL A 1 512 ? -9.039 22.814 56.516 1.00 88.50 512 VAL A O 1
ATOM 3973 N N . VAL A 1 513 ? -7.506 21.987 55.105 1.00 88.44 513 VAL A N 1
ATOM 3974 C CA . VAL A 1 513 ? -6.352 22.444 55.903 1.00 88.44 513 VAL A CA 1
ATOM 3975 C C . VAL A 1 513 ? -6.317 23.973 56.022 1.00 88.44 513 VAL A C 1
ATOM 3977 O O . VAL A 1 513 ? -6.056 24.491 57.115 1.00 88.44 513 VAL A O 1
ATOM 3980 N N . GLU A 1 514 ? -6.614 24.702 54.946 1.00 88.88 514 GLU A N 1
ATOM 3981 C CA . GLU A 1 514 ? -6.699 26.165 54.953 1.00 88.88 514 GLU A CA 1
ATOM 3982 C C . GLU A 1 514 ? -7.859 26.657 55.833 1.00 88.88 514 GLU A C 1
ATOM 3984 O O . GLU A 1 514 ? -7.673 27.556 56.661 1.00 88.88 514 GLU A O 1
ATOM 3989 N N . SER A 1 515 ? -9.025 26.003 55.759 1.00 87.81 515 SER A N 1
ATOM 3990 C CA . SER A 1 515 ? -10.216 26.344 56.554 1.00 87.81 515 SER A CA 1
ATOM 3991 C C . SER A 1 515 ? -10.000 26.240 58.074 1.00 87.81 515 SER A C 1
ATOM 3993 O O . SER A 1 515 ? -10.589 26.993 58.854 1.00 87.81 515 SER A O 1
ATOM 3995 N N . LEU A 1 516 ? -9.075 25.378 58.518 1.00 87.75 516 LEU A N 1
ATOM 3996 C CA . LEU A 1 516 ? -8.632 25.271 59.918 1.00 87.75 516 LEU A CA 1
ATOM 3997 C C . LEU A 1 516 ? -7.796 26.489 60.384 1.00 87.75 516 LEU A C 1
ATOM 3999 O O . LEU A 1 516 ? -7.417 26.626 61.563 1.00 87.75 516 LEU A O 1
ATOM 4003 N N . GLY A 1 517 ? -7.526 27.420 59.469 1.00 83.94 517 GLY A N 1
ATOM 4004 C CA . GLY A 1 517 ? -6.791 28.656 59.684 1.00 83.94 517 GLY A CA 1
ATOM 4005 C C . GLY A 1 517 ? -5.302 28.405 59.867 1.00 83.94 517 GLY A C 1
ATOM 4006 O O . GLY A 1 517 ? -4.707 28.958 60.804 1.00 83.94 517 GLY A O 1
ATOM 4007 N N . PHE A 1 518 ? -4.743 27.521 59.040 1.00 87.56 518 PHE A N 1
ATOM 4008 C CA . PHE A 1 518 ? -3.311 27.303 58.889 1.00 87.56 518 PHE A CA 1
ATOM 4009 C C . PHE A 1 518 ? -2.823 27.939 57.591 1.00 87.56 518 PHE A C 1
ATOM 4011 O O . PHE A 1 518 ? -3.336 27.646 56.522 1.00 87.56 518 PHE A O 1
ATOM 4018 N N . GLU A 1 519 ? -1.770 28.744 57.683 1.00 88.50 519 GLU A N 1
ATOM 4019 C CA . GLU A 1 519 ? -0.975 29.097 56.509 1.00 88.50 519 GLU A CA 1
ATOM 4020 C C . GLU A 1 519 ? 0.040 27.983 56.253 1.00 88.50 519 GLU A C 1
ATOM 4022 O O . GLU A 1 519 ? 0.676 27.497 57.194 1.00 88.50 519 GLU A O 1
ATOM 4027 N N . PHE A 1 520 ? 0.256 27.608 54.999 1.00 91.25 520 PHE A N 1
ATOM 4028 C CA . PHE A 1 520 ? 1.271 26.628 54.628 1.00 91.25 520 PHE A CA 1
ATOM 4029 C C . PHE A 1 520 ? 2.030 27.055 53.372 1.00 91.25 520 PHE A C 1
ATOM 4031 O O . PHE A 1 520 ? 1.649 27.984 52.667 1.00 91.25 520 PHE A O 1
ATOM 4038 N N . SER A 1 521 ? 3.164 26.410 53.129 1.00 91.88 521 SER A N 1
ATOM 4039 C CA . SER A 1 521 ? 3.893 26.510 51.865 1.00 91.88 521 SER A CA 1
ATOM 4040 C C . SER A 1 521 ? 4.118 25.117 51.305 1.00 91.88 521 SER A C 1
ATOM 4042 O O . SER A 1 521 ? 4.506 24.221 52.060 1.00 91.88 521 SER A O 1
ATOM 4044 N N . LEU A 1 522 ? 3.918 24.952 50.000 1.00 92.62 522 LEU A N 1
ATOM 4045 C CA . LEU A 1 522 ? 4.254 23.722 49.294 1.00 92.62 522 LEU A CA 1
ATOM 4046 C C . LEU A 1 522 ? 5.761 23.453 49.410 1.00 92.62 522 LEU A C 1
ATOM 4048 O O . LEU A 1 522 ? 6.577 24.346 49.180 1.00 92.62 522 LEU A O 1
ATOM 4052 N N . VAL A 1 523 ? 6.121 22.240 49.823 1.00 93.81 523 VAL A N 1
ATOM 4053 C CA . VAL A 1 523 ? 7.512 21.770 49.909 1.00 93.81 523 VAL A CA 1
ATOM 4054 C C . VAL A 1 523 ? 7.848 20.942 48.679 1.00 93.81 523 VAL A C 1
ATOM 4056 O O . VAL A 1 523 ? 8.876 21.173 48.051 1.00 93.81 523 VAL A O 1
ATOM 4059 N N . SER A 1 524 ? 6.984 19.985 48.347 1.00 90.12 524 SER A N 1
ATOM 4060 C CA . SER A 1 524 ? 7.121 19.134 47.171 1.00 90.12 524 SER A CA 1
ATOM 4061 C C . SER A 1 524 ? 5.771 18.559 46.773 1.00 90.12 524 SER A C 1
ATOM 4063 O O . SER A 1 524 ? 4.908 18.344 47.623 1.00 90.12 524 SER A O 1
ATOM 4065 N N . GLU A 1 525 ? 5.635 18.247 45.496 1.00 91.75 525 GLU A N 1
ATOM 4066 C CA . GLU A 1 525 ? 4.489 17.556 44.926 1.00 91.75 525 GLU A CA 1
ATOM 4067 C C . GLU A 1 525 ? 5.015 16.472 43.985 1.00 91.75 525 GLU A C 1
ATOM 4069 O O . GLU A 1 525 ? 5.953 16.709 43.222 1.00 91.75 525 GLU A O 1
ATOM 4074 N N . SER A 1 526 ? 4.440 15.279 44.073 1.00 87.50 526 SER A N 1
ATOM 4075 C CA . SER A 1 526 ? 4.699 14.164 43.171 1.00 87.50 526 SER A CA 1
ATOM 4076 C C . SER A 1 526 ? 3.366 13.605 42.719 1.00 87.50 526 SER A C 1
ATOM 4078 O O . SER A 1 526 ? 2.495 13.356 43.549 1.00 87.50 526 SER A O 1
ATOM 4080 N N . VAL A 1 527 ? 3.218 13.378 41.420 1.00 85.12 527 VAL A N 1
ATOM 4081 C CA . VAL A 1 527 ? 2.020 12.769 40.848 1.00 85.12 527 VAL A CA 1
ATOM 4082 C C . VAL A 1 527 ? 2.450 11.639 39.935 1.00 85.12 527 VAL A C 1
ATOM 4084 O O . VAL A 1 527 ? 3.287 11.835 39.057 1.00 85.12 527 VAL A O 1
ATOM 4087 N N . VAL A 1 528 ? 1.901 10.454 40.184 1.00 79.69 528 VAL A N 1
ATOM 4088 C CA . VAL A 1 528 ? 2.160 9.245 39.403 1.00 79.69 528 VAL A CA 1
ATOM 4089 C C . VAL A 1 528 ? 0.840 8.771 38.814 1.00 79.69 528 VAL A C 1
ATOM 4091 O O . VAL A 1 528 ? -0.066 8.388 39.554 1.00 79.69 528 VAL A O 1
ATOM 4094 N N . ASN A 1 529 ? 0.724 8.776 37.487 1.00 73.25 529 ASN A N 1
ATOM 4095 C CA . ASN A 1 529 ? -0.419 8.171 36.813 1.00 73.25 529 ASN A CA 1
ATOM 4096 C C . ASN A 1 529 ? -0.348 6.647 36.996 1.00 73.25 529 ASN A C 1
ATOM 4098 O O . ASN A 1 529 ? 0.640 6.010 36.624 1.00 73.25 529 ASN A O 1
ATOM 4102 N N . VAL A 1 530 ? -1.374 6.054 37.613 1.00 66.12 530 VAL A N 1
ATOM 4103 C CA . VAL A 1 530 ? -1.358 4.619 37.939 1.00 66.12 530 VAL A CA 1
ATOM 4104 C C . VAL A 1 530 ? -1.475 3.769 36.679 1.00 66.12 530 VAL A C 1
ATOM 4106 O O . VAL A 1 530 ? -0.828 2.730 36.600 1.00 66.12 530 VAL A O 1
ATOM 4109 N N . GLY A 1 531 ? -2.243 4.216 35.682 1.00 59.97 531 GLY A N 1
ATOM 4110 C CA . GLY A 1 531 ? -2.342 3.542 34.388 1.00 59.97 531 GLY A CA 1
ATOM 4111 C C . GLY A 1 531 ? -0.981 3.462 33.700 1.00 59.97 531 GLY A C 1
ATOM 4112 O O . GLY A 1 531 ? -0.514 2.370 33.386 1.00 59.97 531 GLY A O 1
ATOM 4113 N N . GLU A 1 532 ? -0.291 4.596 33.569 1.00 59.38 532 GLU A N 1
ATOM 4114 C CA . GLU A 1 532 ? 1.052 4.648 32.975 1.00 59.38 532 GLU A CA 1
ATOM 4115 C C . GLU A 1 532 ? 2.097 3.911 33.813 1.00 59.38 532 GLU A C 1
ATOM 4117 O O . GLU A 1 532 ? 2.969 3.257 33.256 1.00 59.38 532 GLU A O 1
ATOM 4122 N N . SER A 1 533 ? 2.016 3.957 35.145 1.00 57.12 533 SER A N 1
ATOM 4123 C CA . SER A 1 533 ? 2.963 3.253 36.014 1.00 57.12 533 SER A CA 1
ATOM 4124 C C . SER A 1 533 ? 2.751 1.740 36.021 1.00 57.12 533 SER A C 1
ATOM 4126 O O . SER A 1 533 ? 3.730 1.018 36.169 1.00 57.12 533 SER A O 1
ATOM 4128 N N . VAL A 1 534 ? 1.517 1.244 35.887 1.00 56.91 534 VAL A N 1
ATOM 4129 C CA . VAL A 1 534 ? 1.230 -0.195 35.758 1.00 56.91 534 VAL A CA 1
ATOM 4130 C C . VAL A 1 534 ? 1.636 -0.689 34.376 1.00 56.91 534 VAL A C 1
ATOM 4132 O O . VAL A 1 534 ? 2.238 -1.751 34.286 1.00 56.91 534 VAL A O 1
ATOM 4135 N N . LEU A 1 535 ? 1.380 0.086 33.319 1.00 51.56 535 LEU A N 1
ATOM 4136 C CA . LEU A 1 535 ? 1.860 -0.214 31.966 1.00 51.56 535 LEU A CA 1
ATOM 4137 C C . LEU A 1 535 ? 3.389 -0.171 31.901 1.00 51.56 535 LEU A C 1
ATOM 4139 O O . LEU A 1 535 ? 4.001 -1.084 31.361 1.00 51.56 535 LEU A O 1
ATOM 4143 N N . SER A 1 536 ? 4.009 0.826 32.534 1.00 50.81 536 SER A N 1
ATOM 4144 C CA . SER A 1 536 ? 5.458 0.937 32.676 1.00 50.81 536 SER A CA 1
ATOM 4145 C C . SER A 1 536 ? 6.013 -0.232 33.484 1.00 50.81 536 SER A C 1
ATOM 4147 O O . SER A 1 536 ? 6.901 -0.913 33.001 1.00 50.81 536 SER A O 1
ATOM 4149 N N . ALA A 1 537 ? 5.433 -0.590 34.631 1.00 49.06 537 ALA A N 1
ATOM 4150 C CA . ALA A 1 537 ? 5.863 -1.745 35.422 1.00 49.06 537 ALA A CA 1
ATOM 4151 C C . ALA A 1 537 ? 5.627 -3.090 34.710 1.00 49.06 537 ALA A C 1
ATOM 4153 O O . ALA A 1 537 ? 6.439 -4.001 34.857 1.00 49.06 537 ALA A O 1
ATOM 4154 N N . ALA A 1 538 ? 4.558 -3.224 33.919 1.00 44.59 538 ALA A N 1
ATOM 4155 C CA . ALA A 1 538 ? 4.305 -4.374 33.049 1.00 44.59 538 ALA A CA 1
ATOM 4156 C C . ALA A 1 538 ? 5.333 -4.441 31.906 1.00 44.59 538 ALA A C 1
ATOM 4158 O O . ALA A 1 538 ? 5.856 -5.509 31.607 1.00 44.59 538 ALA A O 1
ATOM 4159 N N . SER A 1 539 ? 5.705 -3.294 31.333 1.00 39.53 539 SER A N 1
ATOM 4160 C CA . SER A 1 539 ? 6.774 -3.187 30.335 1.00 39.53 539 SER A CA 1
ATOM 4161 C C . SER A 1 539 ? 8.177 -3.351 30.942 1.00 39.53 539 SER A C 1
ATOM 4163 O O . SER A 1 539 ? 9.065 -3.887 30.296 1.00 39.53 539 SER A O 1
ATOM 4165 N N . GLU A 1 540 ? 8.390 -2.992 32.213 1.00 35.00 540 GLU A N 1
ATOM 4166 C CA . GLU A 1 540 ? 9.656 -3.158 32.936 1.00 35.00 540 GLU A CA 1
ATOM 4167 C C . GLU A 1 540 ? 9.828 -4.574 33.496 1.00 35.00 540 GLU A C 1
ATOM 4169 O O . GLU A 1 540 ? 10.958 -5.042 33.645 1.00 35.00 540 GLU A O 1
ATOM 4174 N N . SER A 1 541 ? 8.728 -5.284 33.763 1.00 31.41 541 SER A N 1
ATOM 4175 C CA . SER A 1 541 ? 8.732 -6.736 33.993 1.00 31.41 541 SER A CA 1
ATOM 4176 C C . SER A 1 541 ? 8.911 -7.533 32.694 1.00 31.41 541 SER A C 1
ATOM 4178 O O . SER A 1 541 ? 9.228 -8.720 32.753 1.00 31.41 541 SER A O 1
ATOM 4180 N N . VAL A 1 542 ? 8.856 -6.848 31.544 1.00 32.66 542 VAL A N 1
ATOM 4181 C CA . VAL A 1 542 ? 9.414 -7.263 30.249 1.00 32.66 542 VAL A CA 1
ATOM 4182 C C . VAL A 1 542 ? 10.593 -6.349 29.875 1.00 32.66 542 VAL A C 1
ATOM 4184 O O . VAL A 1 542 ? 10.748 -5.918 28.739 1.00 32.66 542 VAL A O 1
ATOM 4187 N N . LYS A 1 543 ? 11.493 -6.043 30.819 1.00 26.58 543 LYS A N 1
ATOM 4188 C CA . LYS A 1 543 ? 12.857 -5.686 30.411 1.00 26.58 543 LYS A CA 1
ATOM 4189 C C . LYS A 1 543 ? 13.468 -6.947 29.797 1.00 26.58 543 LYS A C 1
ATOM 4191 O O . LYS A 1 543 ? 13.583 -7.944 30.518 1.00 26.58 543 LYS A O 1
ATOM 4196 N N . PRO A 1 544 ? 13.931 -6.936 28.531 1.00 29.22 544 PRO A N 1
ATOM 4197 C CA . PRO A 1 544 ? 14.983 -7.861 28.174 1.00 29.22 544 PRO A CA 1
ATOM 4198 C C . PRO A 1 544 ? 16.105 -7.526 29.151 1.00 29.22 544 PRO A C 1
ATOM 4200 O O . PRO A 1 544 ? 16.621 -6.404 29.153 1.00 29.22 544 PRO A O 1
ATOM 4203 N N . ALA A 1 545 ? 16.429 -8.461 30.049 1.00 29.30 545 ALA A N 1
ATOM 4204 C CA . ALA A 1 545 ? 17.712 -8.409 30.725 1.00 29.30 545 ALA A CA 1
ATOM 4205 C C . ALA A 1 545 ? 18.723 -8.109 29.623 1.00 29.30 545 ALA A C 1
ATOM 4207 O O . ALA A 1 545 ? 18.678 -8.788 28.596 1.00 29.30 545 ALA A O 1
ATOM 4208 N N . SER A 1 546 ? 19.523 -7.049 29.785 1.00 32.88 546 SER A N 1
ATOM 4209 C CA . SER A 1 546 ? 20.587 -6.701 28.845 1.00 32.88 546 SER A CA 1
ATOM 4210 C C . SER A 1 546 ? 21.244 -8.003 28.422 1.00 32.88 546 SER A C 1
ATOM 4212 O O . SER A 1 546 ? 21.855 -8.656 29.273 1.00 32.88 546 SER A O 1
ATOM 4214 N N . VAL A 1 547 ? 20.995 -8.434 27.182 1.00 32.94 547 VAL A N 1
ATOM 4215 C CA . VAL A 1 547 ? 21.461 -9.733 26.714 1.00 32.94 547 VAL A CA 1
ATOM 4216 C C . VAL A 1 547 ? 22.974 -9.638 26.843 1.00 32.94 547 VAL A C 1
ATOM 4218 O O . VAL A 1 547 ? 23.566 -8.768 26.194 1.00 32.94 547 VAL A O 1
ATOM 4221 N N . PRO A 1 548 ? 23.611 -10.404 27.747 1.00 40.38 548 PRO A N 1
ATOM 4222 C CA . PRO A 1 548 ? 25.058 -10.422 27.774 1.00 40.38 548 PRO A CA 1
ATOM 4223 C C . PRO A 1 548 ? 25.472 -10.883 26.380 1.00 40.38 548 PRO A C 1
ATOM 4225 O O . PRO A 1 548 ? 24.866 -11.820 25.858 1.00 40.38 548 PRO A O 1
ATOM 4228 N N . SER A 1 549 ? 26.406 -10.170 25.744 1.00 39.06 549 SER A N 1
ATOM 4229 C CA . SER A 1 549 ? 26.771 -10.464 24.358 1.00 39.06 549 SER A CA 1
ATOM 4230 C C . SER A 1 549 ? 27.012 -11.967 24.187 1.00 39.06 549 SER A C 1
ATOM 4232 O O . SER A 1 549 ? 27.778 -12.561 24.948 1.00 39.06 549 SER A O 1
ATOM 4234 N N . LEU A 1 550 ? 26.366 -12.571 23.184 1.00 43.06 550 LEU A N 1
ATOM 4235 C CA . LEU A 1 550 ? 26.579 -13.970 22.790 1.00 43.06 550 LEU A CA 1
ATOM 4236 C C . LEU A 1 550 ? 28.023 -14.229 22.320 1.00 43.06 550 LEU A C 1
ATOM 4238 O O . LEU A 1 550 ? 28.407 -15.381 22.131 1.00 43.06 550 LEU A O 1
ATOM 4242 N N . ASP A 1 551 ? 28.821 -13.170 22.169 1.00 45.34 551 ASP A N 1
ATOM 4243 C CA . ASP A 1 551 ? 30.249 -13.240 21.871 1.00 45.34 551 ASP A CA 1
ATOM 4244 C C . ASP A 1 551 ? 31.104 -13.607 23.099 1.00 45.34 551 ASP A C 1
ATOM 4246 O O . ASP A 1 551 ? 32.304 -13.847 22.950 1.00 45.34 551 ASP A O 1
ATOM 4250 N N . ASP A 1 552 ? 30.523 -13.657 24.307 1.00 57.56 552 ASP A N 1
ATOM 4251 C CA . ASP A 1 552 ? 31.187 -14.186 25.500 1.00 57.56 552 ASP A CA 1
ATOM 4252 C C . ASP A 1 552 ? 31.078 -15.731 25.529 1.00 57.56 552 ASP A C 1
ATOM 4254 O O . ASP A 1 552 ? 29.977 -16.277 25.687 1.00 57.56 552 ASP A O 1
ATOM 4258 N N . PRO A 1 553 ? 32.199 -16.472 25.394 1.00 55.97 553 PRO A N 1
ATOM 4259 C CA . PRO A 1 553 ? 32.191 -17.934 25.335 1.00 55.97 553 PRO A CA 1
ATOM 4260 C C . PRO A 1 553 ? 31.610 -18.605 26.587 1.00 55.97 553 PRO A C 1
ATOM 4262 O O . PRO A 1 553 ? 31.090 -19.718 26.500 1.00 55.97 553 PRO A O 1
ATOM 4265 N N . GLU A 1 554 ? 31.705 -17.955 27.749 1.00 54.22 554 GLU A N 1
ATOM 4266 C CA . GLU A 1 554 ? 31.218 -18.490 29.023 1.00 54.22 554 GLU A CA 1
ATOM 4267 C C . GLU A 1 554 ? 29.688 -18.354 29.119 1.00 54.22 554 GLU A C 1
ATOM 4269 O O . GLU A 1 554 ? 28.992 -19.269 29.568 1.00 54.22 554 GLU A O 1
ATOM 4274 N N . VAL A 1 555 ? 29.150 -17.259 28.574 1.00 46.47 555 VAL A N 1
ATOM 4275 C CA . VAL A 1 555 ? 27.710 -17.007 28.441 1.00 46.47 555 VAL A CA 1
ATOM 4276 C C . VAL A 1 555 ? 27.088 -17.943 27.403 1.00 46.47 555 VAL A C 1
ATOM 4278 O O . VAL A 1 555 ? 26.056 -18.556 27.677 1.00 46.47 555 VAL A O 1
ATOM 4281 N N . ALA A 1 556 ? 27.728 -18.129 26.244 1.00 55.25 556 ALA A N 1
ATOM 4282 C CA . ALA A 1 556 ? 27.251 -19.040 25.202 1.00 55.25 556 ALA A CA 1
ATOM 4283 C C . ALA A 1 556 ? 27.173 -20.500 25.689 1.00 55.25 556 ALA A C 1
ATOM 4285 O O . ALA A 1 556 ? 26.197 -21.198 25.407 1.00 55.25 556 ALA A O 1
ATOM 4286 N N . ALA A 1 557 ? 28.161 -20.952 26.471 1.00 62.31 557 ALA A N 1
ATOM 4287 C CA . ALA A 1 557 ? 28.152 -22.283 27.075 1.00 62.31 557 ALA A CA 1
ATOM 4288 C C . ALA A 1 557 ? 27.014 -22.446 28.098 1.00 62.31 557 ALA A C 1
ATOM 4290 O O . ALA A 1 557 ? 26.315 -23.460 28.084 1.00 62.31 557 ALA A O 1
ATOM 4291 N N . MET A 1 558 ? 26.781 -21.430 28.934 1.00 53.44 558 MET A N 1
ATOM 4292 C CA . MET A 1 558 ? 25.689 -21.429 29.910 1.00 53.44 558 MET A CA 1
ATOM 4293 C C . MET A 1 558 ? 24.309 -21.447 29.232 1.00 53.44 558 MET A C 1
ATOM 4295 O O . MET A 1 558 ? 23.425 -22.189 29.660 1.00 53.44 558 MET A O 1
ATOM 4299 N N . PHE A 1 559 ? 24.119 -20.677 28.154 1.00 45.66 559 PHE A N 1
ATOM 4300 C CA . PHE A 1 559 ? 22.876 -20.690 27.376 1.00 45.66 559 PHE A CA 1
ATOM 4301 C C . PHE A 1 559 ? 22.656 -22.021 26.660 1.00 45.66 559 PHE A C 1
ATOM 4303 O O . PHE A 1 559 ? 21.542 -22.533 26.690 1.00 45.66 559 PHE A O 1
ATOM 4310 N N . ALA A 1 560 ? 23.696 -22.618 26.072 1.00 62.09 560 ALA A N 1
ATOM 4311 C CA . ALA A 1 560 ? 23.592 -23.934 25.446 1.00 62.09 560 ALA A CA 1
ATOM 4312 C C . ALA A 1 560 ? 23.195 -25.019 26.463 1.00 62.09 560 ALA A C 1
ATOM 4314 O O . ALA A 1 560 ? 22.362 -25.875 26.167 1.00 62.09 560 ALA A O 1
ATOM 4315 N N . GLU A 1 561 ? 23.740 -24.963 27.680 1.00 61.94 561 GLU A N 1
ATOM 4316 C CA . GLU A 1 561 ? 23.401 -25.902 28.752 1.00 61.94 561 GLU A CA 1
ATOM 4317 C C . GLU A 1 561 ? 21.976 -25.675 29.291 1.00 61.94 561 GLU A C 1
ATOM 4319 O O . GLU A 1 561 ? 21.253 -26.637 29.570 1.00 61.94 561 GLU A O 1
ATOM 4324 N N . TYR A 1 562 ? 21.536 -24.414 29.370 1.00 53.12 562 TYR A N 1
ATOM 4325 C CA . TYR A 1 562 ? 20.169 -24.044 29.740 1.00 53.12 562 TYR A CA 1
ATOM 4326 C C . TYR A 1 562 ? 19.144 -24.469 28.680 1.00 53.12 562 TYR A C 1
ATOM 4328 O O . TYR A 1 562 ? 18.136 -25.072 29.037 1.00 53.12 562 TYR A O 1
ATOM 4336 N N . ILE A 1 563 ? 19.420 -24.237 27.392 1.00 57.47 563 ILE A N 1
ATOM 4337 C CA . ILE A 1 563 ? 18.573 -24.665 26.267 1.00 57.47 563 ILE A CA 1
ATOM 4338 C C . ILE A 1 563 ? 18.478 -26.191 26.237 1.00 57.47 563 ILE A C 1
ATOM 4340 O O . ILE A 1 563 ? 17.377 -26.726 26.261 1.00 57.47 563 ILE A O 1
ATOM 4344 N N . ALA A 1 564 ? 19.603 -26.907 26.311 1.00 67.00 564 ALA A N 1
ATOM 4345 C CA . ALA A 1 564 ? 19.602 -28.371 26.313 1.00 67.00 564 ALA A CA 1
ATOM 4346 C C . ALA A 1 564 ? 18.905 -28.975 27.545 1.00 67.00 564 ALA A C 1
ATOM 4348 O O . ALA A 1 564 ? 18.490 -30.138 27.538 1.00 67.00 564 ALA A O 1
ATOM 4349 N N . LYS A 1 565 ? 18.827 -28.233 28.654 1.00 61.59 565 LYS A N 1
ATOM 4350 C CA . LYS A 1 565 ? 18.025 -28.614 29.818 1.00 61.59 565 LYS A CA 1
ATOM 4351 C C . LYS A 1 565 ? 16.542 -28.328 29.578 1.00 61.59 565 LYS A C 1
ATOM 4353 O O . LYS A 1 565 ? 15.736 -29.223 29.785 1.00 61.59 565 LYS A O 1
ATOM 4358 N N . TYR A 1 566 ? 16.207 -27.136 29.095 1.00 58.41 566 TYR A N 1
ATOM 4359 C CA . TYR A 1 566 ? 14.836 -26.741 28.789 1.00 58.41 566 TYR A CA 1
ATOM 4360 C C . TYR A 1 566 ? 14.198 -27.647 27.732 1.00 58.41 566 TYR A C 1
ATOM 4362 O O . TYR A 1 566 ? 13.086 -28.099 27.934 1.00 58.41 566 TYR A O 1
ATOM 4370 N N . GLU A 1 567 ? 14.909 -27.998 26.660 1.00 67.12 567 GLU A N 1
ATOM 4371 C CA . GLU A 1 567 ? 14.424 -28.921 25.624 1.00 67.12 567 GLU A CA 1
ATOM 4372 C C . GLU A 1 567 ? 14.143 -30.328 26.168 1.00 67.12 567 GLU A C 1
ATOM 4374 O O . GLU A 1 567 ? 13.208 -30.984 25.718 1.00 67.12 567 GLU A O 1
ATOM 4379 N N . ARG A 1 568 ? 14.927 -30.796 27.150 1.00 78.62 568 ARG A N 1
ATOM 4380 C CA . ARG A 1 568 ? 14.661 -32.073 27.831 1.00 78.62 568 ARG A CA 1
ATOM 4381 C C . ARG A 1 568 ? 13.448 -31.979 28.743 1.00 78.62 568 ARG A C 1
ATOM 4383 O O . ARG A 1 568 ? 12.622 -32.880 28.719 1.00 78.62 568 ARG A O 1
ATOM 4390 N N . ASP A 1 569 ? 13.356 -30.901 29.514 1.00 70.06 569 ASP A N 1
ATOM 4391 C CA . ASP A 1 569 ? 12.257 -30.677 30.452 1.00 70.06 569 ASP A CA 1
ATOM 4392 C C . ASP A 1 569 ? 10.936 -30.416 29.697 1.00 70.06 569 ASP A C 1
ATOM 4394 O O . ASP A 1 569 ? 9.873 -30.823 30.154 1.00 70.06 569 ASP A O 1
ATOM 4398 N N . TRP A 1 570 ? 10.997 -29.800 28.509 1.00 64.75 570 TRP A N 1
ATOM 4399 C CA . TRP A 1 570 ? 9.845 -29.457 27.673 1.00 64.75 570 TRP A CA 1
ATOM 4400 C C . TRP A 1 570 ? 9.049 -30.683 27.229 1.00 64.75 570 TRP A C 1
ATOM 4402 O O . TRP A 1 570 ? 7.825 -30.625 27.236 1.00 64.75 570 TRP A O 1
ATOM 4412 N N . LEU A 1 571 ? 9.714 -31.806 26.936 1.00 74.62 571 LEU A N 1
ATOM 4413 C CA . LEU A 1 571 ? 9.056 -33.070 26.567 1.00 74.62 571 LEU A CA 1
ATOM 4414 C C . LEU A 1 571 ? 8.116 -33.604 27.660 1.00 74.62 571 LEU A C 1
ATOM 4416 O O . LEU A 1 571 ? 7.196 -34.366 27.366 1.00 74.62 571 LEU A O 1
ATOM 4420 N N . ASP A 1 572 ? 8.339 -33.181 28.904 1.00 74.31 572 ASP A N 1
ATOM 4421 C CA . ASP A 1 572 ? 7.557 -33.564 30.076 1.00 74.31 572 ASP A CA 1
ATOM 4422 C C . ASP A 1 572 ? 6.684 -32.399 30.602 1.00 74.31 572 ASP A C 1
ATOM 4424 O O . ASP A 1 572 ? 6.038 -32.529 31.644 1.00 74.31 572 ASP A O 1
ATOM 4428 N N . MET A 1 573 ? 6.659 -31.246 29.916 1.00 68.50 573 MET A N 1
ATOM 4429 C CA . MET A 1 573 ? 5.870 -30.076 30.316 1.00 68.50 573 MET A CA 1
ATOM 4430 C C . MET A 1 573 ? 4.464 -30.114 29.724 1.00 68.50 573 MET A C 1
ATOM 4432 O O . MET A 1 573 ? 4.279 -30.023 28.513 1.00 68.50 573 MET A O 1
ATOM 4436 N N . ASP A 1 574 ? 3.459 -30.160 30.594 1.00 63.06 574 ASP A N 1
ATOM 4437 C CA . ASP A 1 574 ? 2.054 -30.090 30.195 1.00 63.06 574 ASP A CA 1
ATOM 4438 C C . ASP A 1 574 ? 1.750 -28.767 29.476 1.00 63.06 574 ASP A C 1
ATOM 4440 O O . ASP A 1 574 ? 1.994 -27.685 30.016 1.00 63.06 574 ASP A O 1
ATOM 4444 N N . ILE A 1 575 ? 1.158 -28.841 28.280 1.00 63.81 575 ILE A N 1
ATOM 4445 C CA . ILE A 1 575 ? 0.693 -27.681 27.514 1.00 63.81 575 ILE A CA 1
ATOM 4446 C C . ILE A 1 575 ? -0.783 -27.417 27.866 1.00 63.81 575 ILE A C 1
ATOM 4448 O O . ILE A 1 575 ? -1.670 -28.160 27.421 1.00 63.81 575 ILE A O 1
ATOM 4452 N N . PRO A 1 576 ? -1.111 -26.337 28.608 1.00 50.16 576 PRO A N 1
ATOM 4453 C CA . PRO A 1 576 ? -2.483 -26.073 29.053 1.00 50.16 576 PRO A CA 1
ATOM 4454 C C . PRO A 1 576 ? -3.454 -25.828 27.892 1.00 50.16 576 PRO A C 1
ATOM 4456 O O . PRO A 1 576 ? -4.613 -26.229 27.957 1.00 50.16 576 PRO A O 1
ATOM 4459 N N . ALA A 1 577 ? -2.964 -25.233 26.799 1.00 49.19 577 ALA A N 1
ATOM 4460 C CA . ALA A 1 577 ? -3.738 -24.981 25.583 1.00 49.19 577 ALA A CA 1
ATOM 4461 C C . ALA A 1 577 ? -4.152 -26.267 24.838 1.00 49.19 577 ALA A C 1
ATOM 4463 O O . ALA A 1 577 ? -5.090 -26.238 24.047 1.00 49.19 577 ALA A O 1
ATOM 4464 N N . LEU A 1 578 ? -3.491 -27.398 25.114 1.00 58.53 578 LEU A N 1
ATOM 4465 C CA . LEU A 1 578 ? -3.796 -28.712 24.537 1.00 58.53 578 LEU A CA 1
ATOM 4466 C C . LEU A 1 578 ? -4.440 -29.662 25.558 1.00 58.53 578 LEU A C 1
ATOM 4468 O O . LEU A 1 578 ? -4.443 -30.875 25.370 1.00 58.53 578 LEU A O 1
ATOM 4472 N N . GLY A 1 579 ? -4.989 -29.119 26.649 1.00 57.19 579 GLY A N 1
ATOM 4473 C CA . GLY A 1 579 ? -5.667 -29.914 27.672 1.00 57.19 579 GLY A CA 1
ATOM 4474 C C . GLY A 1 579 ? -4.723 -30.725 28.563 1.00 57.19 579 GLY A C 1
ATOM 4475 O O . GLY A 1 579 ? -5.143 -31.751 29.092 1.00 57.19 579 GLY A O 1
ATOM 4476 N N . GLY A 1 580 ? -3.475 -30.273 28.741 1.00 67.44 580 GLY A N 1
ATOM 4477 C CA . GLY A 1 580 ? -2.488 -30.927 29.607 1.00 67.44 580 GLY A CA 1
ATOM 4478 C C . GLY A 1 580 ? -1.714 -32.062 28.933 1.00 67.44 580 GLY A C 1
ATOM 4479 O O . GLY A 1 580 ? -1.267 -32.977 29.610 1.00 67.44 580 GLY A O 1
ATOM 4480 N N . LEU A 1 581 ? -1.598 -32.035 27.603 1.00 56.44 581 LEU A N 1
ATOM 4481 C CA . LEU A 1 581 ? -0.707 -32.927 26.861 1.00 56.44 581 LEU A CA 1
ATOM 4482 C C . LEU A 1 581 ? 0.702 -32.331 26.821 1.00 56.44 581 LEU A C 1
ATOM 4484 O O . LEU A 1 581 ? 0.840 -31.121 26.633 1.00 56.44 581 LEU A O 1
ATOM 4488 N N . THR A 1 582 ? 1.727 -33.164 26.983 1.00 72.75 582 THR A N 1
ATOM 4489 C CA . THR A 1 582 ? 3.120 -32.765 26.751 1.00 72.75 582 THR A CA 1
ATOM 4490 C C . THR A 1 582 ? 3.435 -32.809 25.240 1.00 72.75 582 THR A C 1
ATOM 4492 O O . THR A 1 582 ? 2.707 -33.490 24.507 1.00 72.75 582 THR A O 1
ATOM 4495 N N . PRO A 1 583 ? 4.425 -32.035 24.751 1.00 64.69 583 PRO A N 1
ATOM 4496 C CA . PRO A 1 583 ? 4.787 -31.948 23.332 1.00 64.69 583 PRO A CA 1
ATOM 4497 C C . PRO A 1 583 ? 5.076 -33.283 22.635 1.00 64.69 583 PRO A C 1
ATOM 4499 O O . PRO A 1 583 ? 5.682 -34.181 23.266 1.00 64.69 583 PRO A O 1
#

Secondary structure (DSSP, 8-state):
-TTHHHHHHHHHHHHHHHHHHHHHHTT--HHHHHHHHHHHHHHHHHHHHHHHHHHHHTTS--SS--HHHHHHHHHHHHHHHHHHHGGGHHHHGGGGSHHHHHHHHHHHHSSS--HHHHHHHHHHHHHHTTTS-GGGHHHHHHHHHHHHHHTT-HHHHHHHHHHHHHH-TT-HHHHHHHHHHHHHTT-HHHHHHHHHHHT--TTSHHHHHHHHTS------S-TTSBPTTS--SBGGGSSTTPPPPPHHHHHHHHHHHHHHHHHHSSTHHHHHHHHHHHTTTS-HHHHHHHTT-HHHHHHHHTTT-HHHHHHHHTTTTS-HHHHHHHHHHTT---EEEEEEEEETTTEEEEEETTT--EEEE--TTGGGT--TT-EEEEEEEEEETTEEEEEEEEEEE-TTTHHHHHHHHHT---HHHHHHHHHGGGSPPPPB-TTS-B-EEEEEEEEE-SSS-HHHHHTTTSEE-SSSEEEEETTSS---TTPPEEEEEEEETTEEEEEESSHHHHHHHHHHHHHTT--EEEEEEEEEEHHHHHHHHHHHTT-------TT-HHHHHHHHHHHHHHHHHHTT--BGGGTSB--

Radius of gyration: 33.84 Å; chains: 1; bounding box: 63×70×99 Å

pLDDT: mean 84.15, std 15.89, range [26.58, 98.56]

Foldseek 3Di:
DVVVVVVVVVVLVVLLVLLVVLCVVLVNDPLLSVLLSVLLVQLVVLLVVLVVQVVVVVVDDDDDRPVVSVVVCLVVSLVVSLVVCQVVQVSLLVLLDLSSLVSSCCSQPNALHDPSSLVSLVSNLSSCQVRHDLSNNLSSLQSQLSSCLQVLALPSNLVSLVVSCVSPVLSLVSLQSNLLLLLLLLNLVSSLVSCVSSVNDCPDPSNVVSVVQPFDADDDDDQQDQDQSQPRHGCVVPVPRTDGDPLLVCLVSLQVSLLVCLLVHNCVVVLLVLLCLLQVLHDPVSSVVSSPQLQLSVLCCQLVVCLVSCCRRSVNSYRPVSSVQSVQLNVWAKFKWFFQDADAQFFTFIAGPQPRDTATAGDHVCSNPDDGGWIWIFTFGDSDDSYTYTGSDTQTDDPVCVVVVSVCSVVSHHSNSSSNSSSVVSDQDFDADPVGHGFKWKKWKKFWDDDDDLQVLLVVWFDDDDPFKTWAFCQLTYDDDPTHTAWMWGDDPRMIIIIGGHPVSVVSVVVSSVVSVIDIDTPDMDMGRPSVVVVVVVVVVVDPPPQPPCVPPVSVVVVVVVVVVCVVVQQVAFDVVVVGHGD

Sequence (583 aa):
MASDDREIDDAGARLEASVTSLAKTFGLTPDERDTLVRIGTWHDEVQDLISVSLGQAFRRDSSGIDIDYLTAQSPVIVETMHDAILPYRDLLGRLGQAELTEAVVALCLGGDVDEPSVFGLQLLVEAMSPVVPHRARVAVEYLRGRVADRMGSGLDAETAFERALAFDPQWVPALEWLAALANDRGDADRALSLLDRAGVSPDDGLYRMLVKYRPGNVVSLQRNDPCWCGSGRKLKQCHRGAEPLPLTTRASWLWHKAMAFVQDGPWRSEIFELAAERSRYGGDREMFEALSDPLLLSAMFIEGEVLDEYAYTRGPLLPADELELLRSWNEVDRGLYEVEEVHRDEGLLVRNVLDGERVFVPEVLGSRDSYVGMLFVSLVLPVGDATFGFFGGIEPVSLQHRERVMQLLDSMPDPFELVSAMTDRFAPPQLVTKEGDALELCTTVIAVKGRKSIARAFDSQFRRESDTEWIAGAAGGTVEEGDSIGGSLTLDGRRVTINTTSRARTDLVLDVVESLGFEFSLVSESVVNVGESVLSAASESVKPASVPSLDDPEVAAMFAEYIAKYERDWLDMDIPALGGLTP